Protein AF-0000000085162035 (afdb_homodimer)

Sequence (492 aa):
MLCQNYQFRSATMMEELYYGDHEEQLIDIYPAPDTIAEHDDKWLVLIHGGYWRQKYDRSLNDKLIEMLTREGYNVANVEYRRGEHAWPIPEEDTKKALQAFKSSRYVDNQEIILIGHSVGGQLVLNNADEADRVIAMAPVTDVPYTKEQGLGRNAVEEYFGDITEAALEAASPMSRLPLKTKTLIIQGFNDSGVKVESTLAYVSQNEENTIDLYAFAHLGHMQCLEPKGCHIDLMLEWIDHKDEENMLCQNYQFRSATMMEELYYGDHEEQLIDIYPAPDTIAEHDDKWLVLIHGGYWRQKYDRSLNDKLIEMLTREGYNVANVEYRRGEHAWPIPEEDTKKALQAFKSSRYVDNQEIILIGHSVGGQLVLNNADEADRVIAMAPVTDVPYTKEQGLGRNAVEEYFGDITEAALEAASPMSRLPLKTKTLIIQGFNDSGVKVESTLAYVSQNEENTIDLYAFAHLGHMQCLEPKGCHIDLMLEWIDHKDEEN

Organism: Staphylococcus carnosus (strain TM300) (NCBI:txid396513)

pLDDT: mean 92.08, std 15.66, range [20.88, 98.94]

Radius of gyration: 24.59 Å; Cα contacts (8 Å, |Δi|>4): 1015; chains: 2; bounding box: 44×74×62 Å

InterPro domains:
  IPR029058 Alpha/Beta hydrolase fold [G3DSA:3.40.50.1820] (4-236)
  IPR029058 Alpha/Beta hydrolase fold [SSF53474] (12-240)
  IPR049492 BD-FAE-like domain [PF20434] (28-127)
  IPR050300 GDXG lipolytic enzyme [PTHR48081] (21-207)

Structure (mmCIF, N/CA/C/O backbone):
data_AF-0000000085162035-model_v1
#
loop_
_entity.id
_entity.type
_entity.pdbx_description
1 polymer 'BD-FAE-like domain-containing protein'
#
loop_
_atom_site.group_PDB
_atom_site.id
_atom_site.type_symbol
_atom_site.label_atom_id
_atom_site.label_alt_id
_atom_site.label_comp_id
_atom_site.label_asym_id
_atom_site.label_entity_id
_atom_site.label_seq_id
_atom_site.pdbx_PDB_ins_code
_atom_site.Cartn_x
_atom_site.Cartn_y
_atom_site.Cartn_z
_atom_site.occupancy
_atom_site.B_iso_or_equiv
_atom_site.auth_seq_id
_atom_site.auth_comp_id
_atom_site.auth_asym_id
_atom_site.auth_atom_id
_atom_site.pdbx_PDB_model_num
ATOM 1 N N . MET A 1 1 ? 4.238 -14.039 30.703 1 21.12 1 MET A N 1
ATOM 2 C CA . MET A 1 1 ? 4.84 -13.922 29.375 1 21.12 1 MET A CA 1
ATOM 3 C C . MET A 1 1 ? 4.918 -15.289 28.688 1 21.12 1 MET A C 1
ATOM 5 O O . MET A 1 1 ? 5.945 -15.961 28.766 1 21.12 1 MET A O 1
ATOM 9 N N . LEU A 1 2 ? 3.918 -16.109 28.922 1 21.62 2 LEU A N 1
ATOM 10 C CA . LEU A 1 2 ? 3.895 -17.547 28.672 1 21.62 2 LEU A CA 1
ATOM 11 C C . LEU A 1 2 ? 4.004 -17.844 27.172 1 21.62 2 LEU A C 1
ATOM 13 O O . LEU A 1 2 ? 3.123 -17.469 26.391 1 21.62 2 LEU A O 1
ATOM 17 N N . CYS A 1 3 ? 5.164 -17.562 26.672 1 29.36 3 CYS A N 1
ATOM 18 C CA . CYS A 1 3 ? 5.559 -18.062 25.359 1 29.36 3 CYS A CA 1
ATOM 19 C C . CYS A 1 3 ? 5.031 -19.469 25.125 1 29.36 3 CYS A C 1
ATOM 21 O O . CYS A 1 3 ? 5.461 -20.422 25.797 1 29.36 3 CYS A O 1
ATOM 23 N N . GLN A 1 4 ? 3.732 -19.609 25.078 1 27.89 4 GLN A N 1
ATOM 24 C CA . GLN A 1 4 ? 3.25 -20.969 24.859 1 27.89 4 GLN A CA 1
ATOM 25 C C . GLN A 1 4 ? 4.137 -21.719 23.875 1 27.89 4 GLN A C 1
ATOM 27 O O . GLN A 1 4 ? 4.664 -21.125 22.922 1 27.89 4 GLN A O 1
ATOM 32 N N . ASN A 1 5 ? 4.812 -22.656 24.297 1 29.47 5 ASN A N 1
ATOM 33 C CA . ASN A 1 5 ? 5.555 -23.672 23.562 1 29.47 5 ASN A CA 1
ATOM 34 C C . ASN A 1 5 ? 4.84 -24.078 22.281 1 29.47 5 ASN A C 1
ATOM 36 O O . ASN A 1 5 ? 3.814 -24.75 22.328 1 29.47 5 ASN A O 1
ATOM 40 N N . TYR A 1 6 ? 4.609 -23.094 21.391 1 33.34 6 TYR A N 1
ATOM 41 C CA . TYR A 1 6 ? 4.113 -23.469 20.078 1 33.34 6 TYR A CA 1
ATOM 42 C C . TYR A 1 6 ? 4.867 -24.672 19.531 1 33.34 6 TYR A C 1
ATOM 44 O O . TYR A 1 6 ? 6.078 -24.609 19.312 1 33.34 6 TYR A O 1
ATOM 52 N N . GLN A 1 7 ? 4.66 -25.859 20.094 1 32.22 7 GLN A N 1
ATOM 53 C CA . GLN A 1 7 ? 5.113 -27.031 19.344 1 32.22 7 GLN A CA 1
ATOM 54 C C . GLN A 1 7 ? 4.895 -26.844 17.844 1 32.22 7 GLN A C 1
ATOM 56 O O . GLN A 1 7 ? 3.793 -26.5 17.406 1 32.22 7 GLN A O 1
ATOM 61 N N . PHE A 1 8 ? 5.902 -26.469 17.062 1 38.44 8 PHE A N 1
ATOM 62 C CA . PHE A 1 8 ? 6.004 -26.422 15.609 1 38.44 8 PHE A CA 1
ATOM 63 C C . PHE A 1 8 ? 5.312 -27.625 14.984 1 38.44 8 PHE A C 1
ATOM 65 O O . PHE A 1 8 ? 5.836 -28.75 15.031 1 38.44 8 PHE A O 1
ATOM 72 N N . ARG A 1 9 ? 4.141 -27.969 15.383 1 43.06 9 ARG A N 1
ATOM 73 C CA . ARG A 1 9 ? 3.564 -29.094 14.648 1 43.06 9 ARG A CA 1
ATOM 74 C C . ARG A 1 9 ? 3.648 -28.844 13.141 1 43.06 9 ARG A C 1
ATOM 76 O O . ARG A 1 9 ? 3.178 -27.828 12.641 1 43.06 9 ARG A O 1
ATOM 83 N N . SER A 1 10 ? 4.672 -29.406 12.375 1 53.56 10 SER A N 1
ATOM 84 C CA . SER A 1 10 ? 4.867 -29.406 10.922 1 53.56 10 SER A CA 1
ATOM 85 C C . SER A 1 10 ? 3.541 -29.578 10.188 1 53.56 10 SER A C 1
ATOM 87 O O . SER A 1 10 ? 2.645 -30.281 10.664 1 53.56 10 SER A O 1
ATOM 89 N N . ALA A 1 11 ? 3.191 -28.609 9.32 1 62.06 11 ALA A N 1
ATOM 90 C CA . ALA A 1 11 ? 1.996 -28.797 8.5 1 62.06 11 ALA A CA 1
ATOM 91 C C . ALA A 1 11 ? 1.937 -30.203 7.922 1 62.06 11 ALA A C 1
ATOM 93 O O . ALA A 1 11 ? 2.934 -30.719 7.41 1 62.06 11 ALA A O 1
ATOM 94 N N . THR A 1 12 ? 1.075 -31.031 8.375 1 68.56 12 THR A N 1
ATOM 95 C CA . THR A 1 12 ? 0.958 -32.406 7.875 1 68.56 12 THR A CA 1
ATOM 96 C C . THR A 1 12 ? 0.281 -32.438 6.508 1 68.56 12 THR A C 1
ATOM 98 O O . THR A 1 12 ? -0.88 -32.031 6.379 1 68.56 12 THR A O 1
ATOM 101 N N . MET A 1 13 ? 1.149 -32.656 5.457 1 74.56 13 MET A N 1
ATOM 102 C CA . MET A 1 13 ? 0.61 -32.844 4.113 1 74.56 13 MET A CA 1
ATOM 103 C C . MET A 1 13 ? -0.296 -34.094 4.074 1 74.56 13 MET A C 1
ATOM 105 O O . MET A 1 13 ? 0.126 -35.188 4.43 1 74.56 13 MET A O 1
ATOM 109 N N . MET A 1 14 ? -1.421 -33.812 3.678 1 73.12 14 MET A N 1
ATOM 110 C CA . MET A 1 14 ? -2.408 -34.875 3.684 1 73.12 14 MET A CA 1
ATOM 111 C C . MET A 1 14 ? -2.273 -35.75 2.438 1 73.12 14 MET A C 1
ATOM 113 O O . MET A 1 14 ? -2.268 -37 2.531 1 73.12 14 MET A O 1
ATOM 117 N N . GLU A 1 15 ? -2.182 -35.094 1.306 1 87.62 15 GLU A N 1
ATOM 118 C CA . GLU A 1 15 ? -2.213 -35.844 0.046 1 87.62 15 GLU A CA 1
ATOM 119 C C . GLU A 1 15 ? -1.621 -35 -1.093 1 87.62 15 GLU A C 1
ATOM 121 O O . GLU A 1 15 ? -1.431 -33.781 -0.955 1 87.62 15 GLU A O 1
ATOM 126 N N . GLU A 1 16 ? -1.237 -35.781 -2.1 1 93.56 16 GLU A N 1
ATOM 127 C CA . GLU A 1 16 ? -0.867 -35.188 -3.377 1 93.56 16 GLU A CA 1
ATOM 128 C C . GLU A 1 16 ? -1.953 -35.406 -4.426 1 93.56 16 GLU A C 1
ATOM 130 O O . GLU A 1 16 ? -2.443 -36.531 -4.594 1 93.56 16 GLU A O 1
ATOM 135 N N . LEU A 1 17 ? -2.361 -34.344 -4.984 1 96.81 17 LEU A N 1
ATOM 136 C CA . LEU A 1 17 ? -3.301 -34.406 -6.098 1 96.81 17 LEU A CA 1
ATOM 137 C C . LEU A 1 17 ? -2.584 -34.156 -7.422 1 96.81 17 LEU A C 1
ATOM 139 O O . LEU A 1 17 ? -2.018 -33.094 -7.645 1 96.81 17 LEU A O 1
ATOM 143 N N . TYR A 1 18 ? -2.52 -35.156 -8.344 1 97.81 18 TYR A N 1
ATOM 144 C CA . TYR A 1 18 ? -1.905 -35 -9.656 1 97.81 18 TYR A CA 1
ATOM 145 C C . TYR A 1 18 ? -2.912 -34.438 -10.664 1 97.81 18 TYR A C 1
ATOM 147 O O . TYR A 1 18 ? -4.047 -34.938 -10.727 1 97.81 18 TYR A O 1
ATOM 155 N N . TYR A 1 19 ? -2.588 -33.438 -11.398 1 98.5 19 TYR A N 1
ATOM 156 C CA . TYR A 1 19 ? -3.508 -32.844 -12.367 1 98.5 19 TYR A CA 1
ATOM 157 C C . TYR A 1 19 ? -3.045 -33.125 -13.797 1 98.5 19 TYR A C 1
ATOM 159 O O . TYR A 1 19 ? -3.582 -32.562 -14.75 1 98.5 19 TYR A O 1
ATOM 167 N N . GLY A 1 20 ? -2.041 -33.906 -14.008 1 98.12 20 GLY A N 1
ATOM 168 C CA . GLY A 1 20 ? -1.481 -34.375 -15.273 1 98.12 20 GLY A CA 1
ATOM 169 C C . GLY A 1 20 ? -0.583 -35.594 -15.125 1 98.12 20 GLY A C 1
ATOM 170 O O . GLY A 1 20 ? -0.45 -36.125 -14.031 1 98.12 20 GLY A O 1
ATOM 171 N N . ASP A 1 21 ? 0.095 -35.969 -16.188 1 97.88 21 ASP A N 1
ATOM 172 C CA . ASP A 1 21 ? 0.865 -37.188 -16.234 1 97.88 21 ASP A CA 1
ATOM 173 C C . ASP A 1 21 ? 2.316 -36.969 -15.82 1 97.88 21 ASP A C 1
ATOM 175 O O . ASP A 1 21 ? 3.035 -37.906 -15.484 1 97.88 21 ASP A O 1
ATOM 179 N N . HIS A 1 22 ? 2.736 -35.75 -15.891 1 98.25 22 HIS A N 1
ATOM 180 C CA . HIS A 1 22 ? 4.117 -35.438 -15.531 1 98.25 22 HIS A CA 1
ATOM 181 C C . HIS A 1 22 ? 4.293 -35.344 -14.023 1 98.25 22 HIS A C 1
ATOM 183 O O . HIS A 1 22 ? 3.396 -34.875 -13.312 1 98.25 22 HIS A O 1
ATOM 189 N N . GLU A 1 23 ? 5.461 -35.625 -13.469 1 97.44 23 GLU A N 1
ATOM 190 C CA . GLU A 1 23 ? 5.73 -35.688 -12.031 1 97.44 23 GLU A CA 1
ATOM 191 C C . GLU A 1 23 ? 5.605 -34.312 -11.391 1 97.44 23 GLU A C 1
ATOM 193 O O . GLU A 1 23 ? 5.332 -34.188 -10.195 1 97.44 23 GLU A O 1
ATOM 198 N N . GLU A 1 24 ? 5.711 -33.25 -12.188 1 98.31 24 GLU A N 1
ATOM 199 C CA . GLU A 1 24 ? 5.648 -31.891 -11.648 1 98.31 24 GLU A CA 1
ATOM 200 C C . GLU A 1 24 ? 4.227 -31.344 -11.719 1 98.31 24 GLU A C 1
ATOM 202 O O . GLU A 1 24 ? 3.979 -30.203 -11.312 1 98.31 24 GLU A O 1
ATOM 207 N N . GLN A 1 25 ? 3.34 -32.094 -12.25 1 98.69 25 GLN A N 1
ATOM 208 C CA . GLN A 1 25 ? 1.938 -31.703 -12.297 1 98.69 25 GLN A CA 1
ATOM 209 C C . GLN A 1 25 ? 1.17 -32.219 -11.086 1 98.69 25 GLN A C 1
ATOM 211 O O . GLN A 1 25 ? 0.247 -33.031 -11.234 1 98.69 25 GLN A O 1
ATOM 216 N N . LEU A 1 26 ? 1.489 -31.594 -9.945 1 97.88 26 LEU A N 1
ATOM 217 C CA . LEU A 1 26 ? 0.884 -32.062 -8.703 1 97.88 26 LEU A CA 1
ATOM 218 C C . LEU A 1 26 ? 0.579 -30.906 -7.766 1 97.88 26 LEU A C 1
ATOM 220 O O . LEU A 1 26 ? 1.123 -29.812 -7.93 1 97.88 26 LEU A O 1
ATOM 224 N N . ILE A 1 27 ? -0.331 -31.125 -6.855 1 98.56 27 ILE A N 1
ATOM 225 C CA . ILE A 1 27 ? -0.728 -30.219 -5.789 1 98.56 27 ILE A CA 1
ATOM 226 C C . ILE A 1 27 ? -0.6 -30.922 -4.438 1 98.56 27 ILE A C 1
ATOM 228 O O . ILE A 1 27 ? -1.153 -32 -4.238 1 98.56 27 ILE A O 1
ATOM 232 N N . ASP A 1 28 ? 0.202 -30.344 -3.494 1 97.94 28 ASP A N 1
ATOM 233 C CA . ASP A 1 28 ? 0.197 -30.812 -2.109 1 97.94 28 ASP A CA 1
ATOM 234 C C . ASP A 1 28 ? -0.98 -30.219 -1.338 1 97.94 28 ASP A C 1
ATOM 236 O O . ASP A 1 28 ? -1.188 -29 -1.347 1 97.94 28 ASP A O 1
ATOM 240 N N . ILE A 1 29 ? -1.7 -31.094 -0.676 1 96.75 29 ILE A N 1
ATOM 241 C CA . ILE A 1 29 ? -2.904 -30.672 0.032 1 96.75 29 ILE A CA 1
ATOM 242 C C . ILE A 1 29 ? -2.639 -30.641 1.535 1 96.75 29 ILE A C 1
ATOM 244 O O . ILE A 1 29 ? -2.264 -31.672 2.119 1 96.75 29 ILE A O 1
ATOM 248 N N . TYR A 1 30 ? -2.83 -29.406 2.15 1 94.38 30 TYR A N 1
ATOM 249 C CA . TYR A 1 30 ? -2.697 -29.203 3.59 1 94.38 30 TYR A CA 1
ATOM 250 C C . TYR A 1 30 ? -4 -28.688 4.191 1 94.38 30 TYR A C 1
ATOM 252 O O . TYR A 1 30 ? -4.191 -27.484 4.344 1 94.38 30 TYR A O 1
ATOM 260 N N . PRO A 1 31 ? -4.887 -29.594 4.641 1 88.94 31 PRO A N 1
ATOM 261 C CA . PRO A 1 31 ? -6.078 -29.125 5.344 1 88.94 31 PRO A CA 1
ATOM 262 C C . PRO A 1 31 ? -5.762 -28.547 6.723 1 88.94 31 PRO A C 1
ATOM 264 O O . PRO A 1 31 ? -4.812 -28.984 7.375 1 88.94 31 PRO A O 1
ATOM 267 N N . ALA A 1 32 ? -6.559 -27.5 7.07 1 82.56 32 ALA A N 1
ATOM 268 C CA . ALA A 1 32 ? -6.43 -26.984 8.438 1 82.56 32 ALA A CA 1
ATOM 269 C C . ALA A 1 32 ? -6.754 -28.062 9.453 1 82.56 32 ALA A C 1
ATOM 271 O O . ALA A 1 32 ? -7.637 -28.906 9.227 1 82.56 32 ALA A O 1
ATOM 272 N N . PRO A 1 33 ? -5.957 -28 10.516 1 76.06 33 PRO A N 1
ATOM 273 C CA . PRO A 1 33 ? -6.348 -28.953 11.555 1 76.06 33 PRO A CA 1
ATOM 274 C C . PRO A 1 33 ? -7.734 -28.672 12.125 1 76.06 33 PRO A C 1
ATOM 276 O O . PRO A 1 33 ? -8.125 -27.516 12.266 1 76.06 33 PRO A O 1
ATOM 279 N N . ASP A 1 34 ? -8.453 -29.688 12.367 1 69.19 34 ASP A N 1
ATOM 280 C CA . ASP A 1 34 ? -9.828 -29.578 12.836 1 69.19 34 ASP A CA 1
ATOM 281 C C . ASP A 1 34 ? -9.906 -28.734 14.109 1 69.19 34 ASP A C 1
ATOM 283 O O . ASP A 1 34 ? -10.867 -27.984 14.297 1 69.19 34 ASP A O 1
ATOM 287 N N . THR A 1 35 ? -8.93 -28.766 14.828 1 66.62 35 THR A N 1
ATOM 288 C CA . THR A 1 35 ? -8.969 -28.094 16.125 1 66.62 35 THR A CA 1
ATOM 289 C C . THR A 1 35 ? -8.891 -26.594 15.969 1 66.62 35 THR A C 1
ATOM 291 O O . THR A 1 35 ? -9.258 -25.844 16.875 1 66.62 35 THR A O 1
ATOM 294 N N . ILE A 1 36 ? -8.523 -26.047 14.82 1 67.31 36 ILE A N 1
ATOM 295 C CA . ILE A 1 36 ? -8.297 -24.625 14.695 1 67.31 36 ILE A CA 1
ATOM 296 C C . ILE A 1 36 ? -8.844 -24.125 13.359 1 67.31 36 ILE A C 1
ATOM 298 O O . ILE A 1 36 ? -8.422 -23.078 12.852 1 67.31 36 ILE A O 1
ATOM 302 N N . ALA A 1 37 ? -9.719 -24.844 12.867 1 65.69 37 ALA A N 1
ATOM 303 C CA . ALA A 1 37 ? -10.188 -24.5 11.523 1 65.69 37 ALA A CA 1
ATOM 304 C C . ALA A 1 37 ? -11.039 -23.234 11.531 1 65.69 37 ALA A C 1
ATOM 306 O O . ALA A 1 37 ? -12.18 -23.25 11.062 1 65.69 37 ALA A O 1
ATOM 307 N N . GLU A 1 38 ? -10.383 -22.234 12 1 74.94 38 GLU A N 1
ATOM 308 C CA . GLU A 1 38 ? -11.078 -20.953 12.117 1 74.94 38 GLU A CA 1
ATOM 309 C C . GLU A 1 38 ? -11.352 -20.344 10.734 1 74.94 38 GLU A C 1
ATOM 311 O O . GLU A 1 38 ? -12.305 -19.594 10.562 1 74.94 38 GLU A O 1
ATOM 316 N N . HIS A 1 39 ? -10.578 -20.844 9.758 1 82.81 39 HIS A N 1
ATOM 317 C CA . HIS A 1 39 ? -10.672 -20.266 8.422 1 82.81 39 HIS A CA 1
ATOM 318 C C . HIS A 1 39 ? -10.875 -21.344 7.367 1 82.81 39 HIS A C 1
ATOM 320 O O . HIS A 1 39 ? -10.289 -21.281 6.285 1 82.81 39 HIS A O 1
ATOM 326 N N . ASP A 1 40 ? -11.656 -22.328 7.684 1 82.06 40 ASP A N 1
ATOM 327 C CA . ASP A 1 40 ? -11.789 -23.469 6.793 1 82.06 40 ASP A CA 1
ATOM 328 C C . ASP A 1 40 ? -12.766 -23.172 5.656 1 82.06 40 ASP A C 1
ATOM 330 O O . ASP A 1 40 ? -13.023 -24.031 4.809 1 82.06 40 ASP A O 1
ATOM 334 N N . ASP A 1 41 ? -13.188 -21.969 5.629 1 91 41 ASP A N 1
ATOM 335 C CA . ASP A 1 41 ? -14.109 -21.562 4.574 1 91 41 ASP A CA 1
ATOM 336 C C . ASP A 1 41 ? -13.352 -21.094 3.336 1 91 41 ASP A C 1
ATOM 338 O O . ASP A 1 41 ? -13.969 -20.719 2.33 1 91 41 ASP A O 1
ATOM 342 N N . LYS A 1 42 ? -12.016 -21.156 3.402 1 94.81 42 LYS A N 1
ATOM 343 C CA . LYS A 1 42 ? -11.211 -20.719 2.266 1 94.81 42 LYS A CA 1
ATOM 344 C C . LYS A 1 42 ? -10.047 -21.672 2.018 1 94.81 42 LYS A C 1
ATOM 346 O O . LYS A 1 42 ? -9.555 -22.312 2.947 1 94.81 42 LYS A O 1
ATOM 351 N N . TRP A 1 43 ? -9.648 -21.828 0.821 1 96.81 43 TRP A N 1
ATOM 352 C CA . TRP A 1 43 ? -8.406 -22.453 0.394 1 96.81 43 TRP A CA 1
ATOM 353 C C . TRP A 1 43 ? -7.418 -21.406 -0.115 1 96.81 43 TRP A C 1
ATOM 355 O O . TRP A 1 43 ? -7.762 -20.578 -0.973 1 96.81 43 TRP A O 1
ATOM 365 N N . LEU A 1 44 ? -6.309 -21.391 0.514 1 98.31 44 LEU A N 1
ATOM 366 C CA . LEU A 1 44 ? -5.195 -20.625 -0.022 1 98.31 44 LEU A CA 1
ATOM 367 C C . LEU A 1 44 ? -4.332 -21.469 -0.944 1 98.31 44 LEU A C 1
ATOM 369 O O . LEU A 1 44 ? -3.725 -22.453 -0.503 1 98.31 44 LEU A O 1
ATOM 373 N N . VAL A 1 45 ? -4.316 -21.156 -2.23 1 98.88 45 VAL A N 1
ATOM 374 C CA . VAL A 1 45 ? -3.564 -21.922 -3.223 1 98.88 45 VAL A CA 1
ATOM 375 C C . VAL A 1 45 ? -2.279 -21.172 -3.578 1 98.88 45 VAL A C 1
ATOM 377 O O . VAL A 1 45 ? -2.328 -20.062 -4.125 1 98.88 45 VAL A O 1
ATOM 380 N N . LEU A 1 46 ? -1.203 -21.797 -3.301 1 98.88 46 LEU A N 1
ATOM 381 C CA . LEU A 1 46 ? 0.094 -21.141 -3.439 1 98.88 46 LEU A CA 1
ATOM 382 C C . LEU A 1 46 ? 0.773 -21.562 -4.742 1 98.88 46 LEU A C 1
ATOM 384 O O . LEU A 1 46 ? 0.77 -22.734 -5.102 1 98.88 46 LEU A O 1
ATOM 388 N N . ILE A 1 47 ? 1.266 -20.578 -5.469 1 98.94 47 ILE A N 1
ATOM 389 C CA . ILE A 1 47 ? 2.076 -20.781 -6.664 1 98.94 47 ILE A CA 1
ATOM 390 C C . ILE A 1 47 ? 3.463 -20.172 -6.453 1 98.94 47 ILE A C 1
ATOM 392 O O . ILE A 1 47 ? 3.594 -18.984 -6.184 1 98.94 47 ILE A O 1
ATOM 396 N N . HIS A 1 48 ? 4.496 -21 -6.57 1 98.81 48 HIS A N 1
ATOM 397 C CA . HIS A 1 48 ? 5.848 -20.578 -6.219 1 98.81 48 HIS A CA 1
ATOM 398 C C . HIS A 1 48 ? 6.52 -19.859 -7.387 1 98.81 48 HIS A C 1
ATOM 400 O O . HIS A 1 48 ? 6.094 -20 -8.531 1 98.81 48 HIS A O 1
ATOM 406 N N . GLY A 1 49 ? 7.566 -19.078 -7.031 1 98.69 49 GLY A N 1
ATOM 407 C CA . GLY A 1 49 ? 8.383 -18.375 -8.016 1 98.69 49 GLY A CA 1
ATOM 408 C C . GLY A 1 49 ? 9.625 -19.156 -8.414 1 98.69 49 GLY A C 1
ATOM 409 O O . GLY A 1 49 ? 9.602 -20.375 -8.469 1 98.69 49 GLY A O 1
ATOM 410 N N . GLY A 1 50 ? 10.602 -18.422 -8.891 1 98.5 50 GLY A N 1
ATOM 411 C CA . GLY A 1 50 ? 11.867 -19.062 -9.227 1 98.5 50 GLY A CA 1
ATOM 412 C C . GLY A 1 50 ? 12.383 -18.672 -10.602 1 98.5 50 GLY A C 1
ATOM 413 O O . GLY A 1 50 ? 13.281 -19.328 -11.133 1 98.5 50 GLY A O 1
ATOM 414 N N . TYR A 1 51 ? 11.781 -17.641 -11.258 1 98.38 51 TYR A N 1
ATOM 415 C CA . TYR A 1 51 ? 12.188 -17.156 -12.578 1 98.38 51 TYR A CA 1
ATOM 416 C C . TYR A 1 51 ? 12.258 -18.312 -13.578 1 98.38 51 TYR A C 1
ATOM 418 O O . TYR A 1 51 ? 13.242 -18.453 -14.297 1 98.38 51 TYR A O 1
ATOM 426 N N . TRP A 1 52 ? 11.266 -19.109 -13.617 1 98.56 52 TRP A N 1
ATOM 427 C CA . TRP A 1 52 ? 11.008 -20.172 -14.57 1 98.56 52 TRP A CA 1
ATOM 428 C C . TRP A 1 52 ? 12.125 -21.203 -14.547 1 98.56 52 TRP A C 1
ATOM 430 O O . TRP A 1 52 ? 12.266 -22 -15.484 1 98.56 52 TRP A O 1
ATOM 440 N N . ARG A 1 53 ? 12.961 -21.188 -13.5 1 98.75 53 ARG A N 1
ATOM 441 C CA . ARG A 1 53 ? 14.109 -22.094 -13.461 1 98.75 53 ARG A CA 1
ATOM 442 C C . ARG A 1 53 ? 13.742 -23.422 -12.812 1 98.75 53 ARG A C 1
ATOM 444 O O . ARG A 1 53 ? 13 -23.453 -11.828 1 98.75 53 ARG A O 1
ATOM 451 N N . GLN A 1 54 ? 14.312 -24.422 -13.242 1 98.06 54 GLN A N 1
ATOM 452 C CA . GLN A 1 54 ? 14.016 -25.781 -12.797 1 98.06 54 GLN A CA 1
ATOM 453 C C . GLN A 1 54 ? 14.453 -26 -11.352 1 98.06 54 GLN A C 1
ATOM 455 O O . GLN A 1 54 ? 13.828 -26.766 -10.609 1 98.06 54 GLN A O 1
ATOM 460 N N . LYS A 1 55 ? 15.469 -25.359 -10.906 1 97.56 55 LYS A N 1
ATOM 461 C CA . LYS A 1 55 ? 16.078 -25.625 -9.617 1 97.56 55 LYS A CA 1
ATOM 462 C C . LYS A 1 55 ? 15.188 -25.172 -8.469 1 97.56 55 LYS A C 1
ATOM 464 O O . LYS A 1 55 ? 15.383 -25.562 -7.32 1 97.56 55 LYS A O 1
ATOM 469 N N . TYR A 1 56 ? 14.273 -24.281 -8.711 1 98.19 56 TYR A N 1
ATOM 470 C CA . TYR A 1 56 ? 13.344 -23.844 -7.68 1 98.19 56 TYR A CA 1
ATOM 471 C C . TYR A 1 56 ? 12.016 -24.578 -7.801 1 98.19 56 TYR A C 1
ATOM 473 O O . TYR A 1 56 ? 11.547 -24.859 -8.906 1 98.19 56 TYR A O 1
ATOM 481 N N . ASP A 1 57 ? 11.422 -24.906 -6.641 1 98.19 57 ASP A N 1
ATOM 482 C CA . ASP A 1 57 ? 10.164 -25.656 -6.645 1 98.19 57 ASP A CA 1
ATOM 483 C C . ASP A 1 57 ? 9.258 -25.188 -5.508 1 98.19 57 ASP A C 1
ATOM 485 O O . ASP A 1 57 ? 9.508 -24.156 -4.883 1 98.19 57 ASP A O 1
ATOM 489 N N . ARG A 1 58 ? 8.18 -25.891 -5.32 1 97.75 58 ARG A N 1
ATOM 490 C CA . ARG A 1 58 ? 7.105 -25.484 -4.414 1 97.75 58 ARG A CA 1
ATOM 491 C C . ARG A 1 58 ? 7.594 -25.453 -2.969 1 97.75 58 ARG A C 1
ATOM 493 O O . ARG A 1 58 ? 6.949 -24.859 -2.104 1 97.75 58 ARG A O 1
ATOM 500 N N . SER A 1 59 ? 8.812 -26 -2.682 1 97.75 59 SER A N 1
ATOM 501 C CA . SER A 1 59 ? 9.367 -25.953 -1.331 1 97.75 59 SER A CA 1
ATOM 502 C C . SER A 1 59 ? 9.688 -24.516 -0.92 1 97.75 59 SER A C 1
ATOM 504 O O . SER A 1 59 ? 9.898 -24.234 0.262 1 97.75 59 SER A O 1
ATOM 506 N N . LEU A 1 60 ? 9.758 -23.578 -1.905 1 98.12 60 LEU A N 1
ATOM 507 C CA . LEU A 1 60 ? 9.93 -22.172 -1.59 1 98.12 60 LEU A CA 1
ATOM 508 C C . LEU A 1 60 ? 8.812 -21.672 -0.676 1 98.12 60 LEU A C 1
ATOM 510 O O . LEU A 1 60 ? 8.992 -20.688 0.051 1 98.12 60 LEU A O 1
ATOM 514 N N . ASN A 1 61 ? 7.672 -22.391 -0.667 1 97.81 61 ASN A N 1
ATOM 515 C CA . ASN A 1 61 ? 6.504 -21.953 0.087 1 97.81 61 ASN A CA 1
ATOM 516 C C . ASN A 1 61 ? 6.438 -22.625 1.458 1 97.81 61 ASN A C 1
ATOM 518 O O . ASN A 1 61 ? 5.512 -22.359 2.232 1 97.81 61 ASN A O 1
ATOM 522 N N . ASP A 1 62 ? 7.43 -23.406 1.871 1 96.5 62 ASP A N 1
ATOM 523 C CA . ASP A 1 62 ? 7.32 -24.281 3.031 1 96.5 62 ASP A CA 1
ATOM 524 C C . ASP A 1 62 ? 7.059 -23.484 4.305 1 96.5 62 ASP A C 1
ATOM 526 O O . ASP A 1 62 ? 6.148 -23.812 5.074 1 96.5 62 ASP A O 1
ATOM 530 N N . LYS A 1 63 ? 7.832 -22.422 4.527 1 96.19 63 LYS A N 1
ATOM 531 C CA . LYS A 1 63 ? 7.66 -21.641 5.746 1 96.19 63 LYS A CA 1
ATOM 532 C C . LYS A 1 63 ? 6.285 -20.969 5.785 1 96.19 63 LYS A C 1
ATOM 534 O O . LYS A 1 63 ? 5.652 -20.906 6.84 1 96.19 63 LYS A O 1
ATOM 539 N N . LEU A 1 64 ? 5.863 -20.5 4.641 1 96.75 64 LEU A N 1
ATOM 540 C CA . LEU A 1 64 ? 4.555 -19.859 4.559 1 96.75 64 LEU A CA 1
ATOM 541 C C . LEU A 1 64 ? 3.439 -20.875 4.812 1 96.75 64 LEU A C 1
ATOM 543 O O . LEU A 1 64 ? 2.48 -20.578 5.527 1 96.75 64 LEU A O 1
ATOM 547 N N . ILE A 1 65 ? 3.561 -22.062 4.301 1 95.94 65 ILE A N 1
ATOM 548 C CA . ILE A 1 65 ? 2.574 -23.125 4.488 1 95.94 65 ILE A CA 1
ATOM 549 C C . ILE A 1 65 ? 2.453 -23.469 5.973 1 95.94 65 ILE A C 1
ATOM 551 O O . ILE A 1 65 ? 1.345 -23.562 6.504 1 95.94 65 ILE A O 1
ATOM 555 N N . GLU A 1 66 ? 3.574 -23.609 6.566 1 93.5 66 GLU A N 1
ATOM 556 C CA . GLU A 1 66 ? 3.58 -23.938 7.992 1 93.5 66 GLU A CA 1
ATOM 557 C C . GLU A 1 66 ? 2.836 -22.875 8.805 1 93.5 66 GLU A C 1
ATOM 559 O O . GLU A 1 66 ? 1.987 -23.203 9.633 1 93.5 66 GLU A O 1
ATOM 564 N N . MET A 1 67 ? 3.129 -21.672 8.531 1 94 67 MET A N 1
ATOM 565 C CA . MET A 1 67 ? 2.496 -20.578 9.273 1 94 67 MET A CA 1
ATOM 566 C C . MET A 1 67 ? 1.001 -20.516 8.977 1 94 67 MET A C 1
ATOM 568 O O . MET A 1 67 ? 0.187 -20.406 9.898 1 94 67 MET A O 1
ATOM 572 N N . LEU A 1 68 ? 0.582 -20.625 7.715 1 95.19 68 LEU A N 1
ATOM 573 C CA . LEU A 1 68 ? -0.817 -20.516 7.316 1 95.19 68 LEU A CA 1
ATOM 574 C C . LEU A 1 68 ? -1.646 -21.641 7.914 1 95.19 68 LEU A C 1
ATOM 576 O O . LEU A 1 68 ? -2.756 -21.406 8.398 1 95.19 68 LEU A O 1
ATOM 580 N N . THR A 1 69 ? -1.114 -22.844 7.891 1 92.81 69 THR A N 1
ATOM 581 C CA . THR A 1 69 ? -1.842 -23.984 8.453 1 92.81 69 THR A CA 1
ATOM 582 C C . THR A 1 69 ? -1.976 -23.844 9.961 1 92.81 69 THR A C 1
ATOM 584 O O . THR A 1 69 ? -3.016 -24.188 10.531 1 92.81 69 THR A O 1
ATOM 587 N N . ARG A 1 70 ? -0.951 -23.281 10.547 1 89.38 70 ARG A N 1
ATOM 588 C CA . ARG A 1 70 ? -1.01 -23.016 11.984 1 89.38 70 ARG A CA 1
ATOM 589 C C . ARG A 1 70 ? -2.088 -22 12.32 1 89.38 70 ARG A C 1
ATOM 591 O O . ARG A 1 70 ? -2.725 -22.078 13.367 1 89.38 70 ARG A O 1
ATOM 598 N N . GLU A 1 71 ? -2.23 -21.109 11.445 1 90.81 71 GLU A N 1
ATOM 599 C CA . GLU A 1 71 ? -3.242 -20.078 11.641 1 90.81 71 GLU A CA 1
ATOM 600 C C . GLU A 1 71 ? -4.637 -20.594 11.312 1 90.81 71 GLU A C 1
ATOM 602 O O . GLU A 1 71 ? -5.625 -19.875 11.445 1 90.81 71 GLU A O 1
ATOM 607 N N . GLY A 1 72 ? -4.797 -21.859 10.812 1 91.75 72 GLY A N 1
ATOM 608 C CA . GLY A 1 72 ? -6.09 -22.5 10.648 1 91.75 72 GLY A CA 1
ATOM 609 C C . GLY A 1 72 ? -6.613 -22.422 9.227 1 91.75 72 GLY A C 1
ATOM 610 O O . GLY A 1 72 ? -7.809 -22.594 8.984 1 91.75 72 GLY A O 1
ATOM 611 N N . TYR A 1 73 ? -5.688 -22.172 8.266 1 94.5 73 TYR A N 1
ATOM 612 C CA . TYR A 1 73 ? -6.105 -22.109 6.867 1 94.5 73 TYR A CA 1
ATOM 613 C C . TYR A 1 73 ? -5.902 -23.453 6.168 1 94.5 73 TYR A C 1
ATOM 615 O O . TYR A 1 73 ? -4.98 -24.203 6.508 1 94.5 73 TYR A O 1
ATOM 623 N N . ASN A 1 74 ? -6.809 -23.766 5.273 1 95.12 74 ASN A N 1
ATOM 624 C CA . ASN A 1 74 ? -6.516 -24.781 4.266 1 95.12 74 ASN A CA 1
ATOM 625 C C . ASN A 1 74 ? -5.543 -24.266 3.211 1 95.12 74 ASN A C 1
ATOM 627 O O . ASN A 1 74 ? -5.707 -23.156 2.701 1 95.12 74 ASN A O 1
ATOM 631 N N . VAL A 1 75 ? -4.531 -25.125 2.912 1 97.12 75 VAL A N 1
ATOM 632 C CA . VAL A 1 75 ? -3.527 -24.672 1.956 1 97.12 75 VAL A CA 1
ATOM 633 C C . VAL A 1 75 ? -3.326 -25.719 0.871 1 97.12 75 VAL A C 1
ATOM 635 O O . VAL A 1 75 ? -3.303 -26.922 1.158 1 97.12 75 VAL A O 1
ATOM 638 N N . ALA A 1 76 ? -3.293 -25.328 -0.336 1 98.25 76 ALA A N 1
ATOM 639 C CA . ALA A 1 76 ? -2.869 -26.125 -1.477 1 98.25 76 ALA A CA 1
ATOM 640 C C . ALA A 1 76 ? -1.609 -25.562 -2.117 1 98.25 76 ALA A C 1
ATOM 642 O O . ALA A 1 76 ? -1.541 -24.359 -2.404 1 98.25 76 ALA A O 1
ATOM 643 N N . ASN A 1 77 ? -0.634 -26.391 -2.297 1 98.69 77 ASN A N 1
ATOM 644 C CA . ASN A 1 77 ? 0.663 -25.969 -2.816 1 98.69 77 ASN A CA 1
ATOM 645 C C . ASN A 1 77 ? 0.936 -26.578 -4.191 1 98.69 77 ASN A C 1
ATOM 647 O O . ASN A 1 77 ? 1.194 -27.766 -4.309 1 98.69 77 ASN A O 1
ATOM 651 N N . VAL A 1 78 ? 1.002 -25.75 -5.238 1 98.88 78 VAL A N 1
ATOM 652 C CA . VAL A 1 78 ? 1.019 -26.219 -6.621 1 98.88 78 VAL A CA 1
ATOM 653 C C . VAL A 1 78 ? 2.459 -26.328 -7.113 1 98.88 78 VAL A C 1
ATOM 655 O O . VAL A 1 78 ? 3.262 -25.406 -6.906 1 98.88 78 VAL A O 1
ATOM 658 N N . GLU A 1 79 ? 2.773 -27.453 -7.645 1 98.81 79 GLU A N 1
ATOM 659 C CA . GLU A 1 79 ? 3.943 -27.609 -8.508 1 98.81 79 GLU A CA 1
ATOM 660 C C . GLU A 1 79 ? 3.551 -27.562 -9.977 1 98.81 79 GLU A C 1
ATOM 662 O O . GLU A 1 79 ? 2.42 -27.891 -10.336 1 98.81 79 GLU A O 1
ATOM 667 N N . TYR A 1 80 ? 4.434 -27.047 -10.844 1 98.94 80 TYR A N 1
ATOM 668 C CA . TYR A 1 80 ? 4.152 -26.922 -12.266 1 98.94 80 TYR A CA 1
ATOM 669 C C . TYR A 1 80 ? 5.418 -27.125 -13.094 1 98.94 80 TYR A C 1
ATOM 671 O O . TYR A 1 80 ? 6.531 -26.984 -12.578 1 98.94 80 TYR A O 1
ATOM 679 N N . ARG A 1 81 ? 5.285 -27.5 -14.312 1 98.81 81 ARG A N 1
ATOM 680 C CA . ARG A 1 81 ? 6.426 -27.688 -15.203 1 98.81 81 ARG A CA 1
ATOM 681 C C . ARG A 1 81 ? 7.016 -26.344 -15.625 1 98.81 81 ARG A C 1
ATOM 683 O O . ARG A 1 81 ? 6.277 -25.406 -15.93 1 98.81 81 ARG A O 1
ATOM 690 N N . ARG A 1 82 ? 8.328 -26.266 -15.609 1 97.88 82 ARG A N 1
ATOM 691 C CA . ARG A 1 82 ? 9.094 -25.094 -16 1 97.88 82 ARG A CA 1
ATOM 692 C C . ARG A 1 82 ? 10.477 -25.469 -16.516 1 97.88 82 ARG A C 1
ATOM 694 O O . ARG A 1 82 ? 10.664 -26.594 -17.016 1 97.88 82 ARG A O 1
ATOM 701 N N . GLY A 1 83 ? 11.422 -24.516 -16.562 1 97.38 83 GLY A N 1
ATOM 702 C CA . GLY A 1 83 ? 12.758 -24.859 -17.031 1 97.38 83 GLY A CA 1
ATOM 703 C C . GLY A 1 83 ? 12.773 -25.312 -18.484 1 97.38 83 GLY A C 1
ATOM 704 O O . GLY A 1 83 ? 12.531 -24.516 -19.391 1 97.38 83 GLY A O 1
ATOM 705 N N . GLU A 1 84 ? 12.922 -26.656 -18.625 1 96.62 84 GLU A N 1
ATOM 706 C CA . GLU A 1 84 ? 13 -27.219 -19.969 1 96.62 84 GLU A CA 1
ATOM 707 C C . GLU A 1 84 ? 11.648 -27.172 -20.672 1 96.62 84 GLU A C 1
ATOM 709 O O . GLU A 1 84 ? 11.562 -27.391 -21.875 1 96.62 84 GLU A O 1
ATOM 714 N N . HIS A 1 85 ? 10.594 -27.031 -19.938 1 98.12 85 HIS A N 1
ATOM 715 C CA . HIS A 1 85 ? 9.258 -26.891 -20.5 1 98.12 85 HIS A CA 1
ATOM 716 C C . HIS A 1 85 ? 8.969 -25.438 -20.891 1 98.12 85 HIS A C 1
ATOM 718 O O . HIS A 1 85 ? 8.812 -24.578 -20.016 1 98.12 85 HIS A O 1
ATOM 724 N N . ALA A 1 86 ? 8.82 -25.156 -22.156 1 96.75 86 ALA A N 1
ATOM 725 C CA . ALA A 1 86 ? 8.773 -23.797 -22.688 1 96.75 86 ALA A CA 1
ATOM 726 C C . ALA A 1 86 ? 7.438 -23.141 -22.391 1 96.75 86 ALA A C 1
ATOM 728 O O . ALA A 1 86 ? 6.434 -23.812 -22.172 1 96.75 86 ALA A O 1
ATOM 729 N N . TRP A 1 87 ? 7.383 -21.828 -22.375 1 97.44 87 TRP A N 1
ATOM 730 C CA . TRP A 1 87 ? 6.137 -21.062 -22.312 1 97.44 87 TRP A CA 1
ATOM 731 C C . TRP A 1 87 ? 5.219 -21.438 -23.469 1 97.44 87 TRP A C 1
ATOM 733 O O . TRP A 1 87 ? 5.684 -21.656 -24.594 1 97.44 87 TRP A O 1
ATOM 743 N N . PRO A 1 88 ? 4.012 -21.562 -23.188 1 97.88 88 PRO A N 1
ATOM 744 C CA . PRO A 1 88 ? 3.273 -21.125 -22 1 97.88 88 PRO A CA 1
ATOM 745 C C . PRO A 1 88 ? 2.977 -22.281 -21.031 1 97.88 88 PRO A C 1
ATOM 747 O O . PRO A 1 88 ? 1.952 -22.266 -20.344 1 97.88 88 PRO A O 1
ATOM 750 N N . ILE A 1 89 ? 3.799 -23.234 -20.906 1 98.62 89 ILE A N 1
ATOM 751 C CA . ILE A 1 89 ? 3.512 -24.469 -20.172 1 98.62 89 ILE A CA 1
ATOM 752 C C . ILE A 1 89 ? 3.295 -24.141 -18.703 1 98.62 89 ILE A C 1
ATOM 754 O O . ILE A 1 89 ? 2.332 -24.609 -18.078 1 98.62 89 ILE A O 1
ATOM 758 N N . PRO A 1 90 ? 4.121 -23.312 -18.078 1 98.81 90 PRO A N 1
ATOM 759 C CA . PRO A 1 90 ? 3.865 -23 -16.672 1 98.81 90 PRO A CA 1
ATOM 760 C C . PRO A 1 90 ? 2.496 -22.359 -16.453 1 98.81 90 PRO A C 1
ATOM 762 O O . PRO A 1 90 ? 1.821 -22.656 -15.469 1 98.81 90 PRO A O 1
ATOM 765 N N . GLU A 1 91 ? 2.111 -21.484 -17.297 1 98.81 91 GLU A N 1
ATOM 766 C CA . GLU A 1 91 ? 0.812 -20.828 -17.203 1 98.81 91 GLU A CA 1
ATOM 767 C C . GLU A 1 91 ? -0.327 -21.828 -17.375 1 98.81 91 GLU A C 1
ATOM 769 O O . GLU A 1 91 ? -1.3 -21.797 -16.609 1 98.81 91 GLU A O 1
ATOM 774 N N . GLU A 1 92 ? -0.2 -22.672 -18.375 1 98.75 92 GLU A N 1
ATOM 775 C CA . GLU A 1 92 ? -1.212 -23.688 -18.656 1 98.75 92 GLU A CA 1
ATOM 776 C C . GLU A 1 92 ? -1.312 -24.688 -17.516 1 98.75 92 GLU A C 1
ATOM 778 O O . GLU A 1 92 ? -2.41 -25.125 -17.141 1 98.75 92 GLU A O 1
ATOM 783 N N . ASP A 1 93 ? -0.141 -25.062 -17 1 98.94 93 ASP A N 1
ATOM 784 C CA . ASP A 1 93 ? -0.133 -25.984 -15.859 1 98.94 93 ASP A CA 1
ATOM 785 C C . ASP A 1 93 ? -0.845 -25.375 -14.656 1 98.94 93 ASP A C 1
ATOM 787 O O . ASP A 1 93 ? -1.579 -26.062 -13.945 1 98.94 93 ASP A O 1
ATOM 791 N N . THR A 1 94 ? -0.612 -24.094 -14.398 1 98.94 94 THR A N 1
ATOM 792 C CA . THR A 1 94 ? -1.291 -23.422 -13.297 1 98.94 94 THR A CA 1
ATOM 793 C C . THR A 1 94 ? -2.805 -23.453 -13.492 1 98.94 94 THR A C 1
ATOM 795 O O . THR A 1 94 ? -3.545 -23.781 -12.562 1 98.94 94 THR A O 1
ATOM 798 N N . LYS A 1 95 ? -3.256 -23.156 -14.688 1 98.88 95 LYS A N 1
ATOM 799 C CA . LYS A 1 95 ? -4.684 -23.188 -14.984 1 98.88 95 LYS A CA 1
ATOM 800 C C . LYS A 1 95 ? -5.258 -24.578 -14.758 1 98.88 95 LYS A C 1
ATOM 802 O O . LYS A 1 95 ? -6.289 -24.734 -14.102 1 98.88 95 LYS A O 1
ATOM 807 N N . LYS A 1 96 ? -4.562 -25.562 -15.289 1 98.81 96 LYS A N 1
ATOM 808 C CA . LYS A 1 96 ? -5.012 -26.953 -15.148 1 98.81 96 LYS A CA 1
ATOM 809 C C . LYS A 1 96 ? -5.055 -27.359 -13.68 1 98.81 96 LYS A C 1
ATOM 811 O O . LYS A 1 96 ? -5.98 -28.062 -13.25 1 98.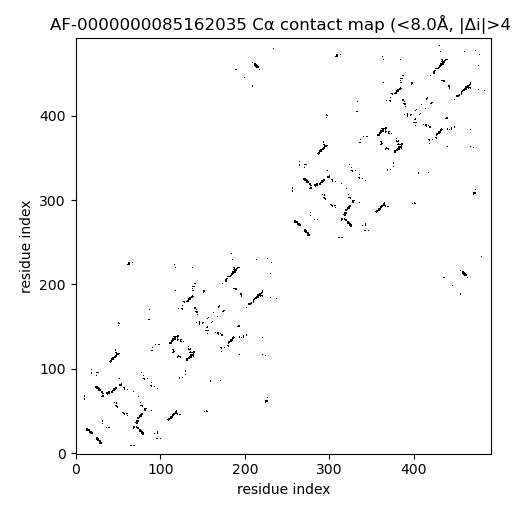81 96 LYS A O 1
ATOM 816 N N . ALA A 1 97 ? -4.039 -26.984 -12.961 1 98.94 97 ALA A N 1
ATOM 817 C CA . ALA A 1 97 ? -3.99 -27.297 -11.531 1 98.94 97 ALA A CA 1
ATOM 818 C C . ALA A 1 97 ? -5.203 -26.719 -10.805 1 98.94 97 ALA A C 1
ATOM 820 O O . ALA A 1 97 ? -5.844 -27.406 -10.016 1 98.94 97 ALA A O 1
ATOM 821 N N . LEU A 1 98 ? -5.543 -25.469 -11.078 1 98.81 98 LEU A N 1
ATOM 822 C CA . LEU A 1 98 ? -6.648 -24.781 -10.414 1 98.81 98 LEU A CA 1
ATOM 823 C C . LEU A 1 98 ? -7.98 -25.438 -10.766 1 98.81 98 LEU A C 1
ATOM 825 O O . LEU A 1 98 ? -8.82 -25.641 -9.891 1 98.81 98 LEU A O 1
ATOM 829 N N . GLN A 1 99 ? -8.164 -25.766 -11.992 1 98.56 99 GLN A N 1
ATOM 830 C CA . GLN A 1 99 ? -9.398 -26.406 -12.43 1 98.56 99 GLN A CA 1
ATOM 831 C C . GLN A 1 99 ? -9.555 -27.797 -11.805 1 98.56 99 GLN A C 1
ATOM 833 O O . GLN A 1 99 ? -10.633 -28.156 -11.336 1 98.56 99 GLN A O 1
ATOM 838 N N . ALA A 1 100 ? -8.43 -28.547 -11.812 1 98.44 100 ALA A N 1
ATOM 839 C CA . ALA A 1 100 ? -8.445 -29.859 -11.18 1 98.44 100 ALA A CA 1
ATOM 840 C C . ALA A 1 100 ? -8.742 -29.75 -9.688 1 98.44 100 ALA A C 1
ATOM 842 O O . ALA A 1 100 ? -9.508 -30.547 -9.141 1 98.44 100 ALA A O 1
ATOM 843 N N . PHE A 1 101 ? -8.164 -28.781 -9.023 1 98.19 101 PHE A N 1
ATOM 844 C CA . PHE A 1 101 ? -8.352 -28.578 -7.59 1 98.19 101 PHE A CA 1
ATOM 845 C C . PHE A 1 101 ? -9.805 -28.25 -7.281 1 98.19 101 PHE A C 1
ATOM 847 O O . PHE A 1 101 ? -10.406 -28.828 -6.379 1 98.19 101 PHE A O 1
ATOM 854 N N . LYS A 1 102 ? -10.398 -27.328 -8.039 1 97.38 102 LYS A N 1
ATOM 855 C CA . LYS A 1 102 ? -11.773 -26.875 -7.828 1 97.38 102 LYS A CA 1
ATOM 856 C C . LYS A 1 102 ? -12.75 -28.031 -8 1 97.38 102 LYS A C 1
ATOM 858 O O . LYS A 1 102 ? -13.797 -28.078 -7.344 1 97.38 102 LYS A O 1
ATOM 863 N N . SER A 1 103 ? -12.375 -28.953 -8.844 1 96.69 103 SER A N 1
ATOM 864 C CA . SER A 1 103 ? -13.258 -30.094 -9.125 1 96.69 103 SER A CA 1
ATOM 865 C C . SER A 1 103 ? -12.977 -31.25 -8.18 1 96.69 103 SER A C 1
ATOM 867 O O . SER A 1 103 ? -13.656 -32.281 -8.234 1 96.69 103 SER A O 1
ATOM 869 N N . SER A 1 104 ? -12.016 -31.078 -7.336 1 95.94 104 SER A N 1
ATOM 870 C CA . SER A 1 104 ? -11.609 -32.156 -6.453 1 95.94 104 SER A CA 1
ATOM 871 C C . SER A 1 104 ? -12.547 -32.281 -5.262 1 95.94 104 SER A C 1
ATOM 873 O O . SER A 1 104 ? -13.391 -31.422 -5.035 1 95.94 104 SER A O 1
ATOM 875 N N . ARG A 1 105 ? -12.32 -33.312 -4.406 1 93.75 105 ARG A N 1
ATOM 876 C CA . ARG A 1 105 ? -13.117 -33.594 -3.217 1 93.75 105 ARG A CA 1
ATOM 877 C C . ARG A 1 105 ? -12.781 -32.625 -2.092 1 93.75 105 ARG A C 1
ATOM 879 O O . ARG A 1 105 ? -13.492 -32.562 -1.086 1 93.75 105 ARG A O 1
ATOM 886 N N . TYR A 1 106 ? -11.711 -31.875 -2.271 1 92.25 106 TYR A N 1
ATOM 887 C CA . TYR A 1 106 ? -11.242 -31.031 -1.187 1 92.25 106 TYR A CA 1
ATOM 888 C C . TYR A 1 106 ? -12.016 -29.719 -1.153 1 92.25 106 TYR A C 1
ATOM 890 O O . TYR A 1 106 ? -12.078 -29.047 -0.119 1 92.25 106 TYR A O 1
ATOM 898 N N . VAL A 1 107 ? -12.523 -29.375 -2.268 1 93.94 107 VAL A N 1
ATOM 899 C CA . VAL A 1 107 ? -13.195 -28.078 -2.35 1 93.94 107 VAL A CA 1
ATOM 900 C C . VAL A 1 107 ? -14.711 -28.281 -2.332 1 93.94 107 VAL A C 1
ATOM 902 O O . VAL A 1 107 ? -15.258 -28.984 -3.182 1 93.94 107 VAL A O 1
ATOM 905 N N . ASP A 1 108 ? -15.375 -27.812 -1.279 1 91 108 ASP A N 1
ATOM 906 C CA . ASP A 1 108 ? -16.828 -27.844 -1.126 1 91 108 ASP A CA 1
ATOM 907 C C . ASP A 1 108 ? -17.359 -26.438 -0.862 1 91 108 ASP A C 1
ATOM 909 O O . ASP A 1 108 ? -17.688 -26.094 0.279 1 91 108 ASP A O 1
ATOM 913 N N . ASN A 1 109 ? -17.453 -25.516 -1.858 1 90.94 109 ASN A N 1
ATOM 914 C CA . ASN A 1 109 ? -18.031 -24.172 -1.822 1 90.94 109 ASN A CA 1
ATOM 915 C C . ASN A 1 109 ? -17.094 -23.172 -1.138 1 90.94 109 ASN A C 1
ATOM 917 O O . ASN A 1 109 ? -17.484 -22.031 -0.874 1 90.94 109 ASN A O 1
ATOM 921 N N . GLN A 1 110 ? -15.883 -23.609 -0.699 1 94.12 110 GLN A N 1
ATOM 922 C CA . GLN A 1 110 ? -14.93 -22.688 -0.092 1 94.12 110 GLN A CA 1
ATOM 923 C C . GLN A 1 110 ? -14.477 -21.641 -1.098 1 94.12 110 GLN A C 1
ATOM 925 O O . GLN A 1 110 ? -14.391 -21.906 -2.297 1 94.12 110 GLN A O 1
ATOM 930 N N . GLU A 1 111 ? -14.18 -20.453 -0.584 1 96.19 111 GLU A N 1
ATOM 931 C CA . GLU A 1 111 ? -13.523 -19.422 -1.387 1 96.19 111 GLU A CA 1
ATOM 932 C C . GLU A 1 111 ? -12.109 -19.859 -1.778 1 96.19 111 GLU A C 1
ATOM 934 O O . GLU A 1 111 ? -11.391 -20.438 -0.969 1 96.19 111 GLU A O 1
ATOM 939 N N . ILE A 1 112 ? -11.711 -19.625 -2.996 1 98.12 112 ILE A N 1
ATOM 940 C CA . ILE A 1 112 ? -10.359 -19.906 -3.467 1 98.12 112 ILE A CA 1
ATOM 941 C C . ILE A 1 112 ? -9.57 -18.609 -3.6 1 98.12 112 ILE A C 1
ATOM 943 O O . ILE A 1 112 ? -9.953 -17.719 -4.355 1 98.12 112 ILE A O 1
ATOM 947 N N . ILE A 1 113 ? -8.531 -18.453 -2.867 1 98.69 113 ILE A N 1
ATOM 948 C CA . ILE A 1 113 ? -7.617 -17.328 -2.963 1 98.69 113 ILE A CA 1
ATOM 949 C C . ILE A 1 113 ? -6.262 -17.797 -3.479 1 98.69 113 ILE A C 1
ATOM 951 O O . ILE A 1 113 ? -5.629 -18.672 -2.871 1 98.69 113 ILE A O 1
ATOM 955 N N . LEU A 1 114 ? -5.816 -17.25 -4.621 1 98.94 114 LEU A N 1
ATOM 956 C CA . LEU A 1 114 ? -4.484 -17.547 -5.137 1 98.94 114 LEU A CA 1
ATOM 957 C C . LEU A 1 114 ? -3.439 -16.641 -4.492 1 98.94 114 LEU A C 1
ATOM 959 O O . LEU A 1 114 ? -3.682 -15.453 -4.293 1 98.94 114 LEU A O 1
ATOM 963 N N . ILE A 1 115 ? -2.357 -17.234 -4.129 1 98.94 115 ILE A N 1
ATOM 964 C CA . ILE A 1 115 ? -1.2 -16.484 -3.645 1 98.94 115 ILE A CA 1
ATOM 965 C C . ILE A 1 115 ? 0.038 -16.875 -4.449 1 98.94 115 ILE A C 1
ATOM 967 O O . ILE A 1 115 ? 0.41 -18.047 -4.5 1 98.94 115 ILE A O 1
ATOM 971 N N . GLY A 1 116 ? 0.636 -15.945 -5.082 1 98.94 116 GLY A N 1
ATOM 972 C CA . GLY A 1 116 ? 1.827 -16.203 -5.871 1 98.94 116 GLY A CA 1
ATOM 973 C C . GLY A 1 116 ? 2.959 -15.242 -5.586 1 98.94 116 GLY A C 1
ATOM 974 O O . GLY A 1 116 ? 2.723 -14.055 -5.34 1 98.94 116 GLY A O 1
ATOM 975 N N . HIS A 1 117 ? 4.172 -15.734 -5.605 1 98.81 117 HIS A N 1
ATOM 976 C CA . HIS A 1 117 ? 5.367 -14.93 -5.391 1 98.81 117 HIS A CA 1
ATOM 977 C C . HIS A 1 117 ? 6.234 -14.883 -6.641 1 98.81 117 HIS A C 1
ATOM 979 O O . HIS A 1 117 ? 6.484 -15.914 -7.266 1 98.81 117 HIS A O 1
ATOM 985 N N . SER A 1 118 ? 6.695 -13.641 -6.969 1 98.81 118 SER A N 1
ATOM 986 C CA . SER A 1 118 ? 7.621 -13.492 -8.086 1 98.81 118 SER A CA 1
ATOM 987 C C . SER A 1 118 ? 6.992 -13.984 -9.391 1 98.81 118 SER A C 1
ATOM 989 O O . SER A 1 118 ? 5.938 -13.492 -9.797 1 98.81 118 SER A O 1
ATOM 991 N N . VAL A 1 119 ? 7.555 -15.031 -10.047 1 98.88 119 VAL A N 1
ATOM 992 C CA . VAL A 1 119 ? 6.949 -15.648 -11.219 1 98.88 119 VAL A CA 1
ATOM 993 C C . VAL A 1 119 ? 5.625 -16.297 -10.836 1 98.88 119 VAL A C 1
ATOM 995 O O . VAL A 1 119 ? 4.668 -16.281 -11.617 1 98.88 119 VAL A O 1
ATOM 998 N N . GLY A 1 120 ? 5.539 -16.797 -9.586 1 98.94 120 GLY A N 1
ATOM 999 C CA . GLY A 1 120 ? 4.242 -17.234 -9.102 1 98.94 120 GLY A CA 1
ATOM 1000 C C . GLY A 1 120 ? 3.193 -16.141 -9.117 1 98.94 120 GLY A C 1
ATOM 1001 O O . GLY A 1 120 ? 2.014 -16.406 -9.352 1 98.94 120 GLY A O 1
ATOM 1002 N N . GLY A 1 121 ? 3.643 -14.883 -8.789 1 98.94 121 GLY A N 1
ATOM 1003 C CA . GLY A 1 121 ? 2.77 -13.727 -8.922 1 98.94 121 GLY A CA 1
ATOM 1004 C C . GLY A 1 121 ? 2.318 -13.492 -10.352 1 98.94 121 GLY A C 1
ATOM 1005 O O . GLY A 1 121 ? 1.154 -13.164 -10.594 1 98.94 121 GLY A O 1
ATOM 1006 N N . GLN A 1 122 ? 3.193 -13.633 -11.344 1 98.94 122 GLN A N 1
ATOM 1007 C CA . GLN A 1 122 ? 2.82 -13.586 -12.75 1 98.94 122 GLN A CA 1
ATOM 1008 C C . GLN A 1 122 ? 1.721 -14.602 -13.055 1 98.94 122 GLN A C 1
ATOM 1010 O O . GLN A 1 122 ? 0.708 -14.258 -13.672 1 98.94 122 GLN A O 1
ATOM 1015 N N . LEU A 1 123 ? 1.919 -15.805 -12.578 1 98.94 123 LEU A N 1
ATOM 1016 C CA . LEU A 1 123 ? 1.047 -16.922 -12.922 1 98.94 123 LEU A CA 1
ATOM 1017 C C . LEU A 1 123 ? -0.327 -16.766 -12.281 1 98.94 123 LEU A C 1
ATOM 1019 O O . LEU A 1 123 ? -1.349 -17.031 -12.914 1 98.94 123 LEU A O 1
ATOM 1023 N N . VAL A 1 124 ? -0.387 -16.266 -11.031 1 98.94 124 VAL A N 1
ATOM 1024 C CA . VAL A 1 124 ? -1.693 -16.109 -10.398 1 98.94 124 VAL A CA 1
ATOM 1025 C C . VAL A 1 124 ? -2.432 -14.922 -11.031 1 98.94 124 VAL A C 1
ATOM 1027 O O . VAL A 1 124 ? -3.654 -14.961 -11.188 1 98.94 124 VAL A O 1
ATOM 1030 N N . LEU A 1 125 ? -1.732 -13.867 -11.414 1 98.94 125 LEU A N 1
ATOM 1031 C CA . LEU A 1 125 ? -2.377 -12.742 -12.078 1 98.94 125 LEU A CA 1
ATOM 1032 C C . LEU A 1 125 ? -2.887 -13.148 -13.461 1 98.94 125 LEU A C 1
ATOM 1034 O O . LEU A 1 125 ? -3.996 -12.781 -13.852 1 98.94 125 LEU A O 1
ATOM 1038 N N . ASN A 1 126 ? -2.102 -13.953 -14.203 1 98.88 126 ASN A N 1
ATOM 1039 C CA . ASN A 1 126 ? -2.512 -14.43 -15.523 1 98.88 126 ASN A CA 1
ATOM 1040 C C . ASN A 1 126 ? -3.711 -15.367 -15.438 1 98.88 126 ASN A C 1
ATOM 1042 O O . ASN A 1 126 ? -4.426 -15.562 -16.422 1 98.88 126 ASN A O 1
ATOM 1046 N N . ASN A 1 127 ? -3.904 -15.992 -14.289 1 98.88 127 ASN A N 1
ATOM 1047 C CA . ASN A 1 127 ? -5.004 -16.938 -14.094 1 98.88 127 ASN A CA 1
ATOM 1048 C C . ASN A 1 127 ? -6 -16.422 -13.055 1 98.88 127 ASN A C 1
ATOM 1050 O O . ASN A 1 127 ? -6.645 -17.203 -12.367 1 98.88 127 ASN A O 1
ATOM 1054 N N . ALA A 1 128 ? -6.105 -15.094 -12.945 1 98.81 128 ALA A N 1
ATOM 1055 C CA . ALA A 1 128 ? -6.898 -14.469 -11.891 1 98.81 128 ALA A CA 1
ATOM 1056 C C . ALA A 1 128 ? -8.367 -14.867 -12 1 98.81 128 ALA A C 1
ATOM 1058 O O . ALA A 1 128 ? -9.07 -14.961 -10.992 1 98.81 128 ALA A O 1
ATOM 1059 N N . ASP A 1 129 ? -8.875 -15.164 -13.195 1 98.06 129 ASP A N 1
ATOM 1060 C CA . ASP A 1 129 ? -10.273 -15.484 -13.422 1 98.06 129 ASP A CA 1
ATOM 1061 C C . ASP A 1 129 ? -10.625 -16.859 -12.867 1 98.06 129 ASP A C 1
ATOM 1063 O O . ASP A 1 129 ? -11.797 -17.219 -12.758 1 98.06 129 ASP A O 1
ATOM 1067 N N . GLU A 1 130 ? -9.609 -17.641 -12.43 1 98.12 130 GLU A N 1
ATOM 1068 C CA . GLU A 1 130 ? -9.82 -18.984 -11.883 1 98.12 130 GLU A CA 1
ATOM 1069 C C . GLU A 1 130 ? -10.031 -18.938 -10.375 1 98.12 130 GLU A C 1
ATOM 1071 O O . GLU A 1 130 ? -10.195 -19.969 -9.727 1 98.12 130 GLU A O 1
ATOM 1076 N N . ALA A 1 131 ? -10.078 -17.719 -9.75 1 98.19 131 ALA A N 1
ATOM 1077 C CA . ALA A 1 131 ? -10.148 -17.641 -8.297 1 98.19 131 ALA A CA 1
ATOM 1078 C C . ALA A 1 131 ? -11.102 -16.531 -7.859 1 98.19 131 ALA A C 1
ATOM 1080 O O . ALA A 1 131 ? -11.555 -15.727 -8.68 1 98.19 131 ALA A O 1
ATOM 1081 N N . ASP A 1 132 ? -11.461 -16.531 -6.602 1 97.94 132 ASP A N 1
ATOM 1082 C CA . ASP A 1 132 ? -12.32 -15.5 -6.035 1 97.94 132 ASP A CA 1
ATOM 1083 C C . ASP A 1 132 ? -11.516 -14.242 -5.695 1 97.94 132 ASP A C 1
ATOM 1085 O O . ASP A 1 132 ? -12.008 -13.125 -5.844 1 97.94 132 ASP A O 1
ATOM 1089 N N . ARG A 1 133 ? -10.289 -14.445 -5.254 1 98.5 133 ARG A N 1
ATOM 1090 C CA . ARG A 1 133 ? -9.352 -13.375 -4.938 1 98.5 133 ARG A CA 1
ATOM 1091 C C . ARG A 1 133 ? -7.918 -13.789 -5.258 1 98.5 133 ARG A C 1
ATOM 1093 O O . ARG A 1 133 ? -7.621 -14.977 -5.371 1 98.5 133 ARG A O 1
ATOM 1100 N N . VAL A 1 134 ? -7.059 -12.797 -5.434 1 98.88 134 VAL A N 1
ATOM 1101 C CA . VAL A 1 134 ? -5.664 -13.047 -5.777 1 98.88 134 VAL A CA 1
ATOM 1102 C C . VAL A 1 134 ? -4.754 -12.188 -4.898 1 98.88 134 VAL A C 1
ATOM 1104 O O . VAL A 1 134 ? -5.055 -11.023 -4.637 1 98.88 134 VAL A O 1
ATOM 1107 N N . ILE A 1 135 ? -3.703 -12.773 -4.434 1 98.94 135 ILE A N 1
ATOM 1108 C CA . ILE A 1 135 ? -2.602 -12.07 -3.787 1 98.94 135 ILE A CA 1
ATOM 1109 C C . ILE A 1 135 ? -1.308 -12.312 -4.559 1 98.94 135 ILE A C 1
ATOM 1111 O O . ILE A 1 135 ? -0.871 -13.461 -4.703 1 98.94 135 ILE A O 1
ATOM 1115 N N . ALA A 1 136 ? -0.747 -11.289 -5.074 1 98.94 136 ALA A N 1
ATOM 1116 C CA . ALA A 1 136 ? 0.533 -11.375 -5.773 1 98.94 136 ALA A CA 1
ATOM 1117 C C . ALA A 1 136 ? 1.636 -10.68 -4.977 1 98.94 136 ALA A C 1
ATOM 1119 O O . ALA A 1 136 ? 1.589 -9.469 -4.766 1 98.94 136 ALA A O 1
ATOM 1120 N N . MET A 1 137 ? 2.617 -11.445 -4.523 1 98.88 137 MET A N 1
ATOM 1121 C CA . MET A 1 137 ? 3.752 -10.922 -3.77 1 98.88 137 MET A CA 1
ATOM 1122 C C . MET A 1 137 ? 4.965 -10.727 -4.676 1 98.88 137 MET A C 1
ATOM 1124 O O . MET A 1 137 ? 5.473 -11.695 -5.254 1 98.88 137 MET A O 1
ATOM 1128 N N . ALA A 1 138 ? 5.395 -9.508 -4.848 1 98.81 138 ALA A N 1
ATOM 1129 C CA . ALA A 1 138 ? 6.531 -9.148 -5.691 1 98.81 138 ALA A CA 1
ATOM 1130 C C . ALA A 1 138 ? 6.402 -9.758 -7.082 1 98.81 138 ALA A C 1
ATOM 1132 O O . ALA A 1 138 ? 7.332 -10.398 -7.574 1 98.81 138 ALA A O 1
ATOM 1133 N N . PRO A 1 139 ? 5.289 -9.523 -7.727 1 98.94 139 PRO A N 1
ATOM 1134 C CA . PRO A 1 139 ? 4.984 -10.25 -8.961 1 98.94 139 PRO A CA 1
ATOM 1135 C C . PRO A 1 139 ? 5.781 -9.734 -10.156 1 98.94 139 PRO A C 1
ATOM 1137 O O . PRO A 1 139 ? 6.051 -8.531 -10.258 1 98.94 139 PRO A O 1
ATOM 1140 N N . VAL A 1 140 ? 6.141 -10.625 -11.07 1 98.94 140 VAL A N 1
ATOM 1141 C CA . VAL A 1 140 ? 6.551 -10.227 -12.414 1 98.94 140 VAL A CA 1
ATOM 1142 C C . VAL A 1 140 ? 5.324 -9.82 -13.227 1 98.94 140 VAL A C 1
ATOM 1144 O O . VAL A 1 140 ? 4.504 -10.664 -13.594 1 98.94 140 VAL A O 1
ATOM 1147 N N . THR A 1 141 ? 5.207 -8.539 -13.477 1 98.88 141 THR A N 1
ATOM 1148 C CA . THR A 1 141 ? 4.004 -8.055 -14.141 1 98.88 141 THR A CA 1
ATOM 1149 C C . THR A 1 141 ? 4.301 -7.699 -15.602 1 98.88 141 THR A C 1
ATOM 1151 O O . THR A 1 141 ? 3.379 -7.527 -16.406 1 98.88 141 THR A O 1
ATOM 1154 N N . ASP A 1 142 ? 5.598 -7.523 -15.945 1 98.81 142 ASP A N 1
ATOM 1155 C CA . ASP A 1 142 ? 6.059 -7.051 -17.25 1 98.81 142 ASP A CA 1
ATOM 1156 C C . ASP A 1 142 ? 7.32 -7.789 -17.688 1 98.81 142 ASP A C 1
ATOM 1158 O O . ASP A 1 142 ? 8.43 -7.391 -17.344 1 98.81 142 ASP A O 1
ATOM 1162 N N . VAL A 1 143 ? 7.152 -8.812 -18.547 1 98.81 143 VAL A N 1
ATOM 1163 C CA . VAL A 1 143 ? 8.25 -9.695 -18.938 1 98.81 143 VAL A CA 1
ATOM 1164 C C . VAL A 1 143 ? 9.219 -8.938 -19.844 1 98.81 143 VAL A C 1
ATOM 1166 O O . VAL A 1 143 ? 10.438 -9.023 -19.672 1 98.81 143 VAL A O 1
ATOM 1169 N N . PRO A 1 144 ? 8.758 -8.086 -20.828 1 98.5 144 PRO A N 1
ATOM 1170 C CA . PRO A 1 144 ? 9.688 -7.277 -21.609 1 98.5 144 PRO A CA 1
ATOM 1171 C C . PRO A 1 144 ? 10.547 -6.352 -20.75 1 98.5 144 PRO A C 1
ATOM 1173 O O . PRO A 1 144 ? 11.75 -6.219 -20.984 1 98.5 144 PRO A O 1
ATOM 1176 N N . TYR A 1 145 ? 9.906 -5.699 -19.781 1 98.31 145 TYR A N 1
ATOM 1177 C CA . TYR A 1 145 ? 10.656 -4.844 -18.859 1 98.31 145 TYR A CA 1
ATOM 1178 C C . TYR A 1 145 ? 11.727 -5.645 -18.125 1 98.31 145 TYR A C 1
ATOM 1180 O O . TYR A 1 145 ? 12.867 -5.191 -17.984 1 98.31 145 TYR A O 1
ATOM 1188 N N . THR A 1 146 ? 11.352 -6.816 -17.672 1 98.56 146 THR A N 1
ATOM 1189 C CA . THR A 1 146 ? 12.273 -7.703 -16.969 1 98.56 146 THR A CA 1
ATOM 1190 C C . THR A 1 146 ? 13.461 -8.055 -17.859 1 98.56 146 THR A C 1
ATOM 1192 O O . THR A 1 146 ? 14.602 -8.07 -17.391 1 98.56 146 THR A O 1
ATOM 1195 N N . LYS A 1 147 ? 13.172 -8.328 -19.062 1 98.25 147 LYS A N 1
ATOM 1196 C CA . LYS A 1 147 ? 14.219 -8.617 -20.047 1 98.25 147 LYS A CA 1
ATOM 1197 C C . LYS A 1 147 ? 15.148 -7.422 -20.219 1 98.25 147 LYS A C 1
ATOM 1199 O O . LYS A 1 147 ? 16.375 -7.559 -20.141 1 98.25 147 LYS A O 1
ATOM 1204 N N . GLU A 1 148 ? 14.555 -6.312 -20.484 1 97.56 148 GLU A N 1
ATOM 1205 C CA . GLU A 1 148 ? 15.305 -5.09 -20.75 1 97.56 148 GLU A CA 1
ATOM 1206 C C . GLU A 1 148 ? 16.234 -4.75 -19.594 1 97.56 148 GLU A C 1
ATOM 1208 O O . GLU A 1 148 ? 17.359 -4.293 -19.797 1 97.56 148 GLU A O 1
ATOM 1213 N N . GLN A 1 149 ? 15.789 -5 -18.375 1 97.88 149 GLN A N 1
ATOM 1214 C CA . GLN A 1 149 ? 16.562 -4.645 -17.172 1 97.88 149 GLN A CA 1
ATOM 1215 C C . GLN A 1 149 ? 17.547 -5.746 -16.812 1 97.88 149 GLN A C 1
ATOM 1217 O O . GLN A 1 149 ? 18.344 -5.59 -15.875 1 97.88 149 GLN A O 1
ATOM 1222 N N . GLY A 1 150 ? 17.531 -6.895 -17.516 1 97.62 150 GLY A N 1
ATOM 1223 C CA . GLY A 1 150 ? 18.422 -8.008 -17.234 1 97.62 150 GLY A CA 1
ATOM 1224 C C . GLY A 1 150 ? 18.219 -8.602 -15.844 1 97.62 150 GLY A C 1
ATOM 1225 O O . GLY A 1 150 ? 19.172 -9.055 -15.211 1 97.62 150 GLY A O 1
ATOM 1226 N N . LEU A 1 151 ? 17.031 -8.531 -15.359 1 97.94 151 LEU A N 1
ATOM 1227 C CA . LEU A 1 151 ? 16.75 -8.953 -13.992 1 97.94 151 LEU A CA 1
ATOM 1228 C C . LEU A 1 151 ? 16.828 -10.469 -13.867 1 97.94 151 LEU A C 1
ATOM 1230 O O . LEU A 1 151 ? 16.703 -11.188 -14.859 1 97.94 151 LEU A O 1
ATOM 1234 N N . GLY A 1 152 ? 17.062 -10.914 -12.602 1 97.56 152 GLY A N 1
ATOM 1235 C CA . GLY A 1 152 ? 17.172 -12.336 -12.352 1 97.56 152 GLY A CA 1
ATOM 1236 C C . GLY A 1 152 ? 18.312 -12.984 -13.109 1 97.56 152 GLY A C 1
ATOM 1237 O O . GLY A 1 152 ? 18.172 -14.086 -13.648 1 97.56 152 GLY A O 1
ATOM 1238 N N . ARG A 1 153 ? 19.406 -12.328 -13.273 1 97.12 153 ARG A N 1
ATOM 1239 C CA . ARG A 1 153 ? 20.531 -12.828 -14.055 1 97.12 153 ARG A CA 1
ATOM 1240 C C . ARG A 1 153 ? 20.094 -13.211 -15.469 1 97.12 153 ARG A C 1
ATOM 1242 O O . ARG A 1 153 ? 20.328 -14.328 -15.922 1 97.12 153 ARG A O 1
ATOM 1249 N N . ASN A 1 154 ? 19.375 -12.344 -16.125 1 97.81 154 ASN A N 1
ATOM 1250 C CA . ASN A 1 154 ? 18.891 -12.508 -17.484 1 97.81 154 ASN A CA 1
ATOM 1251 C C . ASN A 1 154 ? 17.953 -13.703 -17.609 1 97.81 154 ASN A C 1
ATOM 1253 O O . ASN A 1 154 ? 18.094 -14.516 -18.516 1 97.81 154 ASN A O 1
ATOM 1257 N N . ALA A 1 155 ? 17.031 -13.758 -16.672 1 98.5 155 ALA A N 1
ATOM 1258 C CA . ALA A 1 155 ? 16.109 -14.891 -16.562 1 98.5 155 ALA A CA 1
ATOM 1259 C C . ALA A 1 155 ? 15.25 -15.023 -17.812 1 98.5 155 ALA A C 1
ATOM 1261 O O . ALA A 1 155 ? 14.953 -16.141 -18.25 1 98.5 155 ALA A O 1
ATOM 1262 N N . VAL A 1 156 ? 14.828 -13.898 -18.391 1 98.5 156 VAL A N 1
ATOM 1263 C CA . VAL A 1 156 ? 13.93 -13.93 -19.547 1 98.5 156 VAL A CA 1
ATOM 1264 C C . VAL A 1 156 ? 14.656 -14.531 -20.75 1 98.5 156 VAL A C 1
ATOM 1266 O O . VAL A 1 156 ? 14.117 -15.414 -21.422 1 98.5 156 VAL A O 1
ATOM 1269 N N . GLU A 1 157 ? 15.836 -14.102 -20.969 1 97.31 157 GLU A N 1
ATOM 1270 C CA . GLU A 1 157 ? 16.625 -14.664 -22.062 1 97.31 157 GLU A CA 1
ATOM 1271 C C . GLU A 1 157 ? 16.906 -16.141 -21.844 1 97.31 157 GLU A C 1
ATOM 1273 O O . GLU A 1 157 ? 16.844 -16.938 -22.781 1 97.31 157 GLU A O 1
ATOM 1278 N N . GLU A 1 158 ? 17.234 -16.453 -20.609 1 97.88 158 GLU A N 1
ATOM 1279 C CA . GLU A 1 158 ? 17.547 -17.828 -20.25 1 97.88 158 GLU A CA 1
ATOM 1280 C C . GLU A 1 158 ? 16.375 -18.75 -20.531 1 97.88 158 GLU A C 1
ATOM 1282 O O . GLU A 1 158 ? 16.547 -19.828 -21.109 1 97.88 158 GLU A O 1
ATOM 1287 N N . TYR A 1 159 ? 15.195 -18.328 -20.25 1 98.44 159 TYR A N 1
ATOM 1288 C CA . TYR A 1 159 ? 14.031 -19.203 -20.312 1 98.44 159 TYR A CA 1
ATOM 1289 C C . TYR A 1 159 ? 13.352 -19.094 -21.672 1 98.44 159 TYR A C 1
ATOM 1291 O O . TYR A 1 159 ? 13 -20.109 -22.281 1 98.44 159 TYR A O 1
ATOM 1299 N N . PHE A 1 160 ? 13.117 -17.844 -22.156 1 97.62 160 PHE A N 1
ATOM 1300 C CA . PHE A 1 160 ? 12.281 -17.625 -23.344 1 97.62 160 PHE A CA 1
ATOM 1301 C C . PHE A 1 160 ? 13.109 -17.703 -24.609 1 97.62 160 PHE A C 1
ATOM 1303 O O . PHE A 1 160 ? 12.562 -17.875 -25.703 1 97.62 160 PHE A O 1
ATOM 1310 N N . GLY A 1 161 ? 14.383 -17.484 -24.531 1 93.56 161 GLY A N 1
ATOM 1311 C CA . GLY A 1 161 ? 15.234 -17.516 -25.719 1 93.56 161 GLY A CA 1
ATOM 1312 C C . GLY A 1 161 ? 14.883 -16.469 -26.75 1 93.56 161 GLY A C 1
ATOM 1313 O O . GLY A 1 161 ? 14.742 -15.281 -26.406 1 93.56 161 GLY A O 1
ATOM 1314 N N . ASP A 1 162 ? 14.711 -16.906 -28 1 88.69 162 ASP A N 1
ATOM 1315 C CA . ASP A 1 162 ? 14.508 -15.984 -29.109 1 88.69 162 ASP A CA 1
ATOM 1316 C C . ASP A 1 162 ? 13.023 -15.766 -29.391 1 88.69 162 ASP A C 1
ATOM 1318 O O . ASP A 1 162 ? 12.633 -15.422 -30.5 1 88.69 162 ASP A O 1
ATOM 1322 N N . ILE A 1 163 ? 12.305 -15.852 -28.438 1 89.56 163 ILE A N 1
ATOM 1323 C CA . ILE A 1 163 ? 10.867 -15.68 -28.609 1 89.56 163 ILE A CA 1
ATOM 1324 C C . ILE A 1 163 ? 10.562 -14.242 -29.016 1 89.56 163 ILE A C 1
ATOM 1326 O O . ILE A 1 163 ? 11.359 -13.336 -28.766 1 89.56 163 ILE A O 1
ATOM 1330 N N . THR A 1 164 ? 9.422 -14.008 -29.656 1 93.19 164 THR A N 1
ATOM 1331 C CA . THR A 1 164 ? 9.039 -12.695 -30.156 1 93.19 164 THR A CA 1
ATOM 1332 C C . THR A 1 164 ? 8.641 -11.773 -29.016 1 93.19 164 THR A C 1
ATOM 1334 O O . THR A 1 164 ? 8.227 -12.234 -27.953 1 93.19 164 THR A O 1
ATOM 1337 N N . GLU A 1 165 ? 8.688 -10.531 -29.328 1 94.88 165 GLU A N 1
ATOM 1338 C CA . GLU A 1 165 ? 8.25 -9.531 -28.359 1 94.88 165 GLU A CA 1
ATOM 1339 C C . GLU A 1 165 ? 6.762 -9.672 -28.047 1 94.88 165 GLU A C 1
ATOM 1341 O O . GLU A 1 165 ? 6.336 -9.477 -26.906 1 94.88 165 GLU A O 1
ATOM 1346 N N . ALA A 1 166 ? 6.066 -10.023 -29.031 1 96.31 166 ALA A N 1
ATOM 1347 C CA . ALA A 1 166 ? 4.629 -10.219 -28.859 1 96.31 166 ALA A CA 1
ATOM 1348 C C . ALA A 1 166 ? 4.336 -11.352 -27.891 1 96.31 166 ALA A C 1
ATOM 1350 O O . ALA A 1 166 ? 3.396 -11.273 -27.094 1 96.31 166 ALA A O 1
ATOM 1351 N N . ALA A 1 167 ? 5.137 -12.375 -27.938 1 96 167 ALA A N 1
ATOM 1352 C CA . ALA A 1 167 ? 4.961 -13.508 -27.047 1 96 167 ALA A CA 1
ATOM 1353 C C . ALA A 1 167 ? 5.316 -13.133 -25.609 1 96 167 ALA A C 1
ATOM 1355 O O . ALA A 1 167 ? 4.668 -13.594 -24.656 1 96 167 ALA A O 1
ATOM 1356 N N . LEU A 1 168 ? 6.332 -12.289 -25.5 1 98 168 LEU A N 1
ATOM 1357 C CA . LEU A 1 168 ? 6.699 -11.812 -24.172 1 98 168 LEU A CA 1
ATOM 1358 C C . LEU A 1 168 ? 5.59 -10.945 -23.578 1 98 168 LEU A C 1
ATOM 1360 O O . LEU A 1 168 ? 5.281 -11.055 -22.391 1 98 168 LEU A O 1
ATOM 1364 N N . GLU A 1 169 ? 5.02 -10.125 -24.422 1 98.19 169 GLU A N 1
ATOM 1365 C CA . GLU A 1 169 ? 3.9 -9.289 -23.984 1 98.19 169 GLU A CA 1
ATOM 1366 C C . GLU A 1 169 ? 2.709 -10.148 -23.562 1 98.19 169 GLU A C 1
ATOM 1368 O O . GLU A 1 169 ? 2.078 -9.875 -22.547 1 98.19 169 GLU A O 1
ATOM 1373 N N . ALA A 1 170 ? 2.477 -11.195 -24.297 1 97.62 170 ALA A N 1
ATOM 1374 C CA . ALA A 1 170 ? 1.345 -12.062 -24 1 97.62 170 ALA A CA 1
ATOM 1375 C C . ALA A 1 170 ? 1.563 -12.82 -22.688 1 97.62 170 ALA A C 1
ATOM 1377 O O . ALA A 1 170 ? 0.603 -13.203 -22.016 1 97.62 170 ALA A O 1
ATOM 1378 N N . ALA A 1 171 ? 2.82 -13.031 -22.328 1 98.56 171 ALA A N 1
ATOM 1379 C CA . ALA A 1 171 ? 3.164 -13.742 -21.094 1 98.56 171 ALA A CA 1
ATOM 1380 C C . ALA A 1 171 ? 3 -12.836 -19.875 1 98.56 171 ALA A C 1
ATOM 1382 O O . ALA A 1 171 ? 3.01 -13.305 -18.734 1 98.56 171 ALA A O 1
ATOM 1383 N N . SER A 1 172 ? 2.818 -11.508 -20.125 1 98.88 172 SER A N 1
ATOM 1384 C CA . SER A 1 172 ? 2.834 -10.508 -19.062 1 98.88 172 SER A CA 1
ATOM 1385 C C . SER A 1 172 ? 1.428 -10.234 -18.531 1 98.88 172 SER A C 1
ATOM 1387 O O . SER A 1 172 ? 0.501 -10.00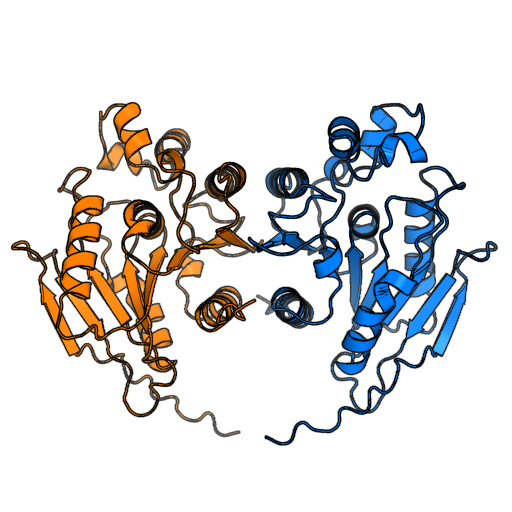8 -19.312 1 98.88 172 SER A O 1
ATOM 1389 N N . PRO A 1 173 ? 1.253 -10.219 -17.188 1 98.88 173 PRO A N 1
ATOM 1390 C CA . PRO A 1 173 ? -0.016 -9.727 -16.641 1 98.88 173 PRO A CA 1
ATOM 1391 C C . PRO A 1 173 ? -0.437 -8.383 -17.219 1 98.88 173 PRO A C 1
ATOM 1393 O O . PRO A 1 173 ? -1.63 -8.141 -17.422 1 98.88 173 PRO A O 1
ATOM 1396 N N . MET A 1 174 ? 0.527 -7.527 -17.578 1 98.5 174 MET A N 1
ATOM 1397 C CA . MET A 1 174 ? 0.292 -6.191 -18.125 1 98.5 174 MET A CA 1
ATOM 1398 C C . MET A 1 174 ? -0.623 -6.25 -19.344 1 98.5 174 MET A C 1
ATOM 1400 O O . MET A 1 174 ? -1.451 -5.359 -19.547 1 98.5 174 MET A O 1
ATOM 1404 N N . SER A 1 175 ? -0.592 -7.281 -20.109 1 98.19 175 SER A N 1
ATOM 1405 C CA . SER A 1 175 ? -1.312 -7.367 -21.375 1 98.19 175 SER A CA 1
ATOM 1406 C C . SER A 1 175 ? -2.752 -7.82 -21.156 1 98.19 175 SER A C 1
ATOM 1408 O O . SER A 1 175 ? -3.551 -7.824 -22.094 1 98.19 175 SER A O 1
ATOM 1410 N N . ARG A 1 176 ? -3.133 -8.078 -19.938 1 97.75 176 ARG A N 1
ATOM 1411 C CA . ARG A 1 176 ? -4.434 -8.68 -19.672 1 97.75 176 ARG A CA 1
ATOM 1412 C C . ARG A 1 176 ? -5.312 -7.742 -18.844 1 97.75 176 ARG A C 1
ATOM 1414 O O . ARG A 1 176 ? -6.383 -8.133 -18.375 1 97.75 176 ARG A O 1
ATOM 1421 N N . LEU A 1 177 ? -4.953 -6.539 -18.688 1 98.06 177 LEU A N 1
ATOM 1422 C CA . LEU A 1 177 ? -5.727 -5.527 -17.969 1 98.06 177 LEU A CA 1
ATOM 1423 C C . LEU A 1 177 ? -6.965 -5.125 -18.766 1 98.06 177 LEU A C 1
ATOM 1425 O O . LEU A 1 177 ? -6.957 -5.176 -20 1 98.06 177 LEU A O 1
ATOM 1429 N N . PRO A 1 178 ? -8.039 -4.793 -18.062 1 98.19 178 PRO A N 1
ATOM 1430 C CA . PRO A 1 178 ? -8.133 -4.609 -16.609 1 98.19 178 PRO A CA 1
ATOM 1431 C C . PRO A 1 178 ? -8.406 -5.914 -15.867 1 98.19 178 PRO A C 1
ATOM 1433 O O . PRO A 1 178 ? -8.953 -6.855 -16.438 1 98.19 178 PRO A O 1
ATOM 1436 N N . LEU A 1 179 ? -7.926 -5.961 -14.594 1 97.88 179 LEU A N 1
ATOM 1437 C CA . LEU A 1 179 ? -8.203 -7.086 -13.711 1 97.88 179 LEU A CA 1
ATOM 1438 C C . LEU A 1 179 ? -9.609 -6.996 -13.141 1 97.88 179 LEU A C 1
ATOM 1440 O O . LEU A 1 179 ? -10.023 -5.938 -12.664 1 97.88 179 LEU A O 1
ATOM 1444 N N . LYS A 1 180 ? -10.312 -8.055 -13.148 1 97.31 180 LYS A N 1
ATOM 1445 C CA . LYS A 1 180 ? -11.672 -8.07 -12.625 1 97.31 180 LYS A CA 1
ATOM 1446 C C . LYS A 1 180 ? -11.719 -8.711 -11.242 1 97.31 180 LYS A C 1
ATOM 1448 O O . LYS A 1 180 ? -12.641 -8.445 -10.461 1 97.31 180 LYS A O 1
ATOM 1453 N N . THR A 1 181 ? -10.766 -9.508 -10.953 1 98.44 181 THR A N 1
ATOM 1454 C CA . THR A 1 181 ? -10.703 -10.234 -9.695 1 98.44 181 THR A CA 1
ATOM 1455 C C . THR A 1 181 ? -10.117 -9.367 -8.586 1 98.44 181 THR A C 1
ATOM 1457 O O . THR A 1 181 ? -9.109 -8.688 -8.797 1 98.44 181 THR A O 1
ATOM 1460 N N . LYS A 1 182 ? -10.781 -9.312 -7.375 1 98.19 182 LYS A N 1
ATOM 1461 C CA . LYS A 1 182 ? -10.227 -8.609 -6.223 1 98.19 182 LYS A CA 1
ATOM 1462 C C . LYS A 1 182 ? -8.805 -9.078 -5.926 1 98.19 182 LYS A C 1
ATOM 1464 O O . LYS A 1 182 ? -8.555 -10.273 -5.773 1 98.19 182 LYS A O 1
ATOM 1469 N N . THR A 1 183 ? -7.84 -8.133 -5.859 1 98.75 183 THR A N 1
ATOM 1470 C CA . THR A 1 183 ? -6.43 -8.5 -5.852 1 98.75 183 THR A CA 1
ATOM 1471 C C . THR A 1 183 ? -5.656 -7.652 -4.848 1 98.75 183 THR A C 1
ATOM 1473 O O . THR A 1 183 ? -5.883 -6.445 -4.742 1 98.75 183 THR A O 1
ATOM 1476 N N . LEU A 1 184 ? -4.809 -8.273 -4.109 1 98.75 184 LEU A N 1
ATOM 1477 C CA . LEU A 1 184 ? -3.803 -7.605 -3.293 1 98.75 184 LEU A CA 1
ATOM 1478 C C . LEU A 1 184 ? -2.408 -7.805 -3.877 1 98.75 184 LEU A C 1
ATOM 1480 O O . LEU A 1 184 ? -2.02 -8.93 -4.195 1 98.75 184 LEU A O 1
ATOM 1484 N N . ILE A 1 185 ? -1.688 -6.719 -4.074 1 98.94 185 ILE A N 1
ATOM 1485 C CA . ILE A 1 185 ? -0.278 -6.797 -4.441 1 98.94 185 ILE A CA 1
ATOM 1486 C C . ILE A 1 185 ? 0.583 -6.277 -3.293 1 98.94 185 ILE A C 1
ATOM 1488 O O . ILE A 1 185 ? 0.27 -5.246 -2.691 1 98.94 185 ILE A O 1
ATOM 1492 N N . ILE A 1 186 ? 1.603 -7.02 -2.92 1 98.81 186 ILE A N 1
ATOM 1493 C CA . ILE A 1 186 ? 2.559 -6.668 -1.876 1 98.81 186 ILE A CA 1
ATOM 1494 C C . ILE A 1 186 ? 3.973 -6.652 -2.455 1 98.81 186 ILE A C 1
ATOM 1496 O O . ILE A 1 186 ? 4.391 -7.613 -3.109 1 98.81 186 ILE A O 1
ATOM 1500 N N . GLN A 1 187 ? 4.695 -5.625 -2.186 1 98.5 187 GLN A N 1
ATOM 1501 C CA . GLN A 1 187 ? 6.059 -5.602 -2.707 1 98.5 187 GLN A CA 1
ATOM 1502 C C . GLN A 1 187 ? 6.914 -4.578 -1.963 1 98.5 187 GLN A C 1
ATOM 1504 O O . GLN A 1 187 ? 6.387 -3.672 -1.316 1 98.5 187 GLN A O 1
ATOM 1509 N N . GLY A 1 188 ? 8.219 -4.812 -1.985 1 98.25 188 GLY A N 1
ATOM 1510 C CA . GLY A 1 188 ? 9.148 -3.838 -1.435 1 98.25 188 GLY A CA 1
ATOM 1511 C C . GLY A 1 188 ? 9.719 -2.904 -2.482 1 98.25 188 GLY A C 1
ATOM 1512 O O . GLY A 1 188 ? 10.016 -3.324 -3.604 1 98.25 188 GLY A O 1
ATOM 1513 N N . PHE A 1 189 ? 9.945 -1.676 -2.094 1 98.06 189 PHE A N 1
ATOM 1514 C CA . PHE A 1 189 ? 10.617 -0.718 -2.967 1 98.06 189 PHE A CA 1
ATOM 1515 C C . PHE A 1 189 ? 12.078 -1.096 -3.16 1 98.06 189 PHE A C 1
ATOM 1517 O O . PHE A 1 189 ? 12.695 -0.721 -4.16 1 98.06 189 PHE A O 1
ATOM 1524 N N . ASN A 1 190 ? 12.586 -1.846 -2.242 1 97.56 190 ASN A N 1
ATOM 1525 C CA . ASN A 1 190 ? 13.992 -2.219 -2.307 1 97.56 190 ASN A CA 1
ATOM 1526 C C . ASN A 1 190 ? 14.18 -3.586 -2.959 1 97.56 190 ASN A C 1
ATOM 1528 O O . ASN A 1 190 ? 15.242 -4.203 -2.826 1 97.56 190 ASN A O 1
ATOM 1532 N N . ASP A 1 191 ? 13.172 -4.121 -3.592 1 98 191 ASP A N 1
ATOM 1533 C CA . ASP A 1 191 ? 13.258 -5.391 -4.309 1 98 191 ASP A CA 1
ATOM 1534 C C . ASP A 1 191 ? 14.148 -5.266 -5.543 1 98 191 ASP A C 1
ATOM 1536 O O . ASP A 1 191 ? 13.781 -4.602 -6.512 1 98 191 ASP A O 1
ATOM 1540 N N . SER A 1 192 ? 15.289 -5.957 -5.535 1 95.88 192 SER A N 1
ATOM 1541 C CA . SER A 1 192 ? 16.2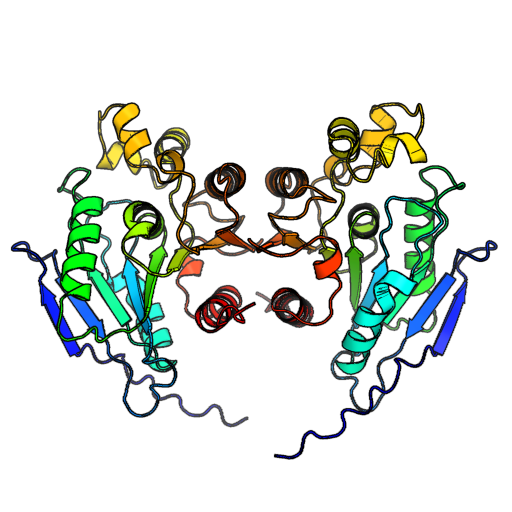19 -5.891 -6.66 1 95.88 192 SER A CA 1
ATOM 1542 C C . SER A 1 192 ? 15.977 -7.035 -7.641 1 95.88 192 SER A C 1
ATOM 1544 O O . SER A 1 192 ? 16.5 -7.023 -8.758 1 95.88 192 SER A O 1
ATOM 1546 N N . GLY A 1 193 ? 15.203 -8.008 -7.203 1 97.31 193 GLY A N 1
ATOM 1547 C CA . GLY A 1 193 ? 14.914 -9.141 -8.062 1 97.31 193 GLY A CA 1
ATOM 1548 C C . GLY A 1 193 ? 13.82 -8.867 -9.07 1 97.31 193 GLY A C 1
ATOM 1549 O O . GLY A 1 193 ? 13.906 -9.289 -10.227 1 97.31 193 GLY A O 1
ATOM 1550 N N . VAL A 1 194 ? 12.742 -8.227 -8.594 1 98.38 194 VAL A N 1
ATOM 1551 C CA . VAL A 1 194 ? 11.641 -7.688 -9.383 1 98.38 194 VAL A CA 1
ATOM 1552 C C . VAL A 1 194 ? 11.406 -6.227 -9.016 1 98.38 194 VAL A C 1
ATOM 1554 O O . VAL A 1 194 ? 10.93 -5.93 -7.918 1 98.38 194 VAL A O 1
ATOM 1557 N N . LYS A 1 195 ? 11.719 -5.367 -9.922 1 97.81 195 LYS A N 1
ATOM 1558 C CA . LYS A 1 195 ? 11.672 -3.943 -9.586 1 97.81 195 LYS A CA 1
ATOM 1559 C C . LYS A 1 195 ? 10.227 -3.465 -9.43 1 97.81 195 LYS A C 1
ATOM 1561 O O . LYS A 1 195 ? 9.383 -3.742 -10.281 1 97.81 195 LYS A O 1
ATOM 1566 N N . VAL A 1 196 ? 10 -2.727 -8.391 1 98.31 196 VAL A N 1
ATOM 1567 C CA . VAL A 1 196 ? 8.656 -2.297 -8 1 98.31 196 VAL A CA 1
ATOM 1568 C C . VAL A 1 196 ? 8.07 -1.391 -9.078 1 98.31 196 VAL A C 1
ATOM 1570 O O . VAL A 1 196 ? 6.852 -1.256 -9.188 1 98.31 196 VAL A O 1
ATOM 1573 N N . GLU A 1 197 ? 8.891 -0.807 -9.977 1 97.56 197 GLU A N 1
ATOM 1574 C CA . GLU A 1 197 ? 8.438 0.072 -11.055 1 97.56 197 GLU A CA 1
ATOM 1575 C C . GLU A 1 197 ? 7.434 -0.637 -11.961 1 97.56 197 GLU A C 1
ATOM 1577 O O . GLU A 1 197 ? 6.48 -0.021 -12.438 1 97.56 197 GLU A O 1
ATOM 1582 N N . SER A 1 198 ? 7.699 -1.883 -12.203 1 98.25 198 SER A N 1
ATOM 1583 C CA . SER A 1 198 ? 6.781 -2.629 -13.062 1 98.25 198 SER A CA 1
ATOM 1584 C C . SER A 1 198 ? 5.426 -2.822 -12.383 1 98.25 198 SER A C 1
ATOM 1586 O O . SER A 1 198 ? 4.387 -2.77 -13.039 1 98.25 198 SER A O 1
ATOM 1588 N N . THR A 1 199 ? 5.43 -3.049 -11.055 1 98.75 199 THR A N 1
ATOM 1589 C CA . THR A 1 199 ? 4.188 -3.154 -10.297 1 98.75 199 THR A CA 1
ATOM 1590 C C . THR A 1 199 ? 3.436 -1.826 -10.305 1 98.75 199 THR A C 1
ATOM 1592 O O . THR A 1 199 ? 2.221 -1.792 -10.508 1 98.75 199 THR A O 1
ATOM 1595 N N . LEU A 1 200 ? 4.152 -0.719 -10.07 1 98.5 200 LEU A N 1
ATOM 1596 C CA . LEU A 1 200 ? 3.518 0.594 -10.07 1 98.5 200 LEU A CA 1
ATOM 1597 C C . LEU A 1 200 ? 2.91 0.898 -11.438 1 98.5 200 LEU A C 1
ATOM 1599 O O . LEU A 1 200 ? 1.805 1.438 -11.523 1 98.5 200 LEU A O 1
ATOM 1603 N N . ALA A 1 201 ? 3.596 0.543 -12.5 1 98.25 201 ALA A N 1
ATOM 1604 C CA . ALA A 1 201 ? 3.041 0.704 -13.844 1 98.25 201 ALA A CA 1
ATOM 1605 C C . ALA A 1 201 ? 1.787 -0.146 -14.023 1 98.25 201 ALA A C 1
ATOM 1607 O O . ALA A 1 201 ? 0.789 0.321 -14.578 1 98.25 201 ALA A O 1
ATOM 1608 N N . TYR A 1 202 ? 1.853 -1.383 -13.547 1 98.81 202 TYR A N 1
ATOM 1609 C CA . TYR A 1 202 ? 0.748 -2.328 -13.664 1 98.81 202 TYR A CA 1
ATOM 1610 C C . TYR A 1 202 ? -0.506 -1.788 -12.992 1 98.81 202 TYR A C 1
ATOM 1612 O O . TYR A 1 202 ? -1.576 -1.74 -13.602 1 98.81 202 TYR A O 1
ATOM 1620 N N . VAL A 1 203 ? -0.374 -1.287 -11.758 1 98.62 203 VAL A N 1
ATOM 1621 C CA . VAL A 1 203 ? -1.547 -0.844 -11.008 1 98.62 203 VAL A CA 1
ATOM 1622 C C . VAL A 1 203 ? -2.059 0.475 -11.586 1 98.62 203 VAL A C 1
ATOM 1624 O O . VAL A 1 203 ? -3.266 0.731 -11.586 1 98.62 203 VAL A O 1
ATOM 1627 N N . SER A 1 204 ? -1.161 1.325 -12.07 1 97.25 204 SER A N 1
ATOM 1628 C CA . SER A 1 204 ? -1.567 2.604 -12.641 1 97.25 204 SER A CA 1
ATOM 1629 C C . SER A 1 204 ? -2.381 2.402 -13.914 1 97.25 204 SER A C 1
ATOM 1631 O O . SER A 1 204 ? -3.223 3.236 -14.258 1 97.25 204 SER A O 1
ATOM 1633 N N . GLN A 1 205 ? -2.182 1.306 -14.609 1 97.69 205 GLN A N 1
ATOM 1634 C CA . GLN A 1 205 ? -2.836 1.061 -15.891 1 97.69 205 GLN A CA 1
ATOM 1635 C C . GLN A 1 205 ? -4.137 0.284 -15.703 1 97.69 205 GLN A C 1
ATOM 1637 O O . GLN A 1 205 ? -4.926 0.15 -16.641 1 97.69 205 GLN A O 1
ATOM 1642 N N . ASN A 1 206 ? -4.32 -0.269 -14.508 1 98.31 206 ASN A N 1
ATOM 1643 C CA . ASN A 1 206 ? -5.562 -0.996 -14.258 1 98.31 206 ASN A CA 1
ATOM 1644 C C . ASN A 1 206 ? -6.746 -0.048 -14.117 1 98.31 206 ASN A C 1
ATOM 1646 O O . ASN A 1 206 ? -6.879 0.645 -13.102 1 98.31 206 ASN A O 1
ATOM 1650 N N . GLU A 1 207 ? -7.652 -0.005 -14.969 1 96.19 207 GLU A N 1
ATOM 1651 C CA . GLU A 1 207 ? -8.734 0.977 -15.031 1 96.19 207 GLU A CA 1
ATOM 1652 C C . GLU A 1 207 ? -9.883 0.595 -14.102 1 96.19 207 GLU A C 1
ATOM 1654 O O . GLU A 1 207 ? 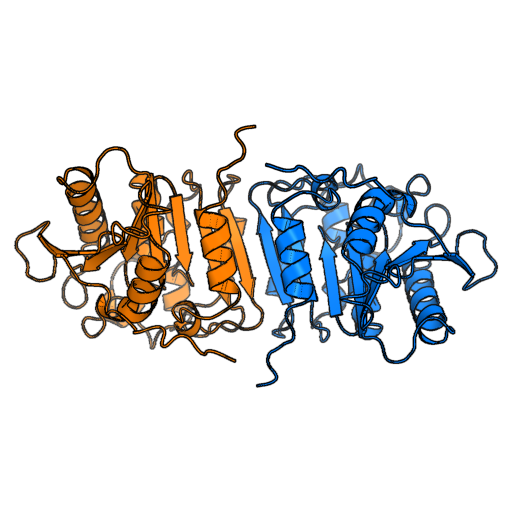-10.852 1.346 -13.961 1 96.19 207 GLU A O 1
ATOM 1659 N N . GLU A 1 208 ? -9.812 -0.575 -13.484 1 96.75 208 GLU A N 1
ATOM 1660 C CA . GLU A 1 208 ? -10.812 -1.013 -12.516 1 96.75 208 GLU A CA 1
ATOM 1661 C C . GLU A 1 208 ? -10.281 -0.921 -11.086 1 96.75 208 GLU A C 1
ATOM 1663 O O . GLU A 1 208 ? -9.094 -1.12 -10.852 1 96.75 208 GLU A O 1
ATOM 1668 N N . ASN A 1 209 ? -11.18 -0.617 -10.172 1 96.38 209 ASN A N 1
ATOM 1669 C CA . ASN A 1 209 ? -10.797 -0.555 -8.766 1 96.38 209 ASN A CA 1
ATOM 1670 C C . ASN A 1 209 ? -10.852 -1.932 -8.109 1 96.38 209 ASN A C 1
ATOM 1672 O O . ASN A 1 209 ? -11.672 -2.172 -7.223 1 96.38 209 ASN A O 1
ATOM 1676 N N . THR A 1 210 ? -9.898 -2.754 -8.445 1 98.25 210 THR A N 1
ATOM 1677 C CA . THR A 1 210 ? -9.898 -4.137 -7.977 1 98.25 210 THR A CA 1
ATOM 1678 C C . THR A 1 210 ? -8.609 -4.449 -7.223 1 98.25 210 THR A C 1
ATOM 1680 O O . THR A 1 210 ? -8.477 -5.523 -6.633 1 98.25 210 THR A O 1
ATOM 1683 N N . ILE A 1 211 ? -7.648 -3.521 -7.246 1 98.62 211 ILE A N 1
ATOM 1684 C CA . ILE A 1 211 ? -6.328 -3.84 -6.711 1 98.62 211 ILE A CA 1
ATOM 1685 C C . ILE A 1 211 ? -6.066 -3.014 -5.453 1 98.62 211 ILE A C 1
ATOM 1687 O O . ILE A 1 211 ? -6.223 -1.79 -5.465 1 98.62 211 ILE A O 1
ATOM 1691 N N . ASP A 1 212 ? -5.781 -3.623 -4.375 1 98.5 212 ASP A N 1
ATOM 1692 C CA . ASP A 1 212 ? -5.094 -3.031 -3.232 1 98.5 212 ASP A CA 1
ATOM 1693 C C . ASP A 1 212 ? -3.584 -3.225 -3.34 1 98.5 212 ASP A C 1
ATOM 1695 O O . ASP A 1 212 ? -3.117 -4.285 -3.758 1 98.5 212 ASP A O 1
ATOM 1699 N N . LEU A 1 213 ? -2.799 -2.244 -2.975 1 98.81 213 LEU A N 1
ATOM 1700 C CA . LEU A 1 213 ? -1.343 -2.291 -3.049 1 98.81 213 LEU A CA 1
ATOM 1701 C C . LEU A 1 213 ? -0.718 -1.919 -1.707 1 98.81 213 LEU A C 1
ATOM 1703 O O . LEU A 1 213 ? -0.988 -0.843 -1.169 1 98.81 213 LEU A O 1
ATOM 1707 N N . TYR A 1 214 ? 0.038 -2.811 -1.134 1 98.5 214 TYR A N 1
ATOM 1708 C CA . TYR A 1 214 ? 0.929 -2.533 -0.013 1 98.5 214 TYR A CA 1
ATOM 1709 C C . TYR A 1 214 ? 2.387 -2.564 -0.453 1 98.5 214 TYR A C 1
ATOM 1711 O O . TYR A 1 214 ? 2.941 -3.637 -0.706 1 98.5 214 TYR A O 1
ATOM 1719 N N . ALA A 1 215 ? 2.969 -1.44 -0.6 1 98.62 215 ALA A N 1
ATOM 1720 C CA . ALA A 1 215 ? 4.383 -1.34 -0.96 1 98.62 215 ALA A CA 1
ATOM 1721 C C . ALA A 1 215 ? 5.211 -0.819 0.21 1 98.62 215 ALA A C 1
ATOM 1723 O O . ALA A 1 215 ? 4.852 0.181 0.837 1 98.62 215 ALA A O 1
ATOM 1724 N N . PHE A 1 216 ? 6.289 -1.482 0.519 1 98.19 216 PHE A N 1
ATOM 1725 C CA . PHE A 1 216 ? 7.086 -1.183 1.701 1 98.19 216 PHE A CA 1
ATOM 1726 C C . PHE A 1 216 ? 8.445 -0.613 1.308 1 98.19 216 PHE A C 1
ATOM 1728 O O . PHE A 1 216 ? 9.062 -1.07 0.342 1 98.19 216 PHE A O 1
ATOM 1735 N N . ALA A 1 217 ? 8.922 0.33 2.127 1 97.94 217 ALA A N 1
ATOM 1736 C CA . ALA A 1 217 ? 10.266 0.871 1.917 1 97.94 217 ALA A CA 1
ATOM 1737 C C . ALA A 1 217 ? 11.312 -0.241 1.919 1 97.94 217 ALA A C 1
ATOM 1739 O O . ALA A 1 217 ? 12.211 -0.257 1.075 1 97.94 217 ALA A O 1
ATOM 1740 N N . HIS A 1 218 ? 11.07 -1.172 2.912 1 96.69 218 HIS A N 1
ATOM 1741 C CA . HIS A 1 218 ? 12.008 -2.277 3.074 1 96.69 218 HIS A CA 1
ATOM 1742 C C . HIS A 1 218 ? 11.281 -3.615 3.129 1 96.69 218 HIS A C 1
ATOM 1744 O O . HIS A 1 218 ? 10.695 -3.967 4.16 1 96.69 218 HIS A O 1
ATOM 1750 N N . LEU A 1 219 ? 11.32 -4.355 2.111 1 97.62 219 LEU A N 1
ATOM 1751 C CA . LEU A 1 219 ? 10.844 -5.723 1.948 1 97.62 219 LEU A CA 1
ATOM 1752 C C . LEU A 1 219 ? 11.523 -6.402 0.764 1 97.62 219 LEU A C 1
ATOM 1754 O O . LEU A 1 219 ? 11.086 -6.25 -0.379 1 97.62 219 LEU A O 1
ATOM 1758 N N . GLY A 1 220 ? 12.562 -7.09 1.096 1 97.06 220 GLY A N 1
ATOM 1759 C CA . GLY A 1 220 ? 13.32 -7.758 0.05 1 97.06 220 GLY A CA 1
ATOM 1760 C C . GLY A 1 220 ? 12.523 -8.82 -0.682 1 97.06 220 GLY A C 1
ATOM 1761 O O . GLY A 1 220 ? 11.508 -9.305 -0.173 1 97.06 220 GLY A O 1
ATOM 1762 N N . HIS A 1 221 ? 13.016 -9.211 -1.831 1 98 221 HIS A N 1
ATOM 1763 C CA . HIS A 1 221 ? 12.289 -10.109 -2.725 1 98 221 HIS A CA 1
ATOM 1764 C C . HIS A 1 221 ? 11.93 -11.414 -2.023 1 98 221 HIS A C 1
ATOM 1766 O O . HIS A 1 221 ? 10.766 -11.828 -2.041 1 98 221 HIS A O 1
ATOM 1772 N N . MET A 1 222 ? 12.906 -11.969 -1.337 1 97 222 MET A N 1
ATOM 1773 C CA . MET A 1 222 ? 12.656 -13.242 -0.669 1 97 222 MET A CA 1
ATOM 1774 C C . MET A 1 222 ? 12.031 -13.023 0.706 1 97 222 MET A C 1
ATOM 1776 O O . MET A 1 222 ? 11.422 -13.938 1.268 1 97 222 MET A O 1
ATOM 1780 N N . GLN A 1 223 ? 12.219 -11.852 1.258 1 96.5 223 GLN A N 1
ATOM 1781 C CA . GLN A 1 223 ? 11.625 -11.539 2.551 1 96.5 223 GLN A CA 1
ATOM 1782 C C . GLN A 1 223 ? 10.102 -11.586 2.477 1 96.5 223 GLN A C 1
ATOM 1784 O O . GLN A 1 223 ? 9.43 -11.781 3.492 1 96.5 223 GLN A O 1
ATOM 1789 N N . CYS A 1 224 ? 9.547 -11.414 1.302 1 96 224 CYS A N 1
ATOM 1790 C CA . CYS A 1 224 ? 8.109 -11.508 1.092 1 96 224 CYS A CA 1
ATOM 1791 C C . CYS A 1 224 ? 7.574 -12.852 1.56 1 96 224 CYS A C 1
ATOM 1793 O O . CYS A 1 224 ? 6.414 -12.961 1.968 1 96 224 CYS A O 1
ATOM 1795 N N . LEU A 1 225 ? 8.438 -13.875 1.573 1 96.75 225 LEU A N 1
ATOM 1796 C CA . LEU A 1 225 ? 7.984 -15.219 1.897 1 96.75 225 LEU A CA 1
ATOM 1797 C C . LEU A 1 225 ? 8.227 -15.539 3.371 1 96.75 225 LEU A C 1
ATOM 1799 O O . LEU A 1 225 ? 7.812 -16.594 3.857 1 96.75 225 LEU A O 1
ATOM 1803 N N . GLU A 1 226 ? 8.945 -14.664 4.039 1 95.88 226 GLU A N 1
ATOM 1804 C CA . GLU A 1 226 ? 9.156 -14.875 5.469 1 95.88 226 GLU A CA 1
ATOM 1805 C C . GLU A 1 226 ? 7.855 -14.711 6.246 1 95.88 226 GLU A C 1
ATOM 1807 O O . GLU A 1 226 ? 7.203 -13.664 6.156 1 95.88 226 GLU A O 1
ATOM 1812 N N . PRO A 1 227 ? 7.484 -15.75 6.992 1 94.12 227 PRO A N 1
ATOM 1813 C CA . PRO A 1 227 ? 6.156 -15.789 7.605 1 94.12 227 PRO A CA 1
ATOM 1814 C C . PRO A 1 227 ? 6.027 -14.836 8.797 1 94.12 227 PRO A C 1
ATOM 1816 O O . PRO A 1 227 ? 4.984 -14.805 9.453 1 94.12 227 PRO A O 1
ATOM 1819 N N . LYS A 1 228 ? 7.188 -14.148 8.984 1 89.19 228 LYS A N 1
ATOM 1820 C CA . LYS A 1 228 ? 7.16 -13.172 10.07 1 89.19 228 LYS A CA 1
ATOM 1821 C C . LYS A 1 228 ? 7.363 -11.758 9.547 1 89.19 228 LYS A C 1
ATOM 1823 O O . LYS A 1 228 ? 8.141 -11.539 8.609 1 89.19 228 LYS A O 1
ATOM 1828 N N . GLY A 1 229 ? 6.379 -10.883 9.742 1 88.06 229 GLY A N 1
ATOM 1829 C CA . GLY A 1 229 ? 6.5 -9.492 9.352 1 88.06 229 GLY A CA 1
ATOM 1830 C C . GLY A 1 229 ? 5.164 -8.781 9.258 1 88.06 229 GLY A C 1
ATOM 1831 O O . GLY A 1 229 ? 4.113 -9.422 9.227 1 88.06 229 GLY A O 1
ATOM 1832 N N . CYS A 1 230 ? 5.301 -7.527 9.164 1 89.56 230 CYS A N 1
ATOM 1833 C CA . CYS A 1 230 ? 4.109 -6.695 9.094 1 89.56 230 CYS A CA 1
ATOM 1834 C C . CYS A 1 230 ? 3.309 -6.988 7.828 1 89.56 230 CYS A C 1
ATOM 1836 O O . CYS A 1 230 ? 2.078 -6.965 7.848 1 89.56 230 CYS A O 1
ATOM 1838 N N . HIS A 1 231 ? 4.043 -7.316 6.723 1 95.75 231 HIS A N 1
ATOM 1839 C CA . HIS A 1 231 ? 3.377 -7.57 5.453 1 95.75 231 HIS A CA 1
ATOM 1840 C C . HIS A 1 231 ? 2.506 -8.82 5.527 1 95.75 231 HIS A C 1
ATOM 1842 O O . HIS A 1 231 ? 1.435 -8.875 4.922 1 95.75 231 HIS A O 1
ATOM 1848 N N . ILE A 1 232 ? 2.863 -9.797 6.316 1 96.31 232 ILE A N 1
ATOM 1849 C CA . ILE A 1 232 ? 2.088 -11.023 6.473 1 96.31 232 ILE A CA 1
ATOM 1850 C C . ILE A 1 232 ? 0.848 -10.742 7.32 1 96.31 232 ILE A C 1
ATOM 1852 O O . ILE A 1 232 ? -0.251 -11.195 6.988 1 96.31 232 ILE A O 1
ATOM 1856 N N . ASP A 1 233 ? 1.035 -10.016 8.398 1 92.12 233 ASP A N 1
ATOM 1857 C CA . ASP A 1 233 ? -0.109 -9.633 9.219 1 92.12 233 ASP A CA 1
ATOM 1858 C C . ASP A 1 233 ? -1.167 -8.914 8.383 1 92.12 233 ASP A C 1
ATOM 1860 O O . ASP A 1 233 ? -2.359 -9.203 8.5 1 92.12 233 ASP A O 1
ATOM 1864 N N . LEU A 1 234 ? -0.672 -8.07 7.543 1 93.12 234 LEU A N 1
ATOM 1865 C CA . LEU A 1 234 ? -1.579 -7.305 6.695 1 93.12 234 LEU A CA 1
ATOM 1866 C C . LEU A 1 234 ? -2.242 -8.203 5.656 1 93.12 234 LEU A C 1
ATOM 1868 O O . LEU A 1 234 ? -3.426 -8.039 5.352 1 93.12 234 LEU A O 1
ATOM 1872 N N . MET A 1 235 ? -1.514 -9.078 5.137 1 96.25 235 MET A N 1
ATOM 1873 C CA . MET A 1 235 ? -2.059 -10.031 4.18 1 96.25 235 MET A CA 1
ATOM 1874 C C . MET A 1 235 ? -3.17 -10.859 4.812 1 96.25 235 MET A C 1
ATOM 1876 O O . MET A 1 235 ? -4.234 -11.039 4.215 1 96.25 235 MET A O 1
ATOM 1880 N N . LEU A 1 236 ? -2.939 -11.344 6.043 1 94.75 236 LEU A N 1
ATOM 1881 C CA . LEU A 1 236 ? -3.934 -12.156 6.73 1 94.75 236 LEU A CA 1
ATOM 1882 C C . LEU A 1 236 ? -5.191 -11.344 7.031 1 94.75 236 LEU A C 1
ATOM 1884 O O . LEU A 1 236 ? -6.309 -11.852 6.898 1 94.75 236 LEU A O 1
ATOM 1888 N N . GLU A 1 237 ? -4.977 -10.109 7.43 1 91.94 237 GLU A N 1
ATOM 1889 C CA . GLU A 1 237 ? -6.125 -9.242 7.645 1 91.94 237 GLU A CA 1
ATOM 1890 C C . GLU A 1 237 ? -6.938 -9.07 6.363 1 91.94 237 GLU A C 1
ATOM 1892 O O . GLU A 1 237 ? -8.172 -9.086 6.395 1 91.94 237 GLU A O 1
ATOM 1897 N N . TRP A 1 238 ? -6.266 -8.859 5.27 1 95.5 238 TRP A N 1
ATOM 1898 C CA . TRP A 1 238 ? -6.926 -8.719 3.975 1 95.5 238 TRP A CA 1
ATOM 1899 C C . TRP A 1 238 ? -7.699 -9.984 3.613 1 95.5 238 TRP A C 1
ATOM 1901 O O . TRP A 1 238 ? -8.812 -9.906 3.086 1 95.5 238 TRP A O 1
ATOM 1911 N N . ILE A 1 239 ? -7.102 -11.125 3.889 1 96.44 239 ILE A N 1
ATOM 1912 C CA . ILE A 1 239 ? -7.723 -12.414 3.602 1 96.44 239 ILE A CA 1
ATOM 1913 C C . ILE A 1 239 ? -8.992 -12.57 4.434 1 96.44 239 ILE A C 1
ATOM 1915 O O . ILE A 1 239 ? -10.016 -13.039 3.93 1 96.44 239 ILE A O 1
ATOM 1919 N N . ASP A 1 240 ? -8.961 -12.109 5.652 1 92.69 240 ASP A N 1
ATOM 1920 C CA . ASP A 1 240 ? -10.047 -12.375 6.59 1 92.69 240 ASP A CA 1
ATOM 1921 C C . ASP A 1 240 ? -11.109 -11.281 6.523 1 92.69 240 ASP A C 1
ATOM 1923 O O . ASP A 1 240 ? -12.211 -11.445 7.051 1 92.69 240 ASP A O 1
ATOM 1927 N N . HIS A 1 241 ? -10.555 -10.039 6.066 1 77.88 241 HIS A N 1
ATOM 1928 C CA . HIS A 1 241 ? -11.523 -8.961 5.984 1 77.88 241 HIS A CA 1
ATOM 1929 C C . HIS A 1 241 ? -12.594 -9.258 4.934 1 77.88 241 HIS A C 1
ATOM 1931 O O . HIS A 1 241 ? -12.266 -9.586 3.791 1 77.88 241 HIS A O 1
ATOM 1937 N N . LYS A 1 242 ? -13.773 -9.695 5.418 1 56.94 242 LYS A N 1
ATOM 1938 C CA . LYS A 1 242 ? -14.906 -9.883 4.52 1 56.94 242 LYS A CA 1
ATOM 1939 C C . LYS A 1 242 ? -15.516 -8.539 4.109 1 56.94 242 LYS A C 1
ATOM 1941 O O . LYS A 1 242 ? -15.477 -7.578 4.879 1 56.94 242 LYS A O 1
ATOM 1946 N N . ASP A 1 243 ? -15.32 -8.102 2.785 1 55.38 243 ASP A N 1
ATOM 1947 C CA . ASP A 1 243 ? -16 -6.922 2.275 1 55.38 243 ASP A CA 1
ATOM 1948 C C . ASP A 1 243 ? -17.312 -6.676 3.027 1 55.38 243 ASP A C 1
ATOM 1950 O O . ASP A 1 243 ? -18.078 -7.609 3.26 1 55.38 243 ASP A O 1
ATOM 1954 N N . GLU A 1 244 ? -17.234 -6.008 4.133 1 43.38 244 GLU A N 1
ATOM 1955 C CA . GLU A 1 244 ? -18.594 -5.656 4.547 1 43.38 244 GLU A CA 1
ATOM 1956 C C . GLU A 1 244 ? -19.5 -5.457 3.342 1 43.38 244 GLU A C 1
ATOM 1958 O O . GLU A 1 244 ? -19.094 -4.867 2.338 1 43.38 244 GLU A O 1
ATOM 1963 N N . GLU A 1 245 ? -20.344 -6.441 2.957 1 36.78 245 GLU A N 1
ATOM 1964 C CA . GLU A 1 245 ? -21.5 -6.258 2.086 1 36.78 245 GLU A CA 1
ATOM 1965 C C . GLU A 1 245 ? -22.031 -4.832 2.168 1 36.78 245 GLU A C 1
ATOM 1967 O O . GLU A 1 245 ? -22.406 -4.363 3.246 1 36.78 245 GLU A O 1
ATOM 1972 N N . ASN A 1 246 ? -21.328 -3.701 1.629 1 28.73 246 ASN A N 1
ATOM 1973 C CA . ASN A 1 246 ? -22.359 -2.709 1.353 1 28.73 246 ASN A CA 1
ATOM 1974 C C . ASN A 1 246 ? -23.516 -3.312 0.57 1 28.73 246 ASN A C 1
ATOM 1976 O O . ASN A 1 246 ? -23.312 -4.09 -0.362 1 28.73 246 ASN A O 1
ATOM 1980 N N . MET B 1 1 ? -23.844 -10.203 26.594 1 20.88 1 MET B N 1
ATOM 1981 C CA . MET B 1 1 ? -23.812 -9.508 25.312 1 20.88 1 MET B CA 1
ATOM 1982 C C . MET B 1 1 ? -23.469 -8.031 25.5 1 20.88 1 MET B C 1
ATOM 1984 O O . MET B 1 1 ? -23.922 -7.184 24.719 1 20.88 1 MET B O 1
ATOM 1988 N N . LEU B 1 2 ? -22.75 -7.617 26.516 1 23.27 2 LEU B N 1
ATOM 1989 C CA . LEU B 1 2 ? -22.672 -6.336 27.203 1 23.27 2 LEU B CA 1
ATOM 1990 C C . LEU B 1 2 ? -21.953 -5.301 26.344 1 23.27 2 LEU B C 1
ATOM 1992 O O . LEU B 1 2 ? -20.781 -5.477 26 1 23.27 2 LEU B O 1
ATOM 1996 N N . CYS B 1 3 ? -22.641 -4.75 25.328 1 25.97 3 CYS B N 1
ATOM 1997 C CA . CYS B 1 3 ? -22.312 -3.52 24.625 1 25.97 3 CYS B CA 1
ATOM 1998 C C . CYS B 1 3 ? -21.781 -2.463 25.578 1 25.97 3 CYS B C 1
ATOM 2000 O O . CYS B 1 3 ? -22.531 -1.91 26.391 1 25.97 3 CYS B O 1
ATOM 2002 N N . GLN B 1 4 ? -20.688 -2.785 26.312 1 27.64 4 GLN B N 1
ATOM 2003 C CA . GLN B 1 4 ? -20.25 -1.715 27.203 1 27.64 4 GLN B CA 1
ATOM 2004 C C . GLN B 1 4 ? -20.453 -0.347 26.562 1 27.64 4 GLN B C 1
ATOM 2006 O O . GLN B 1 4 ? -20.25 -0.188 25.344 1 27.64 4 GLN B O 1
ATOM 2011 N N . ASN B 1 5 ? -21.359 0.39 27.016 1 28.2 5 ASN B N 1
ATOM 2012 C CA . ASN B 1 5 ? -21.641 1.789 26.719 1 28.2 5 ASN B CA 1
ATOM 2013 C C . ASN B 1 5 ? -20.359 2.588 26.484 1 28.2 5 ASN B C 1
ATOM 2015 O O . ASN B 1 5 ? -19.609 2.834 27.422 1 28.2 5 ASN B O 1
ATOM 2019 N N . TYR B 1 6 ? -19.562 2.195 25.484 1 33.5 6 TYR B N 1
ATOM 2020 C CA . TYR B 1 6 ? -18.453 3.074 25.141 1 33.5 6 TYR B CA 1
ATOM 2021 C C . TYR B 1 6 ? -18.859 4.539 25.219 1 33.5 6 TYR B C 1
ATOM 2023 O O . TYR B 1 6 ? -19.703 5.004 24.453 1 33.5 6 TYR B O 1
ATOM 2031 N N . GLN B 1 7 ? -19.219 5.008 26.391 1 31.22 7 GLN B N 1
ATOM 2032 C CA . GLN B 1 7 ? -19.359 6.449 26.562 1 31.22 7 GLN B CA 1
ATOM 2033 C C . GLN B 1 7 ? -18.297 7.203 25.75 1 31.22 7 GLN B C 1
ATOM 2035 O O . GLN B 1 7 ? -17.109 6.949 25.906 1 31.22 7 GLN B O 1
ATOM 2040 N N . PHE B 1 8 ? -18.562 7.668 24.562 1 40.34 8 PHE B N 1
ATOM 2041 C CA . PHE B 1 8 ? -17.859 8.625 23.719 1 40.34 8 PHE B CA 1
ATOM 2042 C C . PHE B 1 8 ? -17.266 9.75 24.547 1 40.34 8 PHE B C 1
ATOM 2044 O O . PHE B 1 8 ? -17.984 10.656 24.984 1 40.34 8 PHE B O 1
ATOM 2051 N N . ARG B 1 9 ? -16.516 9.539 25.562 1 42.94 9 ARG B N 1
ATOM 2052 C CA . ARG B 1 9 ? -15.898 10.727 26.156 1 42.94 9 ARG B CA 1
ATOM 2053 C C . ARG B 1 9 ? -15.156 11.547 25.109 1 42.94 9 ARG B C 1
ATOM 2055 O O . ARG B 1 9 ? -14.297 11.023 24.391 1 42.94 9 ARG B O 1
ATOM 2062 N N . SER B 1 10 ? -15.82 12.664 24.594 1 53.53 10 SER B N 1
ATOM 2063 C CA . SER B 1 10 ? -15.258 13.688 23.719 1 53.53 10 SER B CA 1
ATOM 2064 C C . SER B 1 10 ? -13.805 13.984 24.078 1 53.53 10 SER B C 1
ATOM 2066 O O . SER B 1 10 ? -13.438 13.969 25.25 1 53.53 10 SER B O 1
ATOM 2068 N N . ALA B 1 11 ? -12.922 13.734 23.094 1 62.28 11 ALA B N 1
ATOM 2069 C CA . ALA B 1 11 ? -11.539 14.148 23.359 1 62.28 11 ALA B CA 1
ATOM 2070 C C . ALA B 1 11 ? -11.492 15.508 24.047 1 62.28 11 ALA B C 1
ATOM 2072 O O . ALA B 1 11 ? -12.188 16.438 23.625 1 62.28 11 ALA B O 1
ATOM 2073 N N . THR B 1 12 ? -11.203 15.578 25.297 1 69.56 12 THR B N 1
ATOM 2074 C CA . THR B 1 12 ? -11.156 16.844 26.016 1 69.56 12 THR B CA 1
ATOM 2075 C C . THR B 1 12 ? -9.914 17.641 25.641 1 69.56 12 THR B C 1
ATOM 2077 O O . THR B 1 12 ? -8.789 17.188 25.844 1 69.56 12 THR B O 1
ATOM 2080 N N . MET B 1 13 ? -10.156 18.719 24.781 1 75.81 13 MET B N 1
ATOM 2081 C CA . MET B 1 13 ? -9.086 19.656 24.469 1 75.81 13 MET B CA 1
ATOM 2082 C C . MET B 1 13 ? -8.57 20.344 25.719 1 75.81 13 MET B C 1
ATOM 2084 O O . MET B 1 13 ? -9.344 20.938 26.469 1 75.81 13 MET B O 1
ATOM 2088 N N . MET B 1 14 ? -7.379 20.219 25.891 1 73.12 14 MET B N 1
ATOM 2089 C CA . MET B 1 14 ? -6.773 20.75 27.109 1 73.12 14 MET B CA 1
ATOM 2090 C C . MET B 1 14 ? -6.48 22.234 26.969 1 73.12 14 MET B C 1
ATOM 2092 O O . MET B 1 14 ? -6.777 23.016 27.875 1 73.12 14 MET B O 1
ATOM 2096 N N . GLU B 1 15 ? -5.863 22.562 25.828 1 88 15 GLU B N 1
ATOM 2097 C CA . GLU B 1 15 ? -5.391 23.938 25.656 1 88 15 GLU B CA 1
ATOM 2098 C C . GLU B 1 15 ? -5.168 24.281 24.188 1 88 15 GLU B C 1
ATOM 2100 O O . GLU B 1 15 ? -5.109 23.375 23.344 1 88 15 GLU B O 1
ATOM 2105 N N . GLU B 1 16 ? -5.191 25.594 24 1 93.69 16 GLU B N 1
ATOM 2106 C CA . GLU B 1 16 ? -4.77 26.141 22.703 1 93.69 16 GLU B CA 1
ATOM 2107 C C . GLU B 1 16 ? -3.387 26.781 22.812 1 93.69 16 GLU B C 1
ATOM 2109 O O . GLU B 1 16 ? -3.121 27.562 23.719 1 93.69 16 GLU B O 1
ATOM 2114 N N . LEU B 1 17 ? -2.539 26.344 21.984 1 96.94 17 LEU B N 1
ATOM 2115 C CA . LEU B 1 17 ? -1.213 26.938 21.859 1 96.94 17 LEU B CA 1
ATOM 2116 C C . LEU B 1 17 ? -1.138 27.828 20.625 1 96.94 17 LEU B C 1
ATOM 2118 O O . LEU B 1 17 ? -1.292 27.359 19.5 1 96.94 17 LEU B O 1
ATOM 2122 N N . TYR B 1 18 ? -0.958 29.172 20.781 1 97.88 18 TYR B N 1
ATOM 2123 C CA . TYR B 1 18 ? -0.819 30.078 19.656 1 97.88 18 TYR B CA 1
ATOM 2124 C C . TYR B 1 18 ? 0.635 30.188 19.203 1 97.88 18 TYR B C 1
ATOM 2126 O O . TYR B 1 18 ? 1.537 30.312 20.031 1 97.88 18 TYR B O 1
ATOM 2134 N N . TYR B 1 19 ? 0.928 30.062 17.938 1 98.5 19 TYR B N 1
ATOM 2135 C CA . TYR B 1 19 ? 2.299 30.125 17.453 1 98.5 19 TYR B CA 1
ATOM 2136 C C . TYR B 1 19 ? 2.529 31.406 16.641 1 98.5 19 TYR B C 1
ATOM 2138 O O . TYR B 1 19 ? 3.562 31.547 15.984 1 98.5 19 TYR B O 1
ATOM 2146 N N . GLY B 1 20 ? 1.612 32.312 16.578 1 98.19 20 GLY B N 1
ATOM 2147 C CA . GLY B 1 20 ? 1.644 33.625 15.938 1 98.19 20 GLY B CA 1
ATOM 2148 C C . GLY B 1 20 ? 0.552 34.531 16.422 1 98.19 20 GLY B C 1
ATOM 2149 O O . GLY B 1 20 ? -0.196 34.188 17.344 1 98.19 20 GLY B O 1
ATOM 2150 N N . ASP B 1 21 ? 0.409 35.688 15.789 1 97.81 21 ASP B N 1
ATOM 2151 C CA . ASP B 1 21 ? -0.488 36.75 16.25 1 97.81 21 ASP B CA 1
ATOM 2152 C C . ASP B 1 21 ? -1.872 36.594 15.625 1 97.81 21 ASP B C 1
ATOM 2154 O O . ASP B 1 21 ? -2.844 37.188 16.109 1 97.81 21 ASP B O 1
ATOM 2158 N N . HIS B 1 22 ? -1.955 35.875 14.562 1 98.25 22 HIS B N 1
ATOM 2159 C CA . HIS B 1 22 ? -3.234 35.719 13.883 1 98.25 22 HIS B CA 1
ATOM 2160 C C . HIS B 1 22 ? -4.09 34.656 14.562 1 98.25 22 HIS B C 1
ATOM 2162 O O . HIS B 1 22 ? -3.564 33.656 15.062 1 98.25 22 HIS B O 1
ATOM 2168 N N . GLU B 1 23 ? -5.41 34.719 14.516 1 97.44 23 GLU B N 1
ATOM 2169 C CA . GLU B 1 23 ? -6.336 33.812 15.211 1 97.44 23 GLU B CA 1
ATOM 2170 C C . GLU B 1 23 ? -6.242 32.406 14.672 1 97.44 23 GLU B C 1
ATOM 2172 O O . GLU B 1 23 ? -6.559 31.438 15.375 1 97.44 23 GLU B O 1
ATOM 2177 N N . GLU B 1 24 ? -5.742 32.25 13.453 1 98.31 24 GLU B N 1
ATOM 2178 C CA . GLU B 1 24 ? -5.656 30.922 12.844 1 98.31 24 GLU B CA 1
ATOM 2179 C C . GLU B 1 24 ? -4.293 30.281 13.094 1 98.31 24 GLU B C 1
ATOM 2181 O O . GLU B 1 24 ? -4.031 29.172 12.641 1 98.31 24 GLU B O 1
ATOM 2186 N N . GLN B 1 25 ? -3.438 31 13.75 1 98.75 25 GLN B N 1
ATOM 2187 C CA . GLN B 1 25 ? -2.131 30.453 14.109 1 98.75 25 GLN B CA 1
ATOM 2188 C C . GLN B 1 25 ? -2.162 29.812 15.492 1 98.75 25 GLN B C 1
ATOM 2190 O O . GLN B 1 25 ? -1.472 30.281 16.406 1 98.75 25 GLN B O 1
ATOM 2195 N N . LEU B 1 26 ? -2.844 28.641 15.531 1 97.94 26 LEU B N 1
ATOM 2196 C CA . LEU B 1 26 ? -3.02 28 16.828 1 97.94 26 LEU B CA 1
ATOM 2197 C C . LEU B 1 26 ? -2.965 26.484 16.688 1 97.94 26 LEU B C 1
ATOM 2199 O O . LEU B 1 26 ? -3.117 25.953 15.578 1 97.94 26 LEU B O 1
ATOM 2203 N N . ILE B 1 27 ? -2.68 25.812 17.766 1 98.56 27 ILE B N 1
ATOM 2204 C CA . ILE B 1 27 ? -2.658 24.359 17.922 1 98.56 27 ILE B CA 1
ATOM 2205 C C . ILE B 1 27 ? -3.564 23.938 19.078 1 98.56 27 ILE B C 1
ATOM 2207 O O . ILE B 1 27 ? -3.422 24.438 20.188 1 98.56 27 ILE B O 1
ATOM 2211 N N . ASP B 1 28 ? -4.582 23.078 18.812 1 98.12 28 ASP B N 1
ATOM 2212 C CA . ASP B 1 28 ? -5.332 22.438 19.891 1 98.12 28 ASP B CA 1
ATOM 2213 C C . ASP B 1 28 ? -4.57 21.25 20.469 1 98.12 28 ASP B C 1
ATOM 2215 O O . ASP B 1 28 ? -4.117 20.375 19.719 1 98.12 28 ASP B O 1
ATOM 2219 N N . ILE B 1 29 ? -4.469 21.25 21.766 1 97 29 ILE B N 1
ATOM 2220 C CA . ILE B 1 29 ? -3.691 20.203 22.438 1 97 29 ILE B CA 1
ATOM 2221 C C . ILE B 1 29 ? -4.633 19.219 23.109 1 97 29 ILE B C 1
ATOM 2223 O O . ILE B 1 29 ? -5.453 19.594 23.953 1 97 29 ILE B O 1
ATOM 2227 N N . TYR B 1 30 ? -4.5 17.875 22.672 1 94.69 30 TYR B N 1
ATOM 2228 C CA . TYR B 1 30 ? -5.262 16.781 23.25 1 94.69 30 TYR B CA 1
ATOM 2229 C C . TYR B 1 30 ? -4.336 15.727 23.844 1 94.69 30 TYR B C 1
ATOM 2231 O O . TYR B 1 30 ? -3.982 14.75 23.188 1 94.69 30 TYR B O 1
ATOM 2239 N N . PRO B 1 31 ? -3.994 15.844 25.141 1 89.31 31 PRO B N 1
ATOM 2240 C CA . PRO B 1 31 ? -3.221 14.773 25.781 1 89.31 31 PRO B CA 1
ATOM 2241 C C . PRO B 1 31 ? -4.035 13.492 25.969 1 89.31 31 PRO B C 1
ATOM 2243 O O . PRO B 1 31 ? -5.25 13.562 26.188 1 89.31 31 PRO B O 1
ATOM 2246 N N . ALA B 1 32 ? -3.318 12.352 25.812 1 83.06 32 ALA B N 1
ATOM 2247 C CA . ALA B 1 32 ? -3.98 11.086 26.156 1 83.06 32 ALA B CA 1
ATOM 2248 C C . ALA B 1 32 ? -4.41 11.062 27.609 1 83.06 32 ALA B C 1
ATOM 2250 O O . ALA B 1 32 ? -3.721 11.602 28.484 1 83.06 32 ALA B O 1
ATOM 2251 N N . PRO B 1 33 ? -5.602 10.438 27.766 1 77.12 33 PRO B N 1
ATOM 2252 C CA . PRO B 1 33 ? -5.961 10.289 29.188 1 77.12 33 PRO B CA 1
ATOM 2253 C C . PRO B 1 33 ? -4.977 9.422 29.953 1 77.12 33 PRO B C 1
ATOM 2255 O O . PRO B 1 33 ? -4.453 8.445 29.406 1 77.12 33 PRO B O 1
ATOM 2258 N N . ASP B 1 34 ? -4.691 9.805 31.125 1 69.81 34 ASP B N 1
ATOM 2259 C CA . ASP B 1 34 ? -3.707 9.125 31.953 1 69.81 34 ASP B CA 1
ATOM 2260 C C . ASP B 1 34 ? -4.039 7.645 32.094 1 69.81 34 ASP B C 1
ATOM 2262 O O . ASP B 1 34 ? -3.137 6.805 32.125 1 69.81 34 ASP B O 1
ATOM 2266 N N . THR B 1 35 ? -5.219 7.355 32.062 1 67.12 35 THR B N 1
ATOM 2267 C CA . THR B 1 35 ? -5.641 5.98 32.344 1 67.12 35 THR B CA 1
ATOM 2268 C C . THR B 1 35 ? -5.309 5.078 31.141 1 67.12 35 THR B C 1
ATOM 2270 O O . THR B 1 35 ? -5.254 3.855 31.281 1 67.12 35 THR B O 1
ATOM 2273 N N . ILE B 1 36 ? -4.965 5.602 30 1 68.06 36 ILE B N 1
ATOM 2274 C CA . ILE B 1 36 ? -4.801 4.77 28.812 1 68.06 36 ILE B CA 1
ATOM 2275 C C . ILE B 1 36 ? -3.596 5.25 28 1 68.06 36 ILE B C 1
ATOM 2277 O O . ILE B 1 36 ? -3.49 4.973 26.812 1 68.06 36 ILE B O 1
ATOM 2281 N N . ALA B 1 37 ? -2.762 5.883 28.656 1 66.38 37 ALA B N 1
ATOM 2282 C CA . ALA B 1 37 ? -1.665 6.488 27.906 1 66.38 37 ALA B CA 1
ATOM 2283 C C . ALA B 1 37 ? -0.658 5.434 27.469 1 66.38 37 ALA B C 1
ATOM 2285 O O . ALA B 1 37 ? 0.541 5.559 27.734 1 66.38 37 ALA B O 1
ATOM 2286 N N . GLU B 1 38 ? -1.215 4.523 26.734 1 75.44 38 GLU B N 1
ATOM 2287 C CA . GLU B 1 38 ? -0.388 3.416 26.266 1 75.44 38 GLU B CA 1
ATOM 2288 C C . GLU B 1 38 ? 0.627 3.885 25.219 1 75.44 38 GLU B C 1
ATOM 2290 O O . GLU B 1 38 ? 1.699 3.291 25.078 1 75.44 38 GLU B O 1
ATOM 2295 N N . HIS B 1 39 ? 0.317 5.031 24.641 1 83.5 39 HIS B N 1
ATOM 2296 C CA . HIS B 1 39 ? 1.162 5.527 23.562 1 83.5 39 HIS B CA 1
ATOM 2297 C C . HIS B 1 39 ? 1.61 6.961 23.828 1 83.5 39 HIS B C 1
ATOM 2299 O O . HIS B 1 39 ? 1.652 7.781 22.906 1 83.5 39 HIS B O 1
ATOM 2305 N N . ASP B 1 40 ? 1.898 7.262 25.047 1 82.31 40 ASP B N 1
ATOM 2306 C CA . ASP B 1 40 ? 2.193 8.641 25.422 1 82.31 40 ASP B CA 1
ATOM 2307 C C . ASP B 1 40 ? 3.629 9.016 25.062 1 82.31 40 ASP B C 1
ATOM 2309 O O . ASP B 1 40 ? 4.062 10.141 25.297 1 82.31 40 ASP B O 1
ATOM 2313 N N . ASP B 1 41 ? 4.27 8.125 24.422 1 91.25 41 ASP B N 1
ATOM 2314 C CA . ASP B 1 41 ? 5.645 8.375 24 1 91.25 41 ASP B CA 1
ATOM 2315 C C . ASP B 1 41 ? 5.688 9.055 22.641 1 91.25 41 ASP B C 1
ATOM 2317 O O . ASP B 1 41 ? 6.762 9.367 22.125 1 91.25 41 ASP B O 1
ATOM 2321 N N . LYS B 1 42 ? 4.508 9.344 22.094 1 94.81 42 LYS B N 1
ATOM 2322 C CA . LYS B 1 42 ? 4.453 9.992 20.781 1 94.81 42 LYS B CA 1
ATOM 2323 C C . LYS B 1 42 ? 3.377 11.078 20.75 1 94.81 42 LYS B C 1
ATOM 2325 O O . LYS B 1 42 ? 2.373 10.984 21.453 1 94.81 42 LYS B O 1
ATOM 2330 N N . TRP B 1 43 ? 3.578 12.086 20.016 1 96.88 43 TRP B N 1
ATOM 2331 C CA . TRP B 1 43 ? 2.586 13.078 19.609 1 96.88 43 TRP B CA 1
ATOM 2332 C C . TRP B 1 43 ? 2.213 12.906 18.141 1 96.88 43 TRP B C 1
ATOM 2334 O O . TRP B 1 43 ? 3.09 12.859 17.266 1 96.88 43 TRP B O 1
ATOM 2344 N N . LEU B 1 44 ? 0.966 12.703 17.953 1 98.31 44 LEU B N 1
ATOM 2345 C CA . LEU B 1 44 ? 0.438 12.773 16.594 1 98.31 44 LEU B CA 1
ATOM 2346 C C . LEU B 1 44 ? -0.041 14.188 16.266 1 98.31 44 LEU B C 1
ATOM 2348 O O . LEU B 1 44 ? -0.979 14.688 16.891 1 98.31 44 LEU B O 1
ATOM 2352 N N . VAL B 1 45 ? 0.631 14.859 15.336 1 98.88 45 VAL B N 1
ATOM 2353 C CA . VAL B 1 45 ? 0.298 16.234 14.961 1 98.88 45 VAL B CA 1
ATOM 2354 C C . VAL B 1 45 ? -0.465 16.234 13.641 1 98.88 45 VAL B C 1
ATOM 2356 O O . VAL B 1 45 ? 0.073 15.836 12.602 1 98.88 45 VAL B O 1
ATOM 2359 N N . LEU B 1 46 ? -1.656 16.703 13.711 1 98.94 46 LEU B N 1
ATOM 2360 C CA . LEU B 1 46 ? -2.555 16.625 12.562 1 98.94 46 LEU B CA 1
ATOM 2361 C C . LEU B 1 46 ? -2.604 17.953 11.812 1 98.94 46 LEU B C 1
ATOM 2363 O O . LEU B 1 46 ? -2.688 19.016 12.438 1 98.94 46 LEU B O 1
ATOM 2367 N N . ILE B 1 47 ? -2.455 17.891 10.508 1 98.94 47 ILE B N 1
ATOM 2368 C CA . ILE B 1 47 ? -2.617 19.031 9.609 1 98.94 47 ILE B CA 1
ATOM 2369 C C . ILE B 1 47 ? -3.773 18.766 8.648 1 98.94 47 ILE B C 1
ATOM 2371 O O . ILE B 1 47 ? -3.76 17.781 7.906 1 98.94 47 ILE B O 1
ATOM 2375 N N . HIS B 1 48 ? -4.781 19.625 8.656 1 98.81 48 HIS B N 1
ATOM 2376 C CA . HIS B 1 48 ? -6.012 19.375 7.91 1 98.81 48 HIS B CA 1
ATOM 2377 C C . HIS B 1 48 ? -5.875 19.828 6.461 1 98.81 48 HIS B C 1
ATOM 2379 O O . HIS B 1 48 ? -4.988 20.625 6.133 1 98.81 48 HIS B O 1
ATOM 2385 N N . GLY B 1 49 ? -6.77 19.266 5.621 1 98.69 49 GLY B N 1
ATOM 2386 C CA . GLY B 1 49 ? -6.84 19.625 4.215 1 98.69 49 GLY B CA 1
ATOM 2387 C C . GLY B 1 49 ? -7.875 20.703 3.932 1 98.69 49 GLY B C 1
ATOM 2388 O O . GLY B 1 49 ? -8.094 21.594 4.75 1 98.69 49 GLY B O 1
ATOM 2389 N N . GLY B 1 50 ? -8.336 20.719 2.678 1 98.5 50 GLY B N 1
ATOM 2390 C CA . GLY B 1 50 ? -9.391 21.656 2.332 1 98.5 50 GLY B CA 1
ATOM 2391 C C . GLY B 1 50 ? -9.086 22.453 1.075 1 98.5 50 GLY B C 1
ATOM 2392 O O . GLY B 1 50 ? -9.742 23.469 0.802 1 98.5 50 GLY B O 1
ATOM 2393 N N . TYR B 1 51 ? -8.047 22.078 0.311 1 98.38 51 TYR B N 1
ATOM 2394 C CA . TYR B 1 51 ? -7.66 22.734 -0.932 1 98.38 51 TYR B CA 1
ATOM 2395 C C . TYR B 1 51 ? -7.484 24.234 -0.721 1 98.38 51 TYR B C 1
ATOM 2397 O O . TYR B 1 51 ? -8.016 25.031 -1.484 1 98.38 51 TYR B O 1
ATOM 2405 N N . TRP B 1 52 ? -6.789 24.594 0.28 1 98.56 52 TRP B N 1
ATOM 2406 C CA . TRP B 1 52 ? -6.336 25.938 0.617 1 98.56 52 TRP B CA 1
ATOM 2407 C C . TRP B 1 52 ? -7.523 26.891 0.805 1 98.56 52 TRP B C 1
ATOM 2409 O O . TRP B 1 52 ? -7.367 28.109 0.766 1 98.56 52 TRP B O 1
ATOM 2419 N N . ARG B 1 53 ? -8.727 26.328 0.979 1 98.75 53 ARG B N 1
ATOM 2420 C CA . ARG B 1 53 ? -9.914 27.156 1.068 1 98.75 53 ARG B CA 1
ATOM 2421 C C . ARG B 1 53 ? -10.203 27.562 2.514 1 98.75 53 ARG B C 1
ATOM 2423 O O . ARG B 1 53 ? -10.055 26.75 3.426 1 98.75 53 ARG B O 1
ATOM 2430 N N . GLN B 1 54 ? -10.688 28.672 2.699 1 98.06 54 GLN B N 1
ATOM 2431 C CA . GLN B 1 54 ? -10.938 29.234 4.023 1 98.06 54 GLN B CA 1
ATOM 2432 C C . GLN B 1 54 ? -12.055 28.484 4.742 1 98.06 54 GLN B C 1
ATOM 2434 O O . GLN B 1 54 ? -12.039 28.375 5.973 1 98.06 54 GLN B O 1
ATOM 2439 N N . LYS B 1 55 ? -12.984 27.953 4.047 1 97.56 55 LYS B N 1
ATOM 2440 C CA . LYS B 1 55 ? -14.188 27.391 4.652 1 97.56 55 LYS B CA 1
ATOM 2441 C C . LYS B 1 55 ? -13.867 26.078 5.383 1 97.56 55 LYS B C 1
ATOM 2443 O O . LYS B 1 55 ? -14.672 25.609 6.188 1 97.56 55 LYS B O 1
ATOM 2448 N N . TYR B 1 56 ? -12.797 25.453 5.07 1 98.19 56 TYR B N 1
ATOM 2449 C CA . TYR B 1 56 ? -12.398 24.234 5.773 1 98.19 56 TYR B CA 1
ATOM 2450 C C . TYR B 1 56 ? -11.359 24.547 6.848 1 98.19 56 TYR B C 1
ATOM 2452 O O . TYR B 1 56 ? -10.5 25.406 6.656 1 98.19 56 TYR B O 1
ATOM 2460 N N . ASP B 1 57 ? -11.484 23.859 8 1 98.25 57 ASP B N 1
ATOM 2461 C CA . ASP B 1 57 ? -10.562 24.094 9.109 1 98.25 57 ASP B CA 1
ATOM 2462 C C . ASP B 1 57 ? -10.234 22.797 9.844 1 98.25 57 ASP B C 1
ATOM 2464 O O . ASP B 1 57 ? -10.523 21.719 9.352 1 98.25 57 ASP B O 1
ATOM 2468 N N . ARG B 1 58 ? -9.555 22.922 10.945 1 97.88 58 ARG B N 1
ATOM 2469 C CA . ARG B 1 58 ? -8.984 21.797 11.672 1 97.88 58 ARG B CA 1
ATOM 2470 C C . ARG B 1 58 ? -10.086 20.891 12.211 1 97.88 58 ARG B C 1
ATOM 2472 O O . ARG B 1 58 ? -9.82 19.734 12.578 1 97.88 58 ARG B O 1
ATOM 2479 N N . SER B 1 59 ? -11.383 21.328 12.156 1 97.81 59 SER B N 1
ATOM 2480 C CA . SER B 1 59 ? -12.484 20.484 12.602 1 97.81 59 SER B CA 1
ATOM 2481 C C . SER B 1 59 ? -12.648 19.266 11.688 1 97.81 59 SER B C 1
ATOM 2483 O O . SER B 1 59 ? -13.328 18.297 12.039 1 97.81 59 SER B O 1
ATOM 2485 N N . LEU B 1 60 ? -12.039 19.312 10.477 1 98.19 60 LEU B N 1
ATOM 2486 C CA . LEU B 1 60 ? -12.039 18.156 9.594 1 98.19 60 LEU B CA 1
ATOM 2487 C C . LEU B 1 60 ? -11.414 16.938 10.281 1 98.19 60 LEU B C 1
ATOM 2489 O O . LEU B 1 60 ? -11.703 15.797 9.922 1 98.19 60 LEU B O 1
ATOM 2493 N N . ASN B 1 61 ? -10.594 17.188 11.328 1 97.94 61 ASN B N 1
ATOM 2494 C CA . ASN B 1 61 ? -9.859 16.125 11.992 1 97.94 61 ASN B CA 1
ATOM 2495 C C . ASN B 1 61 ? -10.602 15.617 13.227 1 97.94 61 ASN B C 1
ATOM 2497 O O . ASN B 1 61 ? -10.125 14.711 13.914 1 97.94 61 ASN B O 1
ATOM 2501 N N . ASP B 1 62 ? -11.812 16.078 13.516 1 96.69 62 ASP B N 1
ATOM 2502 C CA . ASP B 1 62 ? -12.461 15.867 14.805 1 96.69 62 ASP B CA 1
ATOM 2503 C C . ASP B 1 62 ? -12.672 14.375 15.078 1 96.69 62 ASP B C 1
ATOM 2505 O O . ASP B 1 62 ? -12.336 13.883 16.156 1 96.69 62 ASP B O 1
ATOM 2509 N N . LYS B 1 63 ? -13.211 13.648 14.109 1 96.38 63 LYS B N 1
ATOM 2510 C CA . LYS B 1 63 ? -13.477 12.227 14.312 1 96.38 63 LYS B CA 1
ATOM 2511 C C . LYS B 1 63 ? -12.18 11.453 14.523 1 96.38 63 LYS B C 1
ATOM 2513 O O . LYS B 1 63 ? -12.125 10.547 15.359 1 96.38 63 LYS B O 1
ATOM 2518 N N . LEU B 1 64 ? -11.18 11.836 13.781 1 96.94 64 LEU B N 1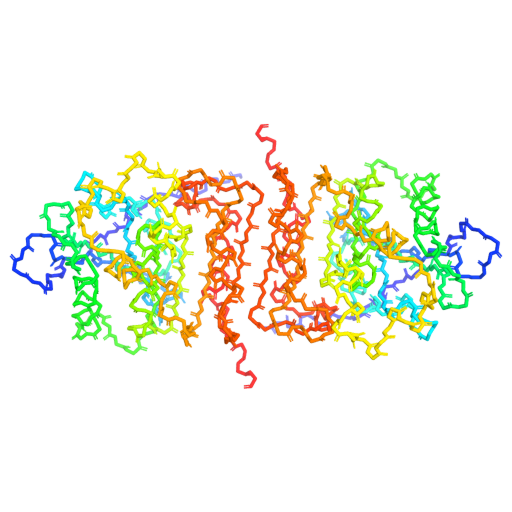
ATOM 2519 C CA . LEU B 1 64 ? -9.891 11.172 13.914 1 96.94 64 LEU B CA 1
ATOM 2520 C C . LEU B 1 64 ? -9.273 11.461 15.273 1 96.94 64 LEU B C 1
ATOM 2522 O O . LEU B 1 64 ? -8.727 10.555 15.914 1 96.94 64 LEU B O 1
ATOM 2526 N N . ILE B 1 65 ? -9.383 12.672 15.766 1 96.12 65 ILE B N 1
ATOM 2527 C CA . ILE B 1 65 ? -8.852 13.062 17.062 1 96.12 65 ILE B CA 1
ATOM 2528 C C . ILE B 1 65 ? -9.523 12.242 18.172 1 96.12 65 ILE B C 1
ATOM 2530 O O . ILE B 1 65 ? -8.852 11.711 19.047 1 96.12 65 ILE B O 1
ATOM 2534 N N . GLU B 1 66 ? -10.805 12.164 18.062 1 93.81 66 GLU B N 1
ATOM 2535 C CA . GLU B 1 66 ? -11.555 11.406 19.062 1 93.81 66 GLU B CA 1
ATOM 2536 C C . GLU B 1 66 ? -11.086 9.961 19.125 1 93.81 66 GLU B C 1
ATOM 2538 O O . GLU B 1 66 ? -10.82 9.438 20.219 1 93.81 66 GLU B O 1
ATOM 2543 N N . MET B 1 67 ? -10.953 9.383 18.016 1 94.25 67 MET B N 1
ATOM 2544 C CA . MET B 1 67 ? -10.531 7.98 17.953 1 94.25 67 MET B CA 1
ATOM 2545 C C . MET B 1 67 ? -9.102 7.828 18.469 1 94.25 67 MET B C 1
ATOM 2547 O O . MET B 1 67 ? -8.82 6.941 19.281 1 94.25 67 MET B O 1
ATOM 2551 N N . LEU B 1 68 ? -8.164 8.672 18.047 1 95.31 68 LEU B N 1
ATOM 2552 C CA . LEU B 1 68 ? -6.758 8.57 18.422 1 95.31 68 LEU B CA 1
ATOM 2553 C C . LEU B 1 68 ? -6.574 8.766 19.922 1 95.31 68 LEU B C 1
ATOM 2555 O O . LEU B 1 68 ? -5.809 8.031 20.547 1 95.31 68 LEU B O 1
ATOM 2559 N N . THR B 1 69 ? -7.273 9.734 20.484 1 93.12 69 THR B N 1
ATOM 2560 C CA . THR B 1 69 ? -7.156 9.977 21.922 1 93.12 69 THR B CA 1
ATOM 2561 C C . THR B 1 69 ? -7.73 8.805 22.703 1 93.12 69 THR B C 1
ATOM 2563 O O . THR B 1 69 ? -7.18 8.414 23.75 1 93.12 69 THR B O 1
ATOM 2566 N N . ARG B 1 70 ? -8.758 8.219 22.156 1 89.88 70 ARG B N 1
ATOM 2567 C CA . ARG B 1 70 ? -9.336 7.035 22.781 1 89.88 70 ARG B CA 1
ATOM 2568 C C . ARG B 1 70 ? -8.359 5.867 22.766 1 89.88 70 ARG B C 1
ATOM 2570 O O . ARG B 1 70 ? -8.328 5.059 23.688 1 89.88 70 ARG B O 1
ATOM 2577 N N . GLU B 1 71 ? -7.633 5.828 21.734 1 91.25 71 GLU B N 1
ATOM 2578 C CA . GLU B 1 71 ? -6.648 4.762 21.609 1 91.25 71 GLU B CA 1
ATOM 2579 C C . GLU B 1 71 ? -5.41 5.047 22.453 1 91.25 71 GLU B C 1
ATOM 2581 O O . GLU B 1 71 ? -4.48 4.238 22.5 1 91.25 71 GLU B O 1
ATOM 2586 N N . GLY B 1 72 ? -5.301 6.227 23.141 1 92.25 72 GLY B N 1
ATOM 2587 C CA . GLY B 1 72 ? -4.25 6.508 24.109 1 92.25 72 GLY B CA 1
ATOM 2588 C C . GLY B 1 72 ? -3.115 7.332 23.531 1 92.25 72 GLY B C 1
ATOM 2589 O O . GLY B 1 72 ? -2.016 7.359 24.078 1 92.25 72 GLY B O 1
ATOM 2590 N N . TYR B 1 73 ? -3.404 8.023 22.406 1 94.88 73 TYR B N 1
ATOM 2591 C CA . TYR B 1 73 ? -2.371 8.852 21.797 1 94.88 73 TYR B CA 1
ATOM 2592 C C . TYR B 1 73 ? -2.506 10.305 22.234 1 94.88 73 TYR B C 1
ATOM 2594 O O . TYR B 1 73 ? -3.613 10.781 22.5 1 94.88 73 TYR B O 1
ATOM 2602 N N . ASN B 1 74 ? -1.369 10.961 22.406 1 95.25 74 ASN B N 1
ATOM 2603 C CA . ASN B 1 74 ? -1.364 12.422 22.422 1 95.25 74 ASN B CA 1
ATOM 2604 C C . ASN B 1 74 ? -1.576 13 21.016 1 95.25 74 ASN B C 1
ATOM 2606 O O . ASN B 1 74 ? -0.948 12.547 20.062 1 95.25 74 ASN B O 1
ATOM 2610 N N . VAL B 1 75 ? -2.482 14.016 20.969 1 97.25 75 VAL B N 1
ATOM 2611 C CA . VAL B 1 75 ? -2.783 14.57 19.656 1 97.25 75 VAL B CA 1
ATOM 2612 C C . VAL B 1 75 ? -2.666 16.094 19.703 1 97.25 75 VAL B C 1
ATOM 2614 O O . VAL B 1 75 ? -3.072 16.719 20.672 1 97.25 75 VAL B O 1
ATOM 2617 N N . ALA B 1 76 ? -2.031 16.656 18.75 1 98.38 76 ALA B N 1
ATOM 2618 C CA . ALA B 1 76 ? -2.027 18.094 18.484 1 98.38 76 ALA B CA 1
ATOM 2619 C C . ALA B 1 76 ? -2.676 18.406 17.141 1 98.38 76 ALA B C 1
ATOM 2621 O O . ALA B 1 76 ? -2.359 17.766 16.125 1 98.38 76 ALA B O 1
ATOM 2622 N N . ASN B 1 77 ? -3.58 19.328 17.125 1 98.69 77 ASN B N 1
ATOM 2623 C CA . ASN B 1 77 ? -4.352 19.672 15.938 1 98.69 77 ASN B CA 1
ATOM 2624 C C . ASN B 1 77 ? -4.059 21.094 15.477 1 98.69 77 ASN B C 1
ATOM 2626 O O . ASN B 1 77 ? -4.484 22.062 16.109 1 98.69 77 ASN B O 1
ATOM 2630 N N . VAL B 1 78 ? -3.445 21.266 14.305 1 98.88 78 VAL B N 1
ATOM 2631 C CA . VAL B 1 78 ? -2.902 22.547 13.875 1 98.88 78 VAL B CA 1
ATOM 2632 C C . VAL B 1 78 ? -3.918 23.266 12.984 1 98.88 78 VAL B C 1
ATOM 2634 O O . VAL B 1 78 ? -4.5 22.656 12.086 1 98.88 78 VAL B O 1
ATOM 2637 N N . GLU B 1 79 ? -4.176 24.469 13.336 1 98.81 79 GLU B N 1
ATOM 2638 C CA . GLU B 1 79 ? -4.793 25.422 12.406 1 98.81 79 GLU B CA 1
ATOM 2639 C C . GLU B 1 79 ? -3.744 26.328 11.758 1 98.81 79 GLU B C 1
ATOM 2641 O O . GLU B 1 79 ? -2.684 26.562 12.336 1 98.81 79 GLU B O 1
ATOM 2646 N N . TYR B 1 80 ? -3.973 26.75 10.516 1 98.94 80 TYR B N 1
ATOM 2647 C CA . TYR B 1 80 ? -3.025 27.578 9.781 1 98.94 80 TYR B CA 1
ATOM 2648 C C . TYR B 1 80 ? -3.752 28.562 8.867 1 98.94 80 TYR B C 1
ATOM 2650 O O . TYR B 1 80 ? -4.914 28.344 8.516 1 98.94 80 TYR B O 1
ATOM 2658 N N . ARG B 1 81 ? -3.139 29.625 8.523 1 98.81 81 ARG B N 1
ATOM 2659 C CA . ARG B 1 81 ? -3.723 30.609 7.621 1 98.81 81 ARG B CA 1
ATOM 2660 C C . ARG B 1 81 ? -3.74 30.094 6.184 1 98.81 81 ARG B C 1
ATOM 2662 O O . ARG B 1 81 ? -2.766 29.5 5.723 1 98.81 81 ARG B O 1
ATOM 2669 N N . ARG B 1 82 ? -4.855 30.328 5.512 1 97.88 82 ARG B N 1
ATOM 2670 C CA . ARG B 1 82 ? -5.07 29.938 4.121 1 97.88 82 ARG B CA 1
ATOM 2671 C C . ARG B 1 82 ? -6.082 30.859 3.445 1 97.88 82 ARG B C 1
ATOM 2673 O O . ARG B 1 82 ? -6.27 32 3.869 1 97.88 82 ARG B O 1
ATOM 2680 N N . GLY B 1 83 ? -6.66 30.406 2.314 1 97.44 83 GLY B N 1
ATOM 2681 C CA . GLY B 1 83 ? -7.637 31.266 1.644 1 97.44 83 GLY B CA 1
ATOM 2682 C C . GLY B 1 83 ? -7.055 32.562 1.163 1 97.44 83 GLY B C 1
ATOM 2683 O O . GLY B 1 83 ? -6.242 32.594 0.237 1 97.44 83 GLY B O 1
ATOM 2684 N N . GLU B 1 84 ? -7.41 33.625 1.931 1 96.62 84 GLU B N 1
ATOM 2685 C CA . GLU B 1 84 ? -6.957 34.969 1.542 1 96.62 84 GLU B CA 1
ATOM 2686 C C . GLU B 1 84 ? -5.457 35.125 1.782 1 96.62 84 GLU B C 1
ATOM 2688 O O . GLU B 1 84 ? -4.855 36.094 1.317 1 96.62 84 GLU B O 1
ATOM 2693 N N . HIS B 1 85 ? -4.875 34.312 2.592 1 98.12 85 HIS B N 1
ATOM 2694 C CA . HIS B 1 85 ? -3.436 34.312 2.83 1 98.12 85 HIS B CA 1
ATOM 2695 C C . HIS B 1 85 ? -2.695 33.5 1.765 1 98.12 85 HIS B C 1
ATOM 2697 O O . HIS B 1 85 ? -2.787 32.281 1.729 1 98.12 85 HIS B O 1
ATOM 2703 N N . ALA B 1 86 ? -1.898 34.156 0.947 1 96.81 86 ALA B N 1
ATOM 2704 C CA . ALA B 1 86 ? -1.316 33.594 -0.261 1 96.81 86 ALA B CA 1
ATOM 2705 C C . ALA B 1 86 ? -0.183 32.625 0.084 1 96.81 86 ALA B C 1
ATOM 2707 O O . ALA B 1 86 ? 0.429 32.719 1.149 1 96.81 86 ALA B O 1
ATOM 2708 N N . TRP B 1 87 ? 0.13 31.688 -0.789 1 97.5 87 TRP B N 1
ATOM 2709 C CA . TRP B 1 87 ? 1.326 30.859 -0.686 1 97.5 87 TRP B CA 1
ATOM 2710 C C . TRP B 1 87 ? 2.584 31.719 -0.625 1 97.5 87 TRP B C 1
ATOM 2712 O O . TRP B 1 87 ? 2.678 32.75 -1.308 1 97.5 87 TRP B O 1
ATOM 2722 N N . PRO B 1 88 ? 3.447 31.344 0.203 1 97.94 88 PRO B N 1
ATOM 2723 C CA . PRO B 1 88 ? 3.602 30.078 0.904 1 97.94 88 PRO B CA 1
ATOM 2724 C C . PRO B 1 88 ? 3.146 30.141 2.359 1 97.94 88 PRO B C 1
ATOM 2726 O O . PRO B 1 88 ? 3.693 29.438 3.215 1 97.94 88 PRO B O 1
ATOM 2729 N N . ILE B 1 89 ? 2.184 30.891 2.709 1 98.62 89 ILE B N 1
ATOM 2730 C CA . ILE B 1 89 ? 1.813 31.172 4.094 1 98.62 89 ILE B CA 1
ATOM 2731 C C . ILE B 1 89 ? 1.364 29.875 4.777 1 98.62 89 ILE B C 1
ATOM 2733 O O . ILE B 1 89 ? 1.795 29.578 5.891 1 98.62 89 ILE B O 1
ATOM 2737 N N . PRO B 1 90 ? 0.535 29.062 4.137 1 98.81 90 PRO B N 1
ATOM 2738 C CA . PRO B 1 90 ? 0.148 27.828 4.809 1 98.81 90 PRO B CA 1
ATOM 2739 C C . PRO B 1 90 ? 1.345 26.938 5.141 1 98.81 90 PRO B C 1
ATOM 2741 O O . PRO 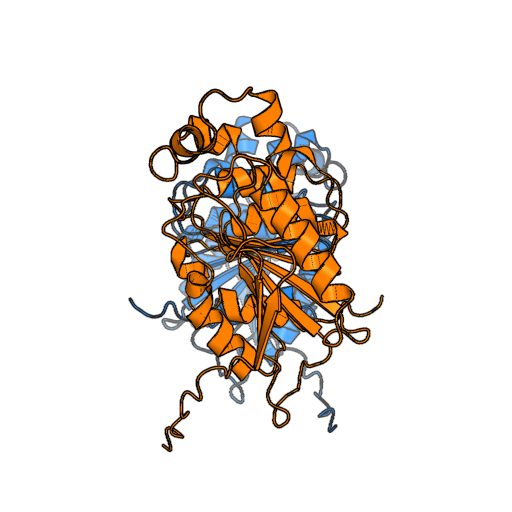B 1 90 ? 1.384 26.328 6.211 1 98.81 90 PRO B O 1
ATOM 2744 N N . GLU B 1 91 ? 2.264 26.828 4.262 1 98.81 91 GLU B N 1
ATOM 2745 C CA . GLU B 1 91 ? 3.463 26.031 4.484 1 98.81 91 GLU B CA 1
ATOM 2746 C C . GLU B 1 91 ? 4.305 26.609 5.625 1 98.81 91 GLU B C 1
ATOM 2748 O O . GLU B 1 91 ? 4.777 25.859 6.484 1 98.81 91 GLU B O 1
ATOM 2753 N N . GLU B 1 92 ? 4.504 27.906 5.594 1 98.75 92 GLU B N 1
ATOM 2754 C CA . GLU B 1 92 ? 5.281 28.594 6.625 1 98.75 92 GLU B CA 1
ATOM 2755 C C . GLU B 1 92 ? 4.609 28.484 7.988 1 98.75 92 GLU B C 1
ATOM 2757 O O . GLU B 1 92 ? 5.281 28.297 9.008 1 98.75 92 GLU B O 1
ATOM 2762 N N . ASP B 1 93 ? 3.277 28.625 7.98 1 98.94 93 ASP B N 1
ATOM 2763 C CA . ASP B 1 93 ? 2.535 28.484 9.227 1 98.94 93 ASP B CA 1
ATOM 2764 C C . ASP B 1 93 ? 2.695 27.078 9.805 1 98.94 93 ASP B C 1
ATOM 2766 O O . ASP B 1 93 ? 2.838 26.906 11.016 1 98.94 93 ASP B O 1
ATOM 2770 N N . THR B 1 94 ? 2.652 26.062 8.945 1 98.94 94 THR B N 1
ATOM 2771 C CA . THR B 1 94 ? 2.854 24.703 9.398 1 98.94 94 THR B CA 1
ATOM 2772 C C . THR B 1 94 ? 4.23 24.531 10.039 1 98.94 94 THR B C 1
ATOM 2774 O O . THR B 1 94 ? 4.348 23.969 11.133 1 98.94 94 THR B O 1
ATOM 2777 N N . LYS B 1 95 ? 5.246 25.047 9.406 1 98.88 95 LYS B N 1
ATOM 2778 C CA . LYS B 1 95 ? 6.598 24.984 9.945 1 98.88 95 LYS B CA 1
ATOM 2779 C C . LYS B 1 95 ? 6.68 25.672 11.305 1 98.88 95 LYS B C 1
ATOM 2781 O O . LYS B 1 95 ? 7.219 25.109 12.258 1 98.88 95 LYS B O 1
ATOM 2786 N N . LYS B 1 96 ? 6.141 26.875 11.367 1 98.81 96 LYS B N 1
ATOM 2787 C CA . LYS B 1 96 ? 6.16 27.641 12.609 1 98.81 96 LYS B CA 1
ATOM 2788 C C . LYS B 1 96 ? 5.41 26.906 13.719 1 98.81 96 LYS B C 1
ATOM 2790 O O . LYS B 1 96 ? 5.848 26.891 14.867 1 98.81 96 LYS B O 1
ATOM 2795 N N . ALA B 1 97 ? 4.273 26.359 13.367 1 98.94 97 ALA B N 1
ATOM 2796 C CA . ALA B 1 97 ? 3.486 25.594 14.328 1 98.94 97 ALA B CA 1
ATOM 2797 C C . ALA B 1 97 ? 4.297 24.438 14.906 1 98.94 97 ALA B C 1
ATOM 2799 O O . ALA B 1 97 ? 4.316 24.234 16.125 1 98.94 97 ALA B O 1
ATOM 2800 N N . LEU B 1 98 ? 4.973 23.688 14.055 1 98.81 98 LEU B N 1
ATOM 2801 C CA . LEU B 1 98 ? 5.746 22.516 14.469 1 98.81 98 LEU B CA 1
ATOM 2802 C C . LEU B 1 98 ? 6.91 22.938 15.367 1 98.81 98 LEU B C 1
ATOM 2804 O O . LEU B 1 98 ? 7.172 22.297 16.391 1 98.81 98 LEU B O 1
ATOM 2808 N N . GLN B 1 99 ? 7.586 23.969 15.023 1 98.56 99 GLN B N 1
ATOM 2809 C CA . GLN B 1 99 ? 8.711 24.453 15.812 1 98.56 99 GLN B CA 1
ATOM 2810 C C . GLN B 1 99 ? 8.25 24.953 17.188 1 98.56 99 GLN B C 1
ATOM 2812 O O . GLN B 1 99 ? 8.867 24.656 18.203 1 98.56 99 GLN B O 1
ATOM 2817 N N . ALA B 1 100 ? 7.137 25.703 17.156 1 98.44 100 ALA B N 1
ATOM 2818 C CA . ALA B 1 100 ? 6.57 26.188 18.422 1 98.44 100 ALA B CA 1
ATOM 2819 C C . ALA B 1 100 ? 6.133 25.016 19.297 1 98.44 100 ALA B C 1
ATOM 2821 O O . ALA B 1 100 ? 6.352 25.031 20.516 1 98.44 100 ALA B O 1
ATOM 2822 N N . PHE B 1 101 ? 5.523 24.016 18.719 1 98.25 101 PHE B N 1
ATOM 2823 C CA . PHE B 1 101 ? 5.047 22.844 19.453 1 98.25 101 PHE B CA 1
ATOM 2824 C C . PHE B 1 101 ? 6.211 22.094 20.078 1 98.25 101 PHE B C 1
ATOM 2826 O O . PHE B 1 101 ? 6.168 21.75 21.266 1 98.25 101 PHE B O 1
ATOM 2833 N N . LYS B 1 102 ? 7.27 21.859 19.312 1 97.44 102 LYS B N 1
ATOM 2834 C CA . LYS B 1 102 ? 8.438 21.125 19.781 1 97.44 102 LYS B CA 1
ATOM 2835 C C . LYS B 1 102 ? 9.109 21.828 20.953 1 97.44 102 LYS B C 1
ATOM 2837 O O . LYS B 1 102 ? 9.68 21.188 21.828 1 97.44 102 LYS B O 1
ATOM 2842 N N . SER B 1 103 ? 9 23.125 20.938 1 96.75 103 SER B N 1
ATOM 2843 C CA . SER B 1 103 ? 9.641 23.922 21.984 1 96.75 103 SER B CA 1
ATOM 2844 C C . SER B 1 103 ? 8.703 24.141 23.172 1 96.75 103 SER B C 1
ATOM 2846 O O . SER B 1 103 ? 9.094 24.734 24.172 1 96.75 103 SER B O 1
ATOM 2848 N N . SER B 1 104 ? 7.512 23.641 23.062 1 96.06 104 SER B N 1
ATOM 2849 C CA . SER B 1 104 ? 6.516 23.875 24.094 1 96.06 104 SER B CA 1
ATOM 2850 C C . SER B 1 104 ? 6.715 22.938 25.281 1 96.06 104 SER B C 1
ATOM 2852 O O . SER B 1 104 ? 7.516 22 25.203 1 96.06 104 SER B O 1
ATOM 2854 N N . ARG B 1 105 ? 5.891 23.109 26.344 1 94 105 ARG B N 1
ATOM 2855 C CA . ARG B 1 105 ? 5.941 22.312 27.562 1 94 105 ARG B CA 1
ATOM 2856 C C . ARG B 1 105 ? 5.328 20.938 27.344 1 94 105 ARG B C 1
ATOM 2858 O O . ARG B 1 105 ? 5.473 20.047 28.188 1 94 105 ARG B O 1
ATOM 2865 N N . TYR B 1 106 ? 4.664 20.766 26.203 1 92.56 106 TYR B N 1
ATOM 2866 C CA . TYR B 1 106 ? 3.932 19.531 25.984 1 92.56 106 TYR B CA 1
ATOM 2867 C C . TYR B 1 106 ? 4.859 18.422 25.469 1 92.56 106 TYR B C 1
ATOM 2869 O O . TYR B 1 106 ? 4.555 17.234 25.594 1 92.56 106 TYR B O 1
ATOM 2877 N N . VAL B 1 107 ? 5.895 18.859 24.891 1 94.06 107 VAL B N 1
ATOM 2878 C CA . VAL B 1 107 ? 6.781 17.875 24.266 1 94.06 107 VAL B CA 1
ATOM 2879 C C . VAL B 1 107 ? 8.023 17.688 25.125 1 94.06 107 VAL B C 1
ATOM 2881 O O . VAL B 1 107 ? 8.742 18.641 25.422 1 94.06 107 VAL B O 1
ATOM 2884 N N . ASP B 1 108 ? 8.195 16.5 25.703 1 91.12 108 ASP B N 1
ATOM 2885 C CA . ASP B 1 108 ? 9.359 16.094 26.484 1 91.12 108 ASP B CA 1
ATOM 2886 C C . ASP B 1 108 ? 9.992 14.82 25.938 1 91.12 108 ASP B C 1
ATOM 2888 O O . ASP B 1 108 ? 9.789 13.734 26.469 1 91.12 108 ASP B O 1
ATOM 2892 N N . ASN B 1 109 ? 10.75 14.844 24.797 1 91 109 ASN B N 1
ATOM 2893 C CA . ASN B 1 109 ? 11.508 13.766 24.172 1 91 109 ASN B CA 1
ATOM 2894 C C . ASN B 1 109 ? 10.594 12.797 23.422 1 91 109 ASN B C 1
ATOM 2896 O O . ASN B 1 109 ? 11.039 11.742 22.969 1 91 109 ASN B O 1
ATOM 2900 N N . GLN B 1 110 ? 9.258 13.062 23.375 1 94.25 110 GLN B N 1
ATOM 2901 C CA . GLN B 1 110 ? 8.359 12.203 22.625 1 94.25 110 GLN B CA 1
ATOM 2902 C C . GLN B 1 110 ? 8.664 12.266 21.125 1 94.25 110 GLN B C 1
ATOM 2904 O O . GLN B 1 110 ? 9.109 13.297 20.625 1 94.25 110 GLN B O 1
ATOM 2909 N N . GLU B 1 111 ? 8.414 11.148 20.453 1 96.25 111 GLU B N 1
ATOM 2910 C CA . GLU B 1 111 ? 8.445 11.125 19 1 96.25 111 GLU B CA 1
ATOM 2911 C C . GLU B 1 111 ? 7.34 11.992 18.406 1 96.25 111 GLU B C 1
ATOM 2913 O O . GLU B 1 111 ? 6.211 11.992 18.906 1 96.25 111 GLU B O 1
ATOM 2918 N N . ILE B 1 112 ? 7.633 12.766 17.391 1 98.12 112 ILE B N 1
ATOM 2919 C CA . ILE B 1 112 ? 6.645 13.578 16.688 1 98.12 112 ILE B CA 1
ATOM 2920 C C . ILE B 1 112 ? 6.312 12.938 15.344 1 98.12 112 ILE B C 1
ATOM 2922 O O . ILE B 1 112 ? 7.195 12.758 14.5 1 98.12 112 ILE B O 1
ATOM 2926 N N . ILE B 1 113 ? 5.102 12.539 15.148 1 98.69 113 ILE B N 1
ATOM 2927 C CA . ILE B 1 113 ? 4.605 12.016 13.883 1 98.69 113 ILE B CA 1
ATOM 2928 C C . ILE B 1 113 ? 3.592 12.992 13.281 1 98.69 113 ILE B C 1
ATOM 2930 O O . ILE B 1 113 ? 2.58 13.305 13.914 1 98.69 113 ILE B O 1
ATOM 2934 N N . LEU B 1 114 ? 3.883 13.484 12.07 1 98.94 114 LEU B N 1
ATOM 2935 C CA . LEU B 1 114 ? 2.932 14.328 11.352 1 98.94 114 LEU B CA 1
ATOM 2936 C C . LEU B 1 114 ? 1.922 13.484 10.586 1 98.94 114 LEU B C 1
ATOM 2938 O O . LEU B 1 114 ? 2.285 12.469 9.984 1 98.94 114 LEU B O 1
ATOM 2942 N N . ILE B 1 115 ? 0.693 13.867 10.664 1 98.94 115 ILE B N 1
ATOM 2943 C CA . ILE B 1 115 ? -0.367 13.266 9.859 1 98.94 115 ILE B CA 1
ATOM 2944 C C . ILE B 1 115 ? -1.119 14.352 9.102 1 98.94 115 ILE B C 1
ATOM 2946 O O . ILE B 1 115 ? -1.666 15.273 9.711 1 98.94 115 ILE B O 1
ATOM 2950 N N . GLY B 1 116 ? -1.134 14.266 7.836 1 98.94 116 GLY B N 1
ATOM 2951 C CA . GLY B 1 116 ? -1.825 15.25 7.016 1 98.94 116 GLY B CA 1
ATOM 2952 C C . GLY B 1 116 ? -2.723 14.625 5.965 1 98.94 116 GLY B C 1
ATOM 2953 O O . GLY B 1 116 ? -2.387 13.586 5.391 1 98.94 116 GLY B O 1
ATOM 2954 N N . HIS B 1 117 ? -3.852 15.242 5.711 1 98.81 117 HIS B N 1
ATOM 2955 C CA . HIS B 1 117 ? -4.805 14.781 4.703 1 98.81 117 HIS B CA 1
ATOM 2956 C C . HIS B 1 117 ? -4.938 15.797 3.576 1 98.81 117 HIS B C 1
ATOM 2958 O O . HIS B 1 117 ? -5.066 17 3.828 1 98.81 117 HIS B O 1
ATOM 2964 N N . SER B 1 118 ? -4.914 15.266 2.328 1 98.81 118 SER B N 1
ATOM 2965 C CA . SER B 1 118 ? -5.137 16.141 1.175 1 98.81 118 SER B CA 1
ATOM 2966 C C . SER B 1 118 ? -4.082 17.234 1.096 1 98.81 118 SER B C 1
ATOM 2968 O O . SER B 1 118 ? -2.885 16.953 1.035 1 98.81 118 SER B O 1
ATOM 2970 N N . VAL B 1 119 ? -4.469 18.531 1.19 1 98.88 119 VAL B N 1
ATOM 2971 C CA . VAL B 1 119 ? -3.518 19.625 1.264 1 98.88 119 VAL B CA 1
ATOM 2972 C C . VAL B 1 119 ? -2.709 19.531 2.555 1 98.88 119 VAL B C 1
ATOM 2974 O O . VAL B 1 119 ? -1.52 19.859 2.576 1 98.88 119 VAL B O 1
ATOM 2977 N N . GLY B 1 120 ? -3.344 19 3.615 1 98.94 120 GLY B N 1
ATOM 2978 C CA . GLY B 1 120 ? -2.564 18.703 4.805 1 98.94 120 GLY B C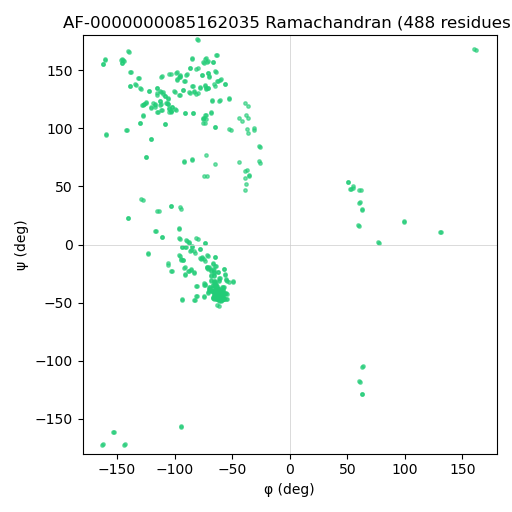A 1
ATOM 2979 C C . GLY B 1 120 ? -1.432 17.719 4.543 1 98.94 120 GLY B C 1
ATOM 2980 O O . GLY B 1 120 ? -0.368 17.812 5.16 1 98.94 120 GLY B O 1
ATOM 2981 N N . GLY B 1 121 ? -1.699 16.719 3.633 1 98.94 121 GLY B N 1
ATOM 2982 C CA . GLY B 1 121 ? -0.644 15.836 3.18 1 98.94 121 GLY B CA 1
ATOM 2983 C C . GLY B 1 121 ? 0.475 16.547 2.451 1 98.94 121 GLY B C 1
ATOM 2984 O O . GLY B 1 121 ? 1.651 16.25 2.648 1 98.94 121 GLY B O 1
ATOM 2985 N N . GLN B 1 122 ? 0.174 17.516 1.594 1 98.94 122 GLN B N 1
ATOM 2986 C CA . GLN B 1 122 ? 1.173 18.375 0.975 1 98.94 122 GLN B CA 1
ATOM 2987 C C . GLN B 1 122 ? 2.041 19.062 2.031 1 98.94 122 GLN B C 1
ATOM 2989 O O . GLN B 1 122 ? 3.271 19.031 1.94 1 98.94 122 GLN B O 1
ATOM 2994 N N . LEU B 1 123 ? 1.388 19.609 3.029 1 98.94 123 LEU B N 1
ATOM 2995 C CA . LEU B 1 123 ? 2.059 20.438 4.027 1 98.94 123 LEU B CA 1
ATOM 2996 C C . LEU B 1 123 ? 2.959 19.594 4.918 1 98.94 123 LEU B C 1
ATOM 2998 O O . LEU B 1 123 ? 4.074 20 5.254 1 98.94 123 LEU B O 1
ATOM 3002 N N . VAL B 1 124 ? 2.518 18.359 5.277 1 98.94 124 VAL B N 1
ATOM 3003 C CA . VAL B 1 124 ? 3.365 17.547 6.133 1 98.94 124 VAL B CA 1
ATOM 3004 C C . VAL B 1 124 ? 4.547 17 5.328 1 98.94 124 VAL B C 1
ATOM 3006 O O . VAL B 1 124 ? 5.656 16.875 5.855 1 98.94 124 VAL B O 1
ATOM 3009 N N . LEU B 1 125 ? 4.359 16.688 4.07 1 98.94 125 LEU B N 1
ATOM 3010 C CA . LEU B 1 125 ? 5.465 16.234 3.236 1 98.94 125 LEU B CA 1
ATOM 3011 C C . LEU B 1 125 ? 6.473 17.359 3.012 1 98.94 125 LEU B C 1
ATOM 3013 O O . LEU B 1 125 ? 7.684 17.125 3.072 1 98.94 125 LEU B O 1
ATOM 3017 N N . ASN B 1 126 ? 5.988 18.594 2.777 1 98.88 126 ASN B N 1
ATOM 3018 C CA . ASN B 1 126 ? 6.867 19.734 2.58 1 98.88 126 ASN B CA 1
ATOM 3019 C C . ASN B 1 126 ? 7.648 20.062 3.848 1 98.88 126 ASN B C 1
ATOM 3021 O O . ASN B 1 126 ? 8.688 20.734 3.787 1 98.88 126 ASN B O 1
ATOM 3025 N N . ASN B 1 127 ? 7.137 19.688 4.996 1 98.88 127 ASN B N 1
ATOM 3026 C CA . ASN B 1 127 ? 7.781 19.969 6.277 1 98.88 127 ASN B CA 1
ATOM 3027 C C . ASN B 1 127 ? 8.242 18.688 6.965 1 98.88 127 ASN B C 1
ATOM 3029 O O . ASN B 1 127 ? 8.289 18.609 8.195 1 98.88 127 ASN B O 1
ATOM 3033 N N . ALA B 1 128 ? 8.555 17.656 6.156 1 98.81 128 ALA B N 1
ATOM 3034 C CA . ALA B 1 128 ? 8.859 16.328 6.68 1 98.81 128 ALA B CA 1
ATOM 3035 C C . ALA B 1 128 ? 10.078 16.375 7.594 1 98.81 128 ALA B C 1
ATOM 3037 O O . ALA B 1 128 ? 10.18 15.594 8.547 1 98.81 128 ALA B O 1
ATOM 3038 N N . ASP B 1 129 ? 11.023 17.297 7.383 1 98.06 129 ASP B N 1
ATOM 3039 C CA . ASP B 1 129 ? 12.266 17.375 8.156 1 98.06 129 ASP B CA 1
ATOM 3040 C C . ASP B 1 129 ? 11.992 17.859 9.57 1 98.06 129 ASP B C 1
ATOM 3042 O O . ASP B 1 129 ? 12.875 17.797 10.438 1 98.06 129 ASP B O 1
ATOM 3046 N N . GLU B 1 130 ? 10.758 18.328 9.867 1 98.12 130 GLU B N 1
ATOM 3047 C CA . GLU B 1 130 ? 10.391 18.828 11.195 1 98.12 130 GLU B CA 1
ATOM 3048 C C . GLU B 1 130 ? 9.867 17.719 12.086 1 98.12 130 GLU B C 1
ATOM 3050 O O . GLU B 1 130 ? 9.477 17.953 13.227 1 98.12 130 GLU B O 1
ATOM 3055 N N . ALA B 1 131 ? 9.859 16.438 11.617 1 98.19 131 ALA B N 1
ATOM 3056 C CA . ALA B 1 131 ? 9.242 15.359 12.383 1 98.19 131 ALA B CA 1
ATOM 3057 C C . ALA B 1 131 ? 10.086 14.086 12.312 1 98.19 131 ALA B C 1
ATOM 3059 O O . ALA B 1 131 ? 11.023 14 11.523 1 98.19 131 ALA B O 1
ATOM 3060 N N . ASP B 1 132 ? 9.781 13.148 13.188 1 97.94 132 ASP B N 1
ATOM 3061 C CA . ASP B 1 132 ? 10.461 11.859 13.188 1 97.94 132 ASP B CA 1
ATOM 3062 C C . ASP B 1 132 ? 9.883 10.93 12.125 1 97.94 132 ASP B C 1
ATOM 3064 O O . ASP B 1 132 ? 10.617 10.148 11.516 1 97.94 132 ASP B O 1
ATOM 3068 N N . ARG B 1 133 ? 8.594 11.023 11.922 1 98.5 133 ARG B N 1
ATOM 3069 C CA . ARG B 1 133 ? 7.871 10.266 10.898 1 98.5 133 ARG B CA 1
ATOM 3070 C C . ARG B 1 133 ? 6.715 11.078 10.328 1 98.5 133 ARG B C 1
ATOM 3072 O O . ARG B 1 133 ? 6.262 12.047 10.945 1 98.5 133 ARG B O 1
ATOM 3079 N N . VAL B 1 134 ? 6.273 10.688 9.148 1 98.88 134 VAL B N 1
ATOM 3080 C CA . VAL B 1 134 ? 5.195 11.391 8.469 1 98.88 134 VAL B CA 1
ATOM 3081 C C . VAL B 1 134 ? 4.184 10.391 7.918 1 98.88 134 VAL B C 1
ATOM 3083 O O . VAL B 1 134 ? 4.559 9.336 7.395 1 98.88 134 VAL B O 1
ATOM 3086 N N . ILE B 1 135 ? 2.939 10.703 8.07 1 98.94 135 ILE B N 1
ATOM 3087 C CA . ILE B 1 135 ? 1.841 10 7.414 1 98.94 135 ILE B CA 1
ATOM 3088 C C . ILE B 1 135 ? 1.052 10.984 6.547 1 98.94 135 ILE B C 1
ATOM 3090 O O . ILE B 1 135 ? 0.504 11.969 7.055 1 98.94 135 ILE B O 1
ATOM 3094 N N . ALA B 1 136 ? 1.029 10.742 5.297 1 98.94 136 ALA B N 1
ATOM 3095 C CA . ALA B 1 136 ? 0.252 11.555 4.363 1 98.94 136 ALA B CA 1
ATOM 3096 C C . ALA B 1 136 ? -0.918 10.766 3.789 1 98.94 136 ALA B C 1
ATOM 3098 O O . ALA B 1 136 ? -0.717 9.766 3.088 1 98.94 136 ALA B O 1
ATOM 3099 N N . MET B 1 137 ? -2.133 11.195 4.086 1 98.88 137 MET B N 1
ATOM 3100 C CA . MET B 1 137 ? -3.344 10.547 3.586 1 98.88 137 MET B CA 1
ATOM 3101 C C . MET B 1 137 ? -3.902 11.305 2.381 1 98.88 137 MET B C 1
ATOM 3103 O O . MET B 1 137 ? -4.266 12.477 2.49 1 98.88 137 MET B O 1
ATOM 3107 N N . ALA B 1 138 ? -3.934 10.672 1.247 1 98.81 138 ALA B N 1
ATOM 3108 C CA . ALA B 1 138 ? -4.426 11.242 -0.005 1 98.81 138 ALA B CA 1
ATOM 3109 C C . ALA B 1 138 ? -3.781 12.594 -0.282 1 98.81 138 ALA B C 1
ATOM 3111 O O . ALA B 1 138 ? -4.477 13.578 -0.555 1 98.81 138 ALA B O 1
ATOM 3112 N N . PRO B 1 139 ? -2.471 12.641 -0.269 1 98.94 139 PRO B N 1
ATOM 3113 C CA . PRO B 1 139 ? -1.775 13.93 -0.301 1 98.94 139 PRO B CA 1
ATOM 3114 C C . PRO B 1 139 ? -1.772 14.562 -1.689 1 98.94 139 PRO B C 1
ATOM 3116 O O . PRO B 1 139 ? -1.698 13.852 -2.695 1 98.94 139 PRO B O 1
ATOM 3119 N N . VAL B 1 140 ? -1.83 15.883 -1.734 1 98.94 140 VAL B N 1
ATOM 3120 C CA . VAL B 1 140 ? -1.454 16.625 -2.936 1 98.94 140 VAL B CA 1
ATOM 3121 C C . VAL B 1 140 ? 0.066 16.641 -3.076 1 98.94 140 VAL B C 1
ATOM 3123 O O . VAL B 1 140 ? 0.758 17.312 -2.303 1 98.94 140 VAL B O 1
ATOM 3126 N N . THR B 1 141 ? 0.561 15.891 -4.047 1 98.88 141 THR B N 1
ATOM 3127 C CA . THR B 1 141 ? 2.008 15.766 -4.168 1 98.88 141 THR B CA 1
ATOM 3128 C C . THR B 1 141 ? 2.527 16.578 -5.348 1 98.88 141 THR B C 1
ATOM 3130 O O . THR B 1 141 ? 3.73 16.812 -5.461 1 98.88 141 THR B O 1
ATOM 3133 N N . ASP B 1 142 ? 1.619 16.984 -6.273 1 98.81 142 ASP B N 1
ATOM 3134 C CA . ASP B 1 142 ? 1.947 17.656 -7.527 1 98.81 142 ASP B CA 1
ATOM 3135 C C . ASP B 1 142 ? 0.922 18.734 -7.855 1 98.81 142 ASP B C 1
ATOM 3137 O O . ASP B 1 142 ? -0.108 18.453 -8.469 1 98.81 142 ASP B O 1
ATOM 3141 N N . VAL B 1 143 ? 1.257 19.984 -7.547 1 98.81 143 VAL B N 1
ATOM 3142 C CA . VAL B 1 143 ? 0.322 21.109 -7.672 1 98.81 143 VAL B CA 1
ATOM 3143 C C . VAL B 1 143 ? 0.085 21.406 -9.148 1 98.81 143 VAL B C 1
ATOM 3145 O O . VAL B 1 143 ? -1.057 21.609 -9.57 1 98.81 143 VAL B O 1
ATOM 3148 N N . PRO B 1 144 ? 1.125 21.391 -10.047 1 98.56 144 PRO B N 1
ATOM 3149 C CA . PRO B 1 144 ? 0.88 21.578 -11.477 1 98.56 144 PRO B CA 1
ATOM 3150 C C . PRO B 1 144 ? -0.06 20.531 -12.055 1 98.56 144 PRO B C 1
ATOM 3152 O O . PRO B 1 144 ? -0.947 20.859 -12.852 1 98.56 144 PRO B O 1
ATOM 3155 N N . TYR B 1 145 ? 0.155 19.266 -11.68 1 98.31 145 TYR B N 1
ATOM 3156 C CA . TYR B 1 145 ? -0.74 18.203 -12.125 1 98.31 145 TYR B CA 1
ATOM 3157 C C . TYR B 1 145 ? -2.172 18.469 -11.68 1 98.31 145 TYR B C 1
ATOM 3159 O O . TYR B 1 145 ? -3.113 18.312 -12.461 1 98.31 145 TYR B O 1
ATOM 3167 N N . THR B 1 146 ? -2.328 18.891 -10.438 1 98.62 146 THR B N 1
ATOM 3168 C CA . THR B 1 146 ? -3.637 19.219 -9.883 1 98.62 146 THR B CA 1
ATOM 3169 C C . THR B 1 146 ? -4.305 20.328 -10.688 1 98.62 146 THR B C 1
ATOM 3171 O O . THR B 1 146 ? -5.504 20.266 -10.969 1 98.62 146 THR B O 1
ATOM 3174 N N . LYS B 1 147 ? -3.533 21.281 -11.039 1 98.25 147 LYS B N 1
ATOM 3175 C CA . LYS B 1 147 ? -4.023 22.391 -11.867 1 98.25 147 LYS B CA 1
ATOM 3176 C C . LYS B 1 147 ? -4.473 21.875 -13.234 1 98.25 147 LYS B C 1
ATOM 3178 O O . LYS B 1 147 ? -5.59 22.172 -13.672 1 98.25 147 LYS B O 1
ATOM 3183 N N . GLU B 1 148 ? -3.609 21.156 -13.852 1 97.62 148 GLU B N 1
ATOM 3184 C CA . GLU B 1 148 ? -3.867 20.656 -15.195 1 97.62 148 GLU B CA 1
ATOM 3185 C C . GLU B 1 148 ? -5.141 19.812 -15.234 1 97.62 148 GLU B C 1
ATOM 3187 O O . GLU B 1 148 ? -5.906 19.875 -16.203 1 97.62 148 GLU B O 1
ATOM 3192 N N . GLN B 1 149 ? -5.395 19.062 -14.195 1 97.88 149 GLN B N 1
ATOM 3193 C CA . GLN B 1 149 ? -6.539 18.156 -14.148 1 97.88 149 GLN B CA 1
ATOM 3194 C C . GLN B 1 149 ? -7.793 18.875 -13.656 1 97.88 149 GLN B C 1
ATOM 3196 O O . GLN B 1 149 ? -8.875 18.297 -13.625 1 97.88 149 GLN B O 1
ATOM 3201 N N . GLY B 1 150 ? -7.684 20.156 -13.234 1 97.69 150 GLY B N 1
ATOM 3202 C CA . GLY B 1 150 ? -8.812 20.922 -12.734 1 97.69 150 GLY B CA 1
ATOM 3203 C C . GLY B 1 150 ? -9.422 20.328 -11.469 1 97.69 150 GLY B C 1
ATOM 3204 O O . GLY B 1 150 ? -10.633 20.406 -11.266 1 97.69 150 GLY B O 1
ATOM 3205 N N . LEU B 1 151 ? -8.617 19.688 -10.695 1 98 151 LEU B N 1
ATOM 3206 C CA . LEU B 1 151 ? -9.117 18.984 -9.523 1 98 151 LEU B CA 1
ATOM 3207 C C . LEU B 1 151 ? -9.57 19.953 -8.453 1 98 151 LEU B C 1
ATOM 3209 O O . LEU B 1 151 ? -9.141 21.109 -8.438 1 98 151 LEU B O 1
ATOM 3213 N N . GLY B 1 152 ? -10.461 19.438 -7.559 1 97.69 152 GLY B N 1
ATOM 3214 C CA . GLY B 1 152 ? -10.984 20.281 -6.492 1 97.69 152 GLY B CA 1
ATOM 3215 C C . GLY B 1 152 ? -11.734 21.5 -7.008 1 97.69 152 GLY B C 1
ATOM 3216 O O . GLY B 1 152 ? -11.586 22.594 -6.477 1 97.69 152 GLY B O 1
ATOM 3217 N N . ARG B 1 153 ? -12.438 21.375 -8.078 1 97.19 153 ARG B N 1
ATOM 3218 C CA . ARG B 1 153 ? -13.125 22.5 -8.695 1 97.19 153 ARG B CA 1
ATOM 3219 C C . ARG B 1 153 ? -12.164 23.641 -8.992 1 97.19 153 ARG B C 1
ATOM 3221 O O . ARG B 1 153 ? -12.391 24.781 -8.578 1 97.19 153 ARG B O 1
ATOM 3228 N N . ASN B 1 154 ? -11.07 23.344 -9.633 1 97.88 154 ASN B N 1
ATOM 3229 C CA . ASN B 1 154 ? -10.039 24.297 -10.031 1 97.88 154 ASN B CA 1
ATOM 3230 C C . ASN B 1 154 ? -9.43 25.016 -8.82 1 97.88 154 ASN B C 1
ATOM 3232 O O . ASN B 1 154 ? -9.289 26.234 -8.828 1 97.88 154 ASN B O 1
ATOM 3236 N N . ALA B 1 155 ? -9.102 24.203 -7.828 1 98.5 155 ALA B N 1
ATOM 3237 C CA . ALA B 1 155 ? -8.617 24.719 -6.551 1 98.5 155 ALA B CA 1
ATOM 3238 C C . ALA B 1 155 ? -7.312 25.5 -6.727 1 98.5 155 ALA B C 1
ATOM 3240 O O . ALA B 1 155 ? -7.09 26.516 -6.062 1 98.5 155 ALA B O 1
ATOM 3241 N N . VAL B 1 156 ? -6.426 25.031 -7.605 1 98.56 156 VAL B N 1
ATOM 3242 C CA . VAL B 1 156 ? -5.117 25.641 -7.785 1 98.56 156 VAL B CA 1
ATOM 3243 C C . VAL B 1 156 ? -5.285 27.047 -8.375 1 98.56 156 VAL B C 1
ATOM 3245 O O . VAL B 1 156 ? -4.691 28 -7.887 1 98.56 156 VAL B O 1
ATOM 3248 N N . GLU B 1 157 ? -6.094 27.156 -9.359 1 97.38 157 GLU B N 1
ATOM 3249 C CA . GLU B 1 157 ? -6.348 28.453 -9.945 1 97.38 157 GLU B CA 1
ATOM 3250 C C . GLU B 1 157 ? -7.016 29.391 -8.945 1 97.38 157 GLU B C 1
ATOM 3252 O O . GLU B 1 157 ? -6.688 30.578 -8.883 1 97.38 157 GLU B O 1
ATOM 3257 N N . GLU B 1 158 ? -7.961 28.828 -8.234 1 97.94 158 GLU B N 1
ATOM 3258 C CA . GLU B 1 158 ? -8.688 29.609 -7.242 1 97.94 158 GLU B CA 1
ATOM 3259 C C . GLU B 1 158 ? -7.746 30.188 -6.195 1 97.94 158 GLU B C 1
ATOM 3261 O O . GLU B 1 158 ? -7.848 31.375 -5.844 1 97.94 158 GLU B O 1
ATOM 3266 N N . TYR B 1 159 ? -6.781 29.438 -5.758 1 98.44 159 TYR B N 1
ATOM 3267 C CA . TYR B 1 159 ? -5.945 29.844 -4.637 1 98.44 159 TYR B CA 1
ATOM 3268 C C . TYR B 1 159 ? -4.691 30.562 -5.125 1 98.44 159 TYR B C 1
ATOM 3270 O O . TYR B 1 159 ? -4.32 31.609 -4.586 1 98.44 159 TYR B O 1
ATOM 3278 N N . PHE B 1 160 ? -4.004 29.984 -6.148 1 97.75 160 PHE B N 1
ATOM 3279 C CA . PHE B 1 160 ? -2.686 30.469 -6.543 1 97.75 160 PHE B CA 1
ATOM 3280 C C . PHE B 1 160 ? -2.799 31.578 -7.586 1 97.75 160 PHE B C 1
ATOM 3282 O O . PHE B 1 160 ? -1.851 32.344 -7.805 1 97.75 160 PHE B O 1
ATOM 3289 N N . GLY B 1 161 ? -3.877 31.641 -8.305 1 93.69 161 GLY B N 1
ATOM 3290 C CA . GLY B 1 161 ? -4.047 32.656 -9.336 1 93.69 161 GLY B CA 1
ATOM 3291 C C . GLY B 1 161 ? -3.027 32.562 -10.453 1 93.69 161 GLY B C 1
ATOM 3292 O O . GLY B 1 161 ? -2.822 31.469 -11.008 1 93.69 161 GLY B O 1
ATOM 3293 N N . ASP B 1 162 ? -2.381 33.688 -10.75 1 88.88 162 ASP B N 1
ATOM 3294 C CA . ASP B 1 162 ? -1.484 33.75 -11.898 1 88.88 162 ASP B CA 1
ATOM 3295 C C . ASP B 1 162 ? -0.04 33.5 -11.484 1 88.88 162 ASP B C 1
ATOM 3297 O O . ASP B 1 162 ? 0.896 33.938 -12.156 1 88.88 162 ASP B O 1
ATOM 3301 N N . ILE B 1 163 ? 0.1 32.75 -10.57 1 89.81 163 ILE B N 1
ATOM 3302 C CA . ILE B 1 163 ? 1.442 32.438 -10.094 1 89.81 163 ILE B CA 1
ATOM 3303 C C . ILE B 1 163 ? 2.203 31.656 -11.164 1 89.81 163 ILE B C 1
ATOM 3305 O O . ILE B 1 163 ? 1.593 31.016 -12.031 1 89.81 163 ILE B O 1
ATOM 3309 N N . THR B 1 164 ? 3.531 31.688 -11.125 1 93.25 164 THR B N 1
ATOM 3310 C CA . THR B 1 164 ? 4.375 31.047 -12.125 1 93.25 164 THR B CA 1
ATOM 3311 C C . THR B 1 164 ? 4.363 29.531 -11.945 1 93.25 164 THR B C 1
ATOM 3313 O O . THR B 1 164 ? 4.105 29.031 -10.844 1 93.25 164 THR B O 1
ATOM 3316 N N . GLU B 1 165 ? 4.719 28.875 -12.992 1 95 165 GLU B N 1
ATOM 3317 C CA . GLU B 1 165 ? 4.84 27.422 -12.938 1 95 165 GLU B CA 1
ATOM 3318 C C . GLU B 1 165 ? 5.934 27 -11.961 1 95 165 GLU B C 1
ATOM 3320 O O . GLU B 1 165 ? 5.797 26 -11.266 1 95 165 GLU B O 1
ATOM 3325 N N . ALA B 1 166 ? 6.934 27.781 -11.93 1 96.44 166 ALA B N 1
ATOM 3326 C CA . ALA B 1 166 ? 8.039 27.5 -11.023 1 96.44 166 ALA B CA 1
ATOM 3327 C C . ALA B 1 166 ? 7.582 27.547 -9.57 1 96.44 166 ALA B C 1
ATOM 3329 O O . ALA B 1 166 ? 8.023 26.75 -8.734 1 96.44 166 ALA B O 1
ATOM 3330 N N . ALA B 1 167 ? 6.711 28.469 -9.266 1 96.12 167 ALA B N 1
ATOM 3331 C CA . ALA B 1 167 ? 6.188 28.609 -7.91 1 96.12 167 ALA B CA 1
ATOM 3332 C C . ALA B 1 167 ? 5.285 27.438 -7.547 1 96.12 167 ALA B C 1
ATOM 3334 O O . ALA B 1 167 ? 5.289 26.969 -6.406 1 96.12 167 ALA B O 1
ATOM 3335 N N . LEU B 1 168 ? 4.539 26.984 -8.555 1 98.06 168 LEU B N 1
ATOM 3336 C CA . LEU B 1 168 ? 3.695 25.812 -8.328 1 98.06 168 LEU B CA 1
ATOM 3337 C C . LEU B 1 168 ? 4.543 24.578 -8.07 1 98.06 168 LEU B C 1
ATOM 3339 O O . LEU B 1 168 ? 4.219 23.766 -7.203 1 98.06 168 LEU B O 1
ATOM 3343 N N . GLU B 1 169 ? 5.602 24.469 -8.836 1 98.25 169 GLU B N 1
ATOM 3344 C CA . GLU B 1 169 ? 6.523 23.359 -8.641 1 98.25 169 GLU B CA 1
ATOM 3345 C C . GLU B 1 169 ? 7.16 23.406 -7.254 1 98.25 169 GLU B C 1
ATOM 3347 O O . GLU B 1 169 ? 7.266 22.375 -6.574 1 98.25 169 GLU B O 1
ATOM 3352 N N . ALA B 1 170 ? 7.492 24.578 -6.816 1 97.69 170 ALA B N 1
ATOM 3353 C CA . ALA B 1 170 ? 8.133 24.75 -5.516 1 97.69 170 ALA B CA 1
ATOM 3354 C C . ALA B 1 170 ? 7.16 24.422 -4.383 1 97.69 170 ALA B C 1
ATOM 3356 O O . ALA B 1 170 ? 7.578 24 -3.299 1 97.69 170 ALA B O 1
ATOM 3357 N N . ALA B 1 171 ? 5.867 24.594 -4.637 1 98.56 171 ALA B N 1
ATOM 3358 C CA . ALA B 1 171 ? 4.836 24.312 -3.641 1 98.56 171 ALA B CA 1
ATOM 3359 C C . ALA B 1 171 ? 4.59 22.812 -3.521 1 98.56 171 ALA B C 1
ATOM 3361 O O . ALA B 1 171 ? 3.943 22.344 -2.574 1 98.56 171 ALA B O 1
ATOM 3362 N N . SER B 1 172 ? 5.133 22.016 -4.484 1 98.88 172 SER B N 1
ATOM 3363 C CA . SER B 1 172 ? 4.828 20.594 -4.598 1 98.88 172 SER B CA 1
ATOM 3364 C C . SER B 1 172 ? 5.836 19.75 -3.828 1 98.88 172 SER B C 1
ATOM 3366 O O . SER B 1 172 ? 7.047 19.938 -3.969 1 98.88 172 SER B O 1
ATOM 3368 N N . PRO B 1 173 ? 5.336 18.766 -3.023 1 98.88 173 PRO B N 1
ATOM 3369 C CA . PRO B 1 173 ? 6.262 17.781 -2.453 1 98.88 173 PRO B CA 1
ATOM 3370 C C . PRO B 1 173 ? 7.188 17.172 -3.5 1 98.88 173 PRO B C 1
ATOM 3372 O O . PRO B 1 173 ? 8.352 16.875 -3.207 1 98.88 173 PRO B O 1
ATOM 3375 N N . MET B 1 174 ? 6.723 17.016 -4.738 1 98.56 174 MET B N 1
ATOM 3376 C CA . MET B 1 174 ? 7.465 16.422 -5.844 1 98.56 174 MET B CA 1
ATOM 3377 C C . MET B 1 174 ? 8.812 17.094 -6.031 1 98.56 174 MET B C 1
ATOM 3379 O O . MET B 1 174 ? 9.805 16.438 -6.359 1 98.56 174 MET B O 1
ATOM 3383 N N . SER B 1 175 ? 8.945 18.344 -5.762 1 98.25 175 SER B N 1
ATOM 3384 C CA . SER B 1 175 ? 10.148 19.125 -6.055 1 98.25 175 SER B CA 1
ATOM 3385 C C . SER B 1 175 ? 11.18 18.984 -4.941 1 98.25 175 SER B C 1
ATOM 3387 O O . SER B 1 175 ? 12.312 19.469 -5.074 1 98.25 175 SER B O 1
ATOM 3389 N N . ARG B 1 176 ? 10.859 18.25 -3.902 1 97.81 176 ARG B N 1
ATOM 3390 C CA . ARG B 1 176 ? 11.719 18.203 -2.725 1 97.81 176 ARG B CA 1
ATOM 3391 C C . ARG B 1 176 ? 12.273 16.797 -2.502 1 97.81 176 ARG B C 1
ATOM 3393 O O . ARG B 1 176 ? 12.875 16.516 -1.467 1 97.81 176 ARG B O 1
ATOM 3400 N N . LEU B 1 177 ? 12.141 15.93 -3.412 1 98.06 177 LEU B N 1
ATOM 3401 C CA . LEU B 1 177 ? 12.672 14.57 -3.35 1 98.06 177 LEU B CA 1
ATOM 3402 C C . LEU B 1 177 ? 14.188 14.57 -3.473 1 98.06 177 LEU B C 1
ATOM 3404 O O . LEU B 1 177 ? 14.766 15.453 -4.113 1 98.06 177 LEU B O 1
ATOM 3408 N N . PRO B 1 178 ? 14.836 13.633 -2.811 1 98.12 178 PRO B N 1
ATOM 3409 C CA . PRO B 1 178 ? 14.258 12.484 -2.1 1 98.12 178 PRO B CA 1
ATOM 3410 C C . PRO B 1 178 ? 13.867 12.82 -0.664 1 98.12 178 PRO B C 1
ATOM 3412 O O . PRO B 1 178 ? 14.414 13.758 -0.07 1 98.12 178 PRO B O 1
ATOM 3415 N N . LEU B 1 179 ? 12.844 12.086 -0.158 1 97.88 179 LEU B N 1
ATOM 3416 C CA . LEU B 1 179 ? 12.422 12.203 1.234 1 97.88 179 LEU B CA 1
ATOM 3417 C C . LEU B 1 179 ? 13.375 11.445 2.154 1 97.88 179 LEU B C 1
ATOM 3419 O O . LEU B 1 179 ? 13.742 10.305 1.876 1 97.88 179 LEU B O 1
ATOM 3423 N N . LYS B 1 180 ? 13.742 12.039 3.219 1 97.25 180 LYS B N 1
ATOM 3424 C CA . LYS B 1 180 ? 14.648 11.398 4.168 1 97.25 180 LYS B CA 1
ATOM 3425 C C . LYS B 1 180 ? 13.891 10.875 5.387 1 97.25 180 LYS B C 1
ATOM 3427 O O . LYS B 1 180 ? 14.367 9.969 6.078 1 97.25 180 LYS B O 1
ATOM 3432 N N . THR B 1 181 ? 12.766 11.422 5.637 1 98.44 181 THR B N 1
ATOM 3433 C CA . THR B 1 181 ? 11.953 11.078 6.797 1 98.44 181 THR B CA 1
ATOM 3434 C C . THR B 1 181 ? 11.109 9.836 6.516 1 98.44 181 THR B C 1
ATOM 3436 O O . THR B 1 181 ? 10.5 9.719 5.453 1 98.44 181 THR B O 1
ATOM 3439 N N . LYS B 1 182 ? 11.117 8.828 7.457 1 98.12 182 LYS B N 1
ATOM 3440 C CA . LYS B 1 182 ? 10.242 7.66 7.332 1 98.12 182 LYS B CA 1
ATOM 3441 C C . LYS B 1 182 ? 8.789 8.086 7.141 1 98.12 182 LYS B C 1
ATOM 3443 O O . LYS B 1 182 ? 8.25 8.859 7.934 1 98.12 182 LYS B O 1
ATOM 3448 N N . THR B 1 183 ? 8.141 7.594 6.07 1 98.75 183 THR B N 1
ATOM 3449 C CA . THR B 1 183 ? 6.852 8.141 5.66 1 98.75 183 THR B CA 1
ATOM 3450 C C . THR B 1 183 ? 5.895 7.023 5.25 1 98.75 183 THR B C 1
ATOM 3452 O O . THR B 1 183 ? 6.297 6.066 4.586 1 98.75 183 THR B O 1
ATOM 3455 N N . LEU B 1 184 ? 4.688 7.117 5.68 1 98.75 184 LEU B N 1
ATOM 3456 C CA . LEU B 1 184 ? 3.578 6.309 5.184 1 98.75 184 LEU B CA 1
ATOM 3457 C C . LEU B 1 184 ? 2.627 7.148 4.34 1 98.75 184 LEU B C 1
ATOM 3459 O O . LEU B 1 184 ? 2.211 8.234 4.758 1 98.75 184 LEU B O 1
ATOM 3463 N N . ILE B 1 185 ? 2.332 6.676 3.146 1 98.94 185 ILE B N 1
ATOM 3464 C CA . ILE B 1 185 ? 1.287 7.285 2.33 1 98.94 185 ILE B CA 1
ATOM 3465 C C . ILE B 1 185 ? 0.115 6.316 2.186 1 98.94 185 ILE B C 1
ATOM 3467 O O . ILE B 1 185 ? 0.313 5.125 1.952 1 98.94 185 ILE B O 1
ATOM 3471 N N . ILE B 1 186 ? -1.092 6.793 2.412 1 98.81 186 ILE B N 1
ATOM 3472 C CA . ILE B 1 186 ? -2.33 6.035 2.285 1 98.81 186 ILE B CA 1
ATOM 3473 C C . ILE B 1 186 ? -3.258 6.727 1.288 1 98.81 186 ILE B C 1
ATOM 3475 O O . ILE B 1 186 ? -3.51 7.926 1.396 1 98.81 186 ILE B O 1
ATOM 3479 N N . GLN B 1 187 ? -3.793 5.984 0.376 1 98.5 187 GLN B N 1
ATOM 3480 C CA . GLN B 1 187 ? -4.703 6.617 -0.573 1 98.5 187 GLN B CA 1
ATOM 3481 C C . GLN B 1 187 ? -5.566 5.578 -1.283 1 98.5 187 GLN B C 1
ATOM 3483 O O . GLN B 1 187 ? -5.234 4.391 -1.3 1 98.5 187 GLN B O 1
ATOM 3488 N N . GLY B 1 188 ? -6.711 6.031 -1.754 1 98.25 188 GLY B N 1
ATOM 3489 C CA . GLY B 1 188 ? -7.559 5.172 -2.568 1 98.25 188 GLY B CA 1
ATOM 3490 C C . GLY B 1 188 ? -7.348 5.371 -4.059 1 98.25 188 GLY B C 1
ATOM 3491 O O . GLY B 1 188 ? -7.152 6.496 -4.52 1 98.25 188 GLY B O 1
ATOM 3492 N N . PHE B 1 189 ? -7.469 4.293 -4.809 1 98.06 189 PHE B N 1
ATOM 3493 C CA . PHE B 1 189 ? -7.422 4.371 -6.262 1 98.06 189 PHE B CA 1
ATOM 3494 C C . PHE B 1 189 ? -8.656 5.082 -6.809 1 98.06 189 PHE B C 1
ATOM 3496 O O . PHE B 1 189 ? -8.625 5.637 -7.91 1 98.06 189 PHE B O 1
ATOM 3503 N N . ASN B 1 190 ? -9.688 5.086 -6.023 1 97.62 190 ASN B N 1
ATOM 3504 C CA . ASN B 1 190 ? -10.93 5.691 -6.477 1 97.62 190 ASN B CA 1
ATOM 3505 C C . ASN B 1 190 ? -11.07 7.129 -5.977 1 97.62 190 ASN B C 1
ATOM 3507 O O . ASN B 1 190 ? -12.172 7.688 -5.984 1 97.62 190 ASN B O 1
ATOM 3511 N N . ASP B 1 191 ? -10.023 7.727 -5.484 1 98 191 ASP B N 1
ATOM 3512 C CA . ASP B 1 191 ? -10.016 9.117 -5.039 1 98 191 ASP B CA 1
ATOM 3513 C C . ASP B 1 191 ? -10.164 10.07 -6.219 1 98 191 ASP B C 1
ATOM 3515 O O . ASP B 1 191 ? -9.242 10.211 -7.027 1 98 191 ASP B O 1
ATOM 3519 N N . SER B 1 192 ? -11.289 10.781 -6.281 1 95.94 192 SER B N 1
ATOM 3520 C CA . SER B 1 192 ? -11.531 11.711 -7.379 1 95.94 192 SER B CA 1
ATOM 3521 C C . SER B 1 192 ? -11.109 13.125 -7.008 1 95.94 192 SER B C 1
ATOM 3523 O O . SER B 1 192 ? -11.023 14 -7.871 1 95.94 192 SER B O 1
ATOM 3525 N N . GLY B 1 193 ? -10.859 13.328 -5.734 1 97.38 193 GLY B N 1
ATOM 3526 C CA . GLY B 1 193 ? -10.445 14.648 -5.281 1 97.38 193 GLY B CA 1
ATOM 3527 C C . GLY B 1 193 ? -8.969 14.914 -5.496 1 97.38 193 GLY B C 1
ATOM 3528 O O . GLY B 1 193 ? -8.578 16.016 -5.875 1 97.38 193 GLY B O 1
ATOM 3529 N N . VAL B 1 194 ? -8.148 13.922 -5.164 1 98.44 194 VAL B N 1
ATOM 3530 C CA . VAL B 1 194 ? -6.719 13.859 -5.445 1 98.44 194 VAL B CA 1
ATOM 3531 C C . VAL B 1 194 ? -6.383 12.539 -6.137 1 98.44 194 VAL B C 1
ATOM 3533 O O . VAL B 1 194 ? -6.43 11.477 -5.516 1 98.44 194 VAL B O 1
ATOM 3536 N N . LYS B 1 195 ? -6.027 12.633 -7.371 1 97.88 195 LYS B N 1
ATOM 3537 C CA . LYS B 1 195 ? -5.84 11.414 -8.148 1 97.88 195 LYS B CA 1
ATOM 3538 C C . LYS B 1 195 ? -4.586 10.664 -7.703 1 97.88 195 LYS B C 1
ATOM 3540 O O . LYS B 1 195 ? -3.52 11.266 -7.559 1 97.88 195 LYS B O 1
ATOM 3545 N N . VAL B 1 196 ? -4.727 9.375 -7.551 1 98.31 196 VAL B N 1
ATOM 3546 C CA . VAL B 1 196 ? -3.678 8.523 -6.996 1 98.31 196 VAL B CA 1
ATOM 3547 C C . VAL B 1 196 ? -2.469 8.516 -7.93 1 98.31 196 VAL B C 1
ATOM 3549 O O . VAL B 1 196 ? -1.347 8.242 -7.5 1 98.31 196 VAL B O 1
ATOM 3552 N N . GLU B 1 197 ? -2.611 8.914 -9.203 1 97.56 197 GLU B N 1
ATOM 3553 C CA . GLU B 1 197 ? -1.526 8.953 -10.18 1 97.56 197 GLU B CA 1
ATOM 3554 C C . GLU B 1 197 ? -0.39 9.852 -9.703 1 97.56 197 GLU B C 1
ATOM 3556 O O . GLU B 1 197 ? 0.784 9.555 -9.938 1 97.56 197 GLU B O 1
ATOM 3561 N N . SER B 1 198 ? -0.77 10.938 -9.117 1 98.25 198 SER B N 1
ATOM 3562 C CA . SER B 1 198 ? 0.263 11.852 -8.625 1 98.25 198 SER B CA 1
ATOM 3563 C C . SER B 1 198 ? 1.052 11.227 -7.48 1 98.25 198 SER B C 1
ATOM 3565 O O . SER B 1 198 ? 2.264 11.43 -7.371 1 98.25 198 SER B O 1
ATOM 3567 N N . THR B 1 199 ? 0.377 10.461 -6.605 1 98.75 199 THR B N 1
ATOM 3568 C CA . THR B 1 199 ? 1.052 9.75 -5.527 1 98.75 199 THR B CA 1
ATOM 3569 C C . THR B 1 199 ? 1.975 8.672 -6.086 1 98.75 199 THR B C 1
ATOM 3571 O O . THR B 1 199 ? 3.115 8.531 -5.641 1 98.75 199 THR B O 1
ATOM 3574 N N . LEU B 1 200 ? 1.479 7.898 -7.059 1 98.56 200 LEU B N 1
ATOM 3575 C CA . LEU B 1 200 ? 2.303 6.859 -7.664 1 98.56 200 LEU B CA 1
ATOM 3576 C C . LEU B 1 200 ? 3.539 7.457 -8.328 1 98.56 200 LEU B C 1
ATOM 3578 O O . LEU B 1 200 ? 4.637 6.906 -8.219 1 98.56 200 LEU B O 1
ATOM 3582 N N . ALA B 1 201 ? 3.391 8.578 -8.992 1 98.25 201 ALA B N 1
ATOM 3583 C CA . ALA B 1 201 ? 4.539 9.273 -9.57 1 98.25 201 ALA B CA 1
ATOM 3584 C C . ALA B 1 201 ? 5.512 9.719 -8.484 1 98.25 201 ALA B C 1
ATOM 3586 O O . ALA B 1 201 ? 6.727 9.57 -8.633 1 98.25 201 ALA B O 1
ATOM 3587 N N . TYR B 1 202 ? 4.961 10.266 -7.402 1 98.81 202 TYR B N 1
ATOM 3588 C CA . TYR B 1 202 ? 5.758 10.766 -6.289 1 98.81 202 TYR B CA 1
ATOM 3589 C C . TYR B 1 202 ? 6.613 9.656 -5.691 1 98.81 202 TYR B C 1
ATOM 3591 O O . TYR B 1 202 ? 7.828 9.812 -5.543 1 98.81 202 TYR B O 1
ATOM 3599 N N . VAL B 1 203 ? 6.023 8.484 -5.434 1 98.62 203 VAL B N 1
ATOM 3600 C CA . VAL B 1 203 ? 6.762 7.414 -4.773 1 98.62 203 VAL B CA 1
ATOM 3601 C C . VAL B 1 203 ? 7.75 6.785 -5.75 1 98.62 203 VAL B C 1
ATOM 3603 O O . VAL B 1 203 ? 8.836 6.348 -5.355 1 98.62 203 VAL B O 1
ATOM 3606 N N . SER B 1 204 ? 7.391 6.73 -7.02 1 97.31 204 SER B N 1
ATOM 3607 C CA . SER B 1 204 ? 8.281 6.152 -8.023 1 97.31 204 SER B CA 1
ATOM 3608 C C . SER B 1 204 ? 9.547 6.992 -8.188 1 97.31 204 SER B C 1
ATOM 3610 O O . SER B 1 204 ? 10.602 6.473 -8.555 1 97.31 204 SER B O 1
ATOM 3612 N N . GLN B 1 205 ? 9.469 8.273 -7.906 1 97.69 205 GLN B N 1
ATOM 3613 C CA . GLN B 1 205 ? 10.586 9.188 -8.125 1 97.69 205 GLN B CA 1
ATOM 3614 C C . GLN B 1 205 ? 11.445 9.32 -6.863 1 97.69 205 GLN B C 1
ATOM 3616 O O . GLN B 1 205 ? 12.539 9.891 -6.906 1 97.69 205 GLN B O 1
ATOM 3621 N N . ASN B 1 206 ? 10.922 8.836 -5.75 1 98.31 206 ASN B N 1
ATOM 3622 C CA . ASN B 1 206 ? 11.703 8.906 -4.52 1 98.31 206 ASN B CA 1
ATOM 3623 C C . ASN B 1 206 ? 12.852 7.895 -4.523 1 98.31 206 ASN B C 1
ATOM 3625 O O . ASN B 1 206 ? 12.617 6.691 -4.379 1 98.31 206 ASN B O 1
ATOM 3629 N N . GLU B 1 207 ? 14.039 8.258 -4.59 1 96.25 207 GLU B N 1
ATOM 3630 C CA . GLU B 1 207 ? 15.195 7.383 -4.785 1 96.25 207 GLU B CA 1
ATOM 3631 C C . GLU B 1 207 ? 15.641 6.758 -3.465 1 96.25 207 GLU B C 1
ATOM 3633 O O . GLU B 1 207 ? 16.547 5.914 -3.445 1 96.25 207 GLU B O 1
ATOM 3638 N N . GLU B 1 208 ? 15.055 7.176 -2.35 1 96.81 208 GLU B N 1
ATOM 3639 C CA . GLU B 1 208 ? 15.352 6.602 -1.042 1 96.81 208 GLU B CA 1
ATOM 3640 C C . GLU B 1 208 ? 14.242 5.66 -0.584 1 96.81 208 GLU B C 1
ATOM 3642 O O . GLU B 1 208 ? 13.07 5.879 -0.893 1 96.81 208 GLU B O 1
ATOM 3647 N N . ASN B 1 209 ? 14.648 4.629 0.142 1 96.38 209 ASN B N 1
ATOM 3648 C CA . ASN B 1 209 ? 13.664 3.697 0.687 1 96.38 209 ASN B CA 1
ATOM 3649 C C . ASN B 1 209 ? 13.102 4.188 2.018 1 96.38 209 ASN B C 1
ATOM 3651 O O . ASN B 1 209 ? 13.336 3.576 3.061 1 96.38 209 ASN B O 1
ATOM 3655 N N . THR B 1 210 ? 12.273 5.199 1.945 1 98.25 210 THR B N 1
ATOM 3656 C CA . THR B 1 210 ? 11.758 5.832 3.152 1 98.25 210 THR B CA 1
ATOM 3657 C C . THR B 1 210 ? 10.227 5.805 3.162 1 98.25 210 THR B C 1
ATOM 3659 O O . THR B 1 210 ? 9.602 6.172 4.16 1 98.25 210 THR B O 1
ATOM 3662 N N . ILE B 1 211 ? 9.617 5.375 2.049 1 98.62 211 ILE B N 1
ATOM 3663 C CA . ILE B 1 211 ? 8.172 5.508 1.928 1 98.62 211 ILE B CA 1
ATOM 3664 C C . ILE B 1 211 ? 7.523 4.125 1.926 1 98.62 211 ILE B C 1
ATOM 3666 O O . ILE B 1 211 ? 7.922 3.246 1.159 1 98.62 211 ILE B O 1
ATOM 3670 N N . ASP B 1 212 ? 6.629 3.871 2.793 1 98.44 212 ASP B N 1
ATOM 3671 C CA . ASP B 1 212 ? 5.617 2.82 2.684 1 98.44 212 ASP B CA 1
ATOM 3672 C C . ASP B 1 212 ? 4.34 3.354 2.039 1 98.44 212 ASP B C 1
ATOM 3674 O O . ASP B 1 212 ? 3.92 4.477 2.318 1 98.44 212 ASP B O 1
ATOM 3678 N N . LEU B 1 213 ? 3.703 2.588 1.19 1 98.81 213 LEU B N 1
ATOM 3679 C CA . LEU B 1 213 ? 2.486 2.984 0.488 1 98.81 213 LEU B CA 1
ATOM 3680 C C . LEU B 1 213 ? 1.393 1.937 0.663 1 98.81 213 LEU B C 1
ATOM 3682 O O . LEU B 1 213 ? 1.593 0.763 0.34 1 98.81 213 LEU B O 1
ATOM 3686 N N . TYR B 1 214 ? 0.278 2.312 1.229 1 98.56 214 TYR B N 1
ATOM 3687 C CA . TYR B 1 214 ? -0.958 1.538 1.224 1 98.56 214 TYR B CA 1
ATOM 3688 C C . TYR B 1 214 ? -1.996 2.174 0.307 1 98.56 214 TYR B C 1
ATOM 3690 O O . TYR B 1 214 ? -2.582 3.205 0.645 1 98.56 214 TYR B O 1
ATOM 3698 N N . ALA B 1 215 ? -2.18 1.619 -0.828 1 98.62 215 ALA B N 1
ATOM 3699 C CA . ALA B 1 215 ? -3.188 2.1 -1.77 1 98.62 215 ALA B CA 1
ATOM 3700 C C . ALA B 1 215 ? -4.344 1.109 -1.891 1 98.62 215 ALA B C 1
ATOM 3702 O O . ALA B 1 215 ? -4.125 -0.089 -2.08 1 98.62 215 ALA B O 1
ATOM 3703 N N . PHE B 1 216 ? -5.547 1.583 -1.764 1 98.19 216 PHE B N 1
ATOM 3704 C CA . PHE B 1 216 ? -6.727 0.729 -1.708 1 98.19 216 PHE B CA 1
ATOM 3705 C C . PHE B 1 216 ? -7.574 0.893 -2.963 1 98.19 216 PHE B C 1
ATOM 3707 O O . PHE B 1 216 ? -7.738 2.006 -3.469 1 98.19 216 PHE B O 1
ATOM 3714 N N . ALA B 1 217 ? -8.18 -0.219 -3.395 1 97.94 217 ALA B N 1
ATOM 3715 C CA . ALA B 1 217 ? -9.109 -0.163 -4.52 1 97.94 217 ALA B CA 1
ATOM 3716 C C . ALA B 1 217 ? -10.234 0.826 -4.25 1 97.94 217 ALA B C 1
ATOM 3718 O O . ALA B 1 217 ? -10.602 1.612 -5.129 1 97.94 217 ALA B O 1
ATOM 3719 N N . HIS B 1 218 ? -10.711 0.735 -2.955 1 96.69 218 HIS B N 1
ATOM 3720 C CA . HIS B 1 218 ? -11.82 1.588 -2.553 1 96.69 218 HIS B CA 1
ATOM 3721 C C . HIS B 1 218 ? -11.516 2.32 -1.25 1 96.69 218 HIS B C 1
ATOM 3723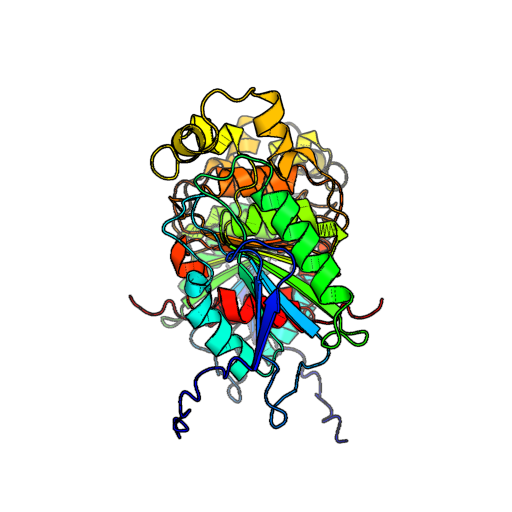 O O . HIS B 1 218 ? -11.578 1.729 -0.17 1 96.69 218 HIS B O 1
ATOM 3729 N N . LEU B 1 219 ? -11.219 3.545 -1.321 1 97.69 219 LEU B N 1
ATOM 3730 C CA . LEU B 1 219 ? -11.023 4.5 -0.238 1 97.69 219 LEU B CA 1
ATOM 3731 C C . LEU B 1 219 ? -11.18 5.934 -0.74 1 97.69 219 LEU B C 1
ATOM 3733 O O . LEU B 1 219 ? -10.234 6.52 -1.265 1 97.69 219 LEU B O 1
ATOM 3737 N N . GLY B 1 220 ? -12.367 6.418 -0.565 1 97.06 220 GLY B N 1
ATOM 3738 C CA . GLY B 1 220 ? -12.656 7.766 -1.039 1 97.06 220 GLY B CA 1
ATOM 3739 C C . GLY B 1 220 ? -11.844 8.836 -0.33 1 97.06 220 GLY B C 1
ATOM 3740 O O . GLY B 1 220 ? -11.32 8.602 0.763 1 97.06 220 GLY B O 1
ATOM 3741 N N . HIS B 1 221 ? -11.805 9.992 -0.927 1 98 221 HIS B N 1
ATOM 3742 C CA . HIS B 1 221 ? -10.953 11.078 -0.454 1 98 221 HIS B CA 1
ATOM 3743 C C . HIS B 1 221 ? -11.258 11.422 1.001 1 98 221 HIS B C 1
ATOM 3745 O O . HIS B 1 221 ? -10.344 11.477 1.831 1 98 221 HIS B O 1
ATOM 3751 N N . MET B 1 222 ? -12.547 11.547 1.287 1 97 222 MET B N 1
ATOM 3752 C CA . MET B 1 222 ? -12.914 11.914 2.65 1 97 222 MET B CA 1
ATOM 3753 C C . MET B 1 222 ? -13 10.68 3.543 1 97 222 MET B C 1
ATOM 3755 O O . MET B 1 222 ? -12.938 10.797 4.77 1 97 222 MET B O 1
ATOM 3759 N N . GLN B 1 223 ? -13.172 9.531 2.947 1 96.5 223 GLN B N 1
ATOM 3760 C CA . GLN B 1 223 ? -13.211 8.297 3.719 1 96.5 223 GLN B CA 1
ATOM 3761 C C . GLN B 1 223 ? -11.891 8.047 4.438 1 96.5 223 GLN B C 1
ATOM 3763 O O . GLN B 1 223 ? -11.844 7.348 5.449 1 96.5 223 GLN B O 1
ATOM 3768 N N . CYS B 1 224 ? -10.82 8.617 3.939 1 96 224 CYS B N 1
ATOM 3769 C CA . CYS B 1 224 ? -9.516 8.516 4.57 1 96 224 CYS B CA 1
ATOM 3770 C C . CYS B 1 224 ? -9.562 9.016 6.012 1 96 224 CYS B C 1
ATOM 3772 O O . CYS B 1 224 ? -8.789 8.562 6.855 1 96 224 CYS B O 1
ATOM 3774 N N . LEU B 1 225 ? -10.516 9.914 6.312 1 96.75 225 LEU B N 1
ATOM 3775 C CA . LEU B 1 225 ? -10.57 10.523 7.637 1 96.75 225 LEU B CA 1
ATOM 3776 C C . LEU B 1 225 ? -11.539 9.773 8.547 1 96.75 225 LEU B C 1
ATOM 3778 O O . LEU B 1 225 ? -11.633 10.07 9.734 1 96.75 225 LEU B O 1
ATOM 3782 N N . GLU B 1 226 ? -12.297 8.859 7.965 1 95.94 226 GLU B N 1
ATOM 3783 C CA . GLU B 1 226 ? -13.195 8.07 8.797 1 95.94 226 GLU B CA 1
ATOM 3784 C C . GLU B 1 226 ? -12.422 7.141 9.719 1 95.94 226 GLU B C 1
ATOM 3786 O O . GLU B 1 226 ? -11.602 6.344 9.266 1 95.94 226 GLU B O 1
ATOM 3791 N N . PRO B 1 227 ? -12.688 7.27 11.023 1 94.19 227 PRO B N 1
ATOM 3792 C CA . PRO B 1 227 ? -11.852 6.59 12.016 1 94.19 227 PRO B CA 1
ATOM 3793 C C . PRO B 1 227 ? -12.109 5.082 12.062 1 94.19 227 PRO B C 1
ATOM 3795 O O . PRO B 1 227 ? -11.5 4.379 12.875 1 94.19 227 PRO B O 1
ATOM 3798 N N . LYS B 1 228 ? -13.031 4.715 11.148 1 89.31 228 LYS B N 1
ATOM 3799 C CA . LYS B 1 228 ? -13.32 3.285 11.078 1 89.31 228 LYS B CA 1
ATOM 3800 C C . LYS B 1 228 ? -12.938 2.711 9.719 1 89.31 228 LYS B C 1
ATOM 3802 O O . LYS B 1 228 ? -13.125 3.365 8.688 1 89.31 228 LYS B O 1
ATOM 3807 N N . GLY B 1 229 ? -12.031 1.742 9.719 1 88.38 229 GLY B N 1
ATOM 3808 C CA . GLY B 1 229 ? -11.648 1.073 8.484 1 88.38 229 GLY B CA 1
ATOM 3809 C C . GLY B 1 229 ? -10.312 0.362 8.578 1 88.38 229 GLY B C 1
ATOM 3810 O O . GLY B 1 229 ? -9.539 0.607 9.508 1 88.38 229 GLY B O 1
ATOM 3811 N N . CYS B 1 230 ? -10.109 -0.399 7.59 1 89.75 230 CYS B N 1
ATOM 3812 C CA . CYS B 1 230 ? -8.875 -1.182 7.543 1 89.75 230 CYS B CA 1
ATOM 3813 C C . CYS B 1 230 ? -7.656 -0.274 7.434 1 89.75 230 CYS B C 1
ATOM 3815 O O . CYS B 1 230 ? -6.605 -0.568 8.008 1 89.75 230 CYS B O 1
ATOM 3817 N N . HIS B 1 231 ? -7.836 0.862 6.715 1 95.75 231 HIS B N 1
ATOM 3818 C CA . HIS B 1 231 ? -6.719 1.776 6.516 1 95.75 231 HIS B CA 1
ATOM 3819 C C . HIS B 1 231 ? -6.273 2.4 7.832 1 95.75 231 HIS B C 1
ATOM 3821 O O . HIS B 1 231 ? -5.082 2.625 8.047 1 95.75 231 HIS B O 1
ATOM 3827 N N . ILE B 1 232 ? -7.172 2.619 8.766 1 96.38 232 ILE B N 1
ATOM 3828 C CA . ILE B 1 232 ? -6.84 3.193 10.062 1 96.38 232 ILE B CA 1
ATOM 3829 C C . ILE B 1 232 ? -6.129 2.15 10.922 1 96.38 232 ILE B C 1
ATOM 3831 O O . ILE B 1 232 ? -5.129 2.455 11.578 1 96.38 232 ILE B O 1
ATOM 3835 N N . ASP B 1 233 ? -6.637 0.941 10.922 1 92.19 233 ASP B N 1
ATOM 3836 C CA . ASP B 1 233 ? -5.969 -0.137 11.641 1 92.19 233 ASP B CA 1
ATOM 3837 C C . ASP B 1 233 ? -4.516 -0.277 11.195 1 92.19 233 ASP B C 1
ATOM 3839 O O . ASP B 1 233 ? -3.617 -0.415 12.023 1 92.19 233 ASP B O 1
ATOM 3843 N N . LEU B 1 234 ? -4.363 -0.182 9.914 1 93.19 234 LEU B N 1
ATOM 3844 C CA . LEU B 1 234 ? -3.023 -0.32 9.352 1 93.19 234 LEU B CA 1
ATOM 3845 C C . LEU B 1 234 ? -2.154 0.877 9.727 1 93.19 234 LEU B C 1
ATOM 3847 O O . LEU B 1 234 ? -0.966 0.721 10.016 1 93.19 234 LEU B O 1
ATOM 3851 N N . MET B 1 235 ? -2.713 2.002 9.711 1 96.25 235 MET B N 1
ATOM 3852 C CA . MET B 1 235 ? -1.996 3.211 10.109 1 96.25 235 MET B CA 1
ATOM 3853 C C . MET B 1 235 ? -1.524 3.109 11.555 1 96.25 235 MET B C 1
ATOM 3855 O O . MET B 1 235 ? -0.372 3.422 11.859 1 96.25 235 MET B O 1
ATOM 3859 N N . LEU B 1 236 ? -2.408 2.641 12.445 1 94.88 236 LEU B N 1
ATOM 3860 C CA . LEU B 1 236 ? -2.061 2.521 13.852 1 94.88 236 LEU B CA 1
ATOM 3861 C C . LEU B 1 236 ? -0.958 1.486 14.055 1 94.88 236 LEU B C 1
ATOM 3863 O O . LEU B 1 236 ? -0.049 1.69 14.867 1 94.88 236 LEU B O 1
ATOM 3867 N N . GLU B 1 237 ? -1.067 0.406 13.32 1 92 237 GLU B N 1
ATOM 3868 C CA . GLU B 1 237 ? -0.001 -0.59 13.383 1 92 237 GLU B CA 1
ATOM 3869 C C . GLU B 1 237 ? 1.336 0.005 12.945 1 92 237 GLU B C 1
ATOM 3871 O O . GLU B 1 237 ? 2.369 -0.268 13.562 1 92 237 GLU B O 1
ATOM 3876 N N . TRP B 1 238 ? 1.325 0.759 11.898 1 95.5 238 TRP B N 1
ATOM 3877 C CA . TRP B 1 238 ? 2.533 1.412 11.406 1 95.5 238 TRP B CA 1
ATOM 3878 C C . TRP B 1 238 ? 3.096 2.373 12.445 1 95.5 238 TRP B C 1
ATOM 3880 O O . TRP B 1 238 ? 4.312 2.449 12.641 1 95.5 238 TRP B O 1
ATOM 3890 N N . ILE B 1 239 ? 2.207 3.104 13.102 1 96.5 239 ILE B N 1
ATOM 3891 C CA . ILE B 1 239 ? 2.596 4.062 14.125 1 96.5 239 ILE B CA 1
ATOM 3892 C C . ILE B 1 239 ? 3.25 3.332 15.297 1 96.5 239 ILE B C 1
ATOM 3894 O O . ILE B 1 239 ? 4.266 3.787 15.828 1 96.5 239 ILE B O 1
ATOM 3898 N N . ASP B 1 240 ? 2.744 2.178 15.617 1 92.69 240 ASP B N 1
ATOM 3899 C CA . ASP B 1 240 ? 3.17 1.482 16.828 1 92.69 240 ASP B CA 1
ATOM 3900 C C . ASP B 1 240 ? 4.34 0.546 16.547 1 92.69 240 ASP B C 1
ATOM 3902 O O . ASP B 1 240 ? 4.996 0.059 17.469 1 92.69 240 ASP B O 1
ATOM 3906 N N . HIS B 1 241 ? 4.352 0.126 15.18 1 77.75 241 HIS B N 1
ATOM 3907 C CA . HIS B 1 241 ? 5.449 -0.774 14.852 1 77.75 241 HIS B CA 1
ATOM 3908 C C . HIS B 1 241 ? 6.797 -0.076 15 1 77.75 241 HIS B C 1
ATOM 3910 O O . HIS B 1 241 ? 7 1.016 14.461 1 77.75 241 HIS B O 1
ATOM 3916 N N . LYS B 1 242 ? 7.473 -0.356 16.125 1 56.22 242 LYS B N 1
ATOM 3917 C CA . LYS B 1 242 ? 8.836 0.14 16.312 1 56.22 242 LYS B CA 1
ATOM 3918 C C . LYS B 1 242 ? 9.82 -0.616 15.43 1 56.22 242 LYS B C 1
ATOM 3920 O O . LYS B 1 242 ? 9.617 -1.798 15.141 1 56.22 242 LYS B O 1
ATOM 3925 N N . ASP B 1 243 ? 10.367 0.058 14.336 1 55.34 243 ASP B N 1
ATOM 3926 C CA . ASP B 1 243 ? 11.445 -0.541 13.547 1 55.34 243 ASP B CA 1
ATOM 3927 C C . ASP B 1 243 ? 12.242 -1.539 14.383 1 55.34 243 ASP B C 1
ATOM 3929 O O . ASP B 1 243 ? 12.602 -1.25 15.523 1 55.34 243 ASP B O 1
ATOM 3933 N N . GLU B 1 244 ? 11.773 -2.742 14.477 1 42.97 244 GLU B N 1
ATOM 3934 C CA . GLU B 1 244 ? 12.812 -3.578 15.07 1 42.97 244 GLU B CA 1
ATOM 3935 C C . GLU B 1 244 ? 14.211 -3.082 14.688 1 42.97 244 GLU B C 1
ATOM 3937 O O . GLU B 1 244 ? 14.445 -2.719 13.531 1 42.97 244 GLU B O 1
ATOM 3942 N N . GLU B 1 245 ? 14.906 -2.307 15.555 1 36.59 245 GLU B N 1
ATOM 3943 C CA . GLU B 1 245 ? 16.344 -2.092 15.469 1 36.59 245 GLU B CA 1
ATOM 3944 C C . GLU B 1 245 ? 17.047 -3.262 14.781 1 36.59 245 GLU B C 1
ATOM 3946 O O . GLU B 1 245 ? 16.938 -4.406 15.234 1 36.59 245 GLU B O 1
ATOM 3951 N N . ASN B 1 246 ? 16.922 -3.494 13.383 1 28.25 246 ASN B N 1
ATOM 3952 C CA . ASN B 1 246 ? 18.125 -4.227 13.023 1 28.25 246 ASN B CA 1
ATOM 3953 C C . ASN B 1 246 ? 19.391 -3.557 13.578 1 28.25 246 ASN B C 1
ATOM 3955 O O . ASN B 1 246 ? 19.5 -2.33 13.555 1 28.25 246 ASN B O 1
#

Nearest PDB structures (foldseek):
  7dwc-assembly4_D  TM=7.929E-01  e=5.168E-13  Bacteroides thetaiotaomicron VPI-5482
  3v9a-assembly1_A  TM=7.288E-01  e=5.824E-11  uncultured bacterium
  7q4h-assembly1_B  TM=7.118E-01  e=9.576E-11  Thermoanaerobacter thermohydrosulfuricus
  3g9u-assembly1_A  TM=7.231E-01  e=7.928E-10  uncultured bacterium
  3h1a-assembly1_A  TM=7.197E-01  e=1.476E-09  uncultured bacterium

Foldseek 3Di:
DCPPPPPLPQQDFDDKDALDDDPQRIKTWGAADPVQQPPALEEEEEFEADLQAPVDWQCLQRQVSSLQSVNNHIYITHGFHGHVDAPPRRLVSLLSSLVSVCPDPSDDNGFYEYEYAACGLLSCLLNVVSGQEYEYELYQQQQVVCCVVCAPVNSSCSRHPPDDPVVRLVSGSLNVADDPHQYEYEYECPERRRHCVSVVVSVVPHPDPRYDYHYHPDAYRSSSSNCDDPNNVVVVCVVPPDPPPD/DCPPPPVLPQQDFDDWAALDDDPQLIKTWGAADPVQQPPALEEEEEFEADLQAPVDWQCLQRQVSSLQSVNNHIYMTHGFHGHVDAPPRRLVSLLSSLVSVCPDPSDDNGFYEYEYAACGLLSCLLVVVSGQEYEYELYQQQQVVCCVVCAPVNSSCSRHPPDDPVVRCVSGSQNVADDPHQYEYEYECPERRRHCVSVVVSVVPHPDPRYDYHYHPDAYRSSSSNCDDPNNVVVVCVVPPDPPPD

Solvent-accessible surface area (backbone atoms only — not comparable to full-atom values): 25628 Å² total; per-residue (Å²): 134,78,71,68,78,71,72,79,71,70,61,62,70,71,45,75,48,68,59,56,90,52,91,41,29,30,28,42,33,27,67,31,49,80,90,43,42,80,37,61,58,33,36,42,35,36,32,46,39,51,63,58,35,65,91,44,50,50,69,77,43,47,60,37,48,36,48,43,29,72,69,3,24,19,36,34,43,36,41,51,48,38,37,91,43,54,86,63,40,40,53,50,38,50,50,43,43,51,54,47,47,61,70,33,92,85,46,79,90,44,46,39,32,34,36,10,32,28,45,8,9,20,46,40,56,66,44,33,88,77,35,66,29,37,34,25,36,42,38,47,32,42,47,57,59,40,42,75,67,41,31,64,85,35,28,48,51,71,58,58,55,88,60,53,70,67,57,34,42,69,71,13,36,60,68,59,60,56,57,82,43,44,29,39,38,38,36,15,65,57,12,78,59,45,55,43,64,45,48,54,52,46,59,72,64,32,83,45,71,25,49,28,38,43,36,29,21,80,32,42,64,71,53,71,53,42,71,70,51,70,69,46,56,51,48,51,47,58,71,66,51,64,75,72,82,124,134,82,71,69,77,74,70,79,70,69,61,61,69,72,45,75,48,67,61,56,91,52,92,41,28,29,28,43,34,28,68,31,50,80,91,43,41,80,39,60,59,33,37,41,37,38,32,47,38,50,62,57,37,64,90,44,51,48,72,75,43,47,58,38,48,36,48,43,29,71,69,3,24,20,37,34,42,38,39,52,48,39,37,91,45,52,87,61,42,41,54,52,38,49,50,44,41,50,53,46,48,62,70,32,92,84,45,79,91,45,46,40,33,35,36,10,32,29,44,8,10,21,46,40,57,67,44,32,88,79,34,64,29,37,35,25,35,42,37,47,32,40,47,57,60,40,42,74,68,41,32,64,83,35,28,48,50,71,58,58,54,87,60,52,68,68,57,34,43,68,70,13,34,58,69,59,60,56,56,81,42,44,28,39,37,37,38,15,64,57,12,78,58,46,55,42,66,46,48,54,52,45,60,73,65,32,84,45,72,26,50,28,37,43,36,30,20,80,32,42,63,70,53,72,52,42,70,70,50,71,69,47,56,50,48,50,49,59,70,65,51,66,74,71,81,123

Secondary structure (DSSP, 8-state):
--------------EEEE-SSSTT-EEEEEPPPGGG-TEEEEEEEEE--STT-TT--GGGGHHHHHHHHHTTEEEEEE----TTS-TTHHHHHHHHHHHHHHTSTT-SS-EEEEEEETHHHHHHHHTGGGSSEEEEES----HHHHHHTTHHHHHHHHHHTT--HHHHHHTSGGGGPSP-SEEEEEEETT-SSS-HHHHHHHHHH--SS-EEEEEESS--TGGGG-SSSHHHHHHHHHHH------/--------------EEEE-SSSTT-EEEEEPPPGGG-TEEEEEEEEE--STT-TT--GGGGHHHHHHHHHTTEEEEEE----TTS-TTHHHHHHHHHHHHHHTSTT-SS-EEEEEEETHHHHHHHHTGGGSSEEEEES----HHHHHHTTHHHHHHHHHHTT--HHHHHHHSGGGGPSP-SEEEEEEETT-SSS-HHHHHHHHHH--SS-EEEEEESS--TTGGG-SSSHHHHHHHHHHH------